Protein AF-A0A7V5RJH3-F1 (afdb_monomer_lite)

Foldseek 3Di:
DKEWEAEQQAQQVQLVVQVVVCCVPPPDGDEYEYAENQHFPFLHSPSSVVVQVPDPNYAYAYAPLLQCLLPVPQDDDDPVVCVVPVLVVLVSVLRSLRSPVRNVVCVVVPNNVVSNPGHQWDWDQALQRFIEIEGAAAVPDNDDQRADDDQPPDVCNHLVNNLVRNPPVPGQEYEYEHNLHFDFDQRPNHTYTYFSHSQDRPDPQGFGKIKMWDADNVPGIDIDIDTGDGDVVVRVVSRVVSPRVSPPLDFAFPLQVLLVCLLVVPDDWLLSLLLNQQLLLLCQVCCVQCSNVNDDPVRNLVSLVVSLVVQVQQADPQLFGARHGPFDHGQLLSLLSSLLSLLSCVVVPHDRDCVNNVSSLNNLLVCLPDPPDDLLSNLSSQQSCLSNVRHNVVSLVCCVPPPLVVDALLSLLSSLNSCLSNVNNVVSVVSVVPHDLDDDADADLDRNRDGRLLSLLSNLQSCLSNVVLVVSSSSLNVLRCVSQDPDDAFSSSSSSSSNSNSSSVVSVCVVDDDQQWWWWWKQDLVRDIDTDTGSHPDDDDDDPDDVVHDMDTDTDPVSVDPDDDDDDDDDDDDDPPPDAWDFFQKDKDKFKAALVRHGDDQQEAEAFGKIKIKIKMWGQDLAKRAWKKKKWFAWLQKFFDDCVVVVHDRDPVCVVFQEPQFSDWDDDGGMIMGTHIGHRDPDRTDIHMYMTMMGRHDFDKTWGAWTKMASSSDRSGITIHGTGIHGHDYD

Secondary structure (DSSP, 8-state):
-EEEEE---TT-HHHHHHHHHHHHHHT--SEEEEES--STTSS-HHHHHHHHHTSTTEEEE--HHHHHHHH--PPPPPHHHHHH-THHHHHHHHHHHHHHHHHHHHHHTT-HHHHTT--SEEEEE-TTS-EEEEESSBTTBSSSS---S-SSS-GGGSHHHHHHHTTT---SEEEE-SS-S-EEEEETTEEEEE---SS---SS--SEEEEEEEEETTTEEEEEEEEE---HHHHHHHHHHTT-GGG-SS----HHHHHHHHHH-S---HHHHHHHHTTHHHHGGGTTTTSS-S--HHHHHHHHHHHHHHHTTTB-TTS-BBSSTT-S-B-HHHHHHHHHHHHHHHHTT----HHHHHHHHHHHHHHTT-TTS-HHHHHHHHHHHHHTT---HHHHHHHHHHTTTT--HHHHHHHHHHHHHTT-HHHHHHHHTT---PPPS-B-SSTT--BHHHHHHHHHHHHHHTT-HHHHHHHHHHHHHHHHSS----HHHHHHHHHHHHHHHHHHHHH------EEEEEE-TTS-EEEEEESSS-------S-TT---EEEE-GGG--S----------PPPTT----EEEBEEEEEEEE-TTS-B--TTEEETT-EEEEEEEEEESSSS-EEEEEEEEEPPTTEEEE-HHHHTPPPPGGGTTS-----SEEEE-SSEEEEEEEE---SSTT-EEEEEEEEEE-S-EEEEEPPEEEEETTEEEEEEEE--EEEEEE--

Radius of gyration: 32.79 Å; chains: 1; bounding box: 72×65×107 Å

Sequence (731 aa):
MKIAILSDIHGNTVALDAVLADIAQNRHVDHFWVLGDLTALGFDPVGVIERVQALPNAVITYGNADYYPTSGNYPAPFIADVEANPALLTQYGEVQRSFAWTAGMVTQAGHFDWLATLPLDVRLTLPDGTRVLGVHASPNAFEGAGFYPDRDAHPVYSEKAMTARLAGANADLLLAGHCHWPMNEIIAGVHVVVTGGISNQSHVDRRAKYVILDTDAELGYSVTHHYVAYDYQAHIAALIASHHPSLSLRPPIDIDRRLGQLIRYPYGCIEQIVSAVFPQLTLSSFISDGSLAGWTREQIDKNINAGIQRLRAFQRLDGSFSYWPGTDRVSDWGSNYAGHFLIEARRLGYNVPETLLAPWLRYQQKKIRSTRLPLLSRAYKAYVLALADKPAYSAMNLLKENNLRDMNDTEKWLLAGAYKIAGVDRVAEAILRDTGTTVRDYRERAQTYGSTLRDQAIILENMVLADRMDEANQIAKTIAAALSSDLWLSTQETGFALLAMGKFLQKVEGTQGQNASLAGNLRLPSGEKIIFDSKKKAWSYEFTEGFGEKAVLELDSKSGVTTAFVTLTWEGIPLRGSATDAASNLGLTLRWLNEDGAPIDVKNLRQGQVFWGHFRVSATSGIPIEEIALEQILPAGWEVENTRLRWEELPGWMNKWLLQQEEYLDIRDDRIRWFFDLPATGRKNSGLDFVVKLRAVTPGRYTLPPAQVQAMYDQSYYARRAGGDITVAKK

Structure (mmCIF, N/CA/C/O backbone):
data_AF-A0A7V5RJH3-F1
#
_entry.id   AF-A0A7V5RJH3-F1
#
loop_
_atom_site.group_PDB
_atom_site.id
_atom_site.type_symbol
_atom_site.label_atom_id
_atom_site.label_alt_id
_atom_site.label_comp_id
_atom_site.label_asym_id
_atom_site.label_entity_id
_atom_site.label_seq_id
_atom_site.pdbx_PDB_ins_code
_atom_site.Cartn_x
_atom_site.Cartn_y
_atom_site.Cartn_z
_atom_site.occupancy
_atom_site.B_iso_or_equiv
_atom_site.auth_seq_id
_atom_site.auth_comp_id
_atom_site.auth_asym_id
_atom_site.auth_atom_id
_atom_site.pdbx_PDB_model_num
ATOM 1 N N . MET A 1 1 ? -24.249 9.514 54.382 1.00 89.25 1 MET A N 1
ATOM 2 C CA . MET A 1 1 ? -24.653 10.100 53.083 1.00 89.25 1 MET A CA 1
ATOM 3 C C . MET A 1 1 ? -23.952 9.305 52.002 1.00 89.25 1 MET A C 1
ATOM 5 O O . MET A 1 1 ? -22.758 9.065 52.131 1.00 89.25 1 MET A O 1
ATOM 9 N N . LYS A 1 2 ? -24.674 8.895 50.958 1.00 94.12 2 LYS A N 1
ATOM 10 C CA . LYS A 1 2 ? -24.128 8.093 49.858 1.00 94.12 2 LYS A CA 1
ATOM 11 C C . LYS A 1 2 ? -24.038 8.896 48.572 1.00 94.12 2 LYS A C 1
ATOM 13 O O . LYS A 1 2 ? -25.044 9.422 48.097 1.00 94.12 2 LYS A O 1
ATOM 18 N N . ILE A 1 3 ? -22.847 8.941 47.987 1.00 96.44 3 ILE A N 1
ATOM 19 C CA . ILE A 1 3 ? -22.582 9.628 46.722 1.00 96.44 3 ILE A CA 1
ATOM 20 C C . ILE A 1 3 ? -22.153 8.598 45.675 1.00 96.44 3 ILE A C 1
ATOM 22 O O . ILE A 1 3 ? -21.199 7.852 45.897 1.00 96.44 3 ILE A O 1
ATOM 26 N N . ALA A 1 4 ? -22.842 8.563 44.533 1.00 98.12 4 ALA A N 1
ATOM 27 C CA . ALA A 1 4 ? -22.385 7.820 43.361 1.00 98.12 4 ALA A CA 1
ATOM 28 C C . ALA A 1 4 ? -21.430 8.677 42.530 1.00 98.12 4 ALA A C 1
ATOM 30 O O . ALA A 1 4 ? -21.775 9.791 42.145 1.00 98.12 4 ALA A O 1
ATOM 31 N N . ILE A 1 5 ? -20.249 8.142 42.236 1.00 98.31 5 ILE A N 1
ATOM 32 C CA . ILE A 1 5 ? -19.201 8.808 41.465 1.00 98.31 5 ILE A CA 1
ATOM 33 C C . ILE A 1 5 ? -19.078 8.118 40.106 1.00 98.31 5 ILE A C 1
ATOM 35 O O . ILE A 1 5 ? -18.730 6.935 40.031 1.00 98.31 5 ILE A O 1
ATOM 39 N N . LEU A 1 6 ? -19.385 8.862 39.047 1.00 98.31 6 LEU A N 1
ATOM 40 C CA . LEU A 1 6 ? -19.395 8.430 37.649 1.00 98.31 6 LEU A CA 1
ATOM 41 C C . LEU A 1 6 ? -18.348 9.232 36.860 1.00 98.31 6 LEU A C 1
ATOM 43 O O . LEU A 1 6 ? -18.076 10.373 37.214 1.00 98.31 6 LEU A O 1
ATOM 47 N N . SER A 1 7 ? -17.793 8.684 35.781 1.00 97.44 7 SER A N 1
ATOM 48 C CA . SER A 1 7 ? -16.938 9.418 34.829 1.00 97.44 7 SER A CA 1
ATOM 49 C C . SER A 1 7 ? -16.772 8.630 33.527 1.00 97.44 7 SER A C 1
ATOM 51 O O . SER A 1 7 ? -17.153 7.455 33.467 1.00 97.44 7 SER A O 1
ATOM 53 N N . ASP A 1 8 ? -16.190 9.261 32.503 1.00 97.25 8 ASP A N 1
ATOM 54 C CA . ASP A 1 8 ? -15.755 8.605 31.261 1.00 97.25 8 ASP A CA 1
ATOM 55 C C . ASP A 1 8 ? -16.904 7.833 30.575 1.00 97.25 8 ASP A C 1
ATOM 57 O O . ASP A 1 8 ? -16.824 6.633 30.288 1.00 97.25 8 ASP A O 1
ATOM 61 N N . ILE A 1 9 ? -18.031 8.522 30.377 1.00 97.56 9 ILE A N 1
ATOM 62 C CA . ILE A 1 9 ? -19.264 7.978 29.790 1.00 97.56 9 ILE A CA 1
ATOM 63 C C . ILE A 1 9 ? -19.163 7.927 28.264 1.00 97.56 9 ILE A C 1
ATOM 65 O O . ILE A 1 9 ? -19.620 6.959 27.653 1.00 97.56 9 ILE A O 1
ATOM 69 N N . HIS A 1 10 ? -18.546 8.943 27.654 1.00 95.19 10 HIS A N 1
ATOM 70 C CA . HIS A 1 10 ? -18.243 9.002 26.223 1.00 95.19 10 HIS A CA 1
ATOM 71 C C . HIS A 1 10 ? -19.439 8.707 25.310 1.00 95.19 10 HIS A C 1
ATOM 73 O O . HIS A 1 10 ? -19.347 7.850 24.436 1.00 95.19 10 HIS A O 1
ATOM 79 N N . GLY A 1 11 ? -20.597 9.329 25.541 1.00 94.88 11 GLY A N 1
ATOM 80 C CA . GLY A 1 11 ? -21.765 9.191 24.661 1.00 94.88 11 GLY A CA 1
ATOM 81 C C . GLY A 1 11 ? -22.339 7.771 24.606 1.00 94.88 11 GLY A C 1
ATOM 82 O O . GLY A 1 11 ? -23.004 7.407 23.635 1.00 94.88 11 GLY A O 1
ATOM 83 N N . ASN A 1 12 ? -22.040 6.932 25.604 1.00 96.81 12 ASN A N 1
ATOM 84 C CA . ASN A 1 12 ? -22.505 5.552 25.694 1.00 96.81 12 ASN A CA 1
ATOM 85 C C . ASN A 1 12 ? -23.727 5.445 26.616 1.00 96.81 12 ASN A C 1
ATOM 87 O O . ASN A 1 12 ? -23.617 5.058 27.783 1.00 96.81 12 ASN A O 1
ATOM 91 N N . THR A 1 13 ? -24.911 5.755 26.085 1.00 97.50 13 THR A N 1
ATOM 92 C CA . THR A 1 13 ? -26.161 5.656 26.853 1.00 97.50 13 THR A CA 1
ATOM 93 C C . THR A 1 13 ? -26.497 4.229 27.278 1.00 97.50 13 THR A C 1
ATOM 95 O O . THR A 1 13 ? -27.056 4.049 28.351 1.00 97.50 13 THR A O 1
ATOM 98 N N . VAL A 1 14 ? -26.060 3.204 26.538 1.00 97.00 14 VAL A N 1
ATOM 99 C CA . VAL A 1 14 ? -26.271 1.792 26.913 1.00 97.00 14 VAL A CA 1
ATOM 100 C C . VAL A 1 14 ? -25.552 1.436 28.219 1.00 97.00 14 VAL A C 1
ATOM 102 O O . VAL A 1 14 ? -26.139 0.811 29.103 1.00 97.00 14 VAL A O 1
ATOM 105 N N . ALA A 1 15 ? -24.286 1.837 28.361 1.00 97.19 15 ALA A N 1
ATOM 106 C CA . ALA A 1 15 ? -23.526 1.603 29.587 1.00 97.19 15 ALA A CA 1
ATOM 107 C C . ALA A 1 15 ? -24.026 2.479 30.744 1.00 97.19 15 ALA A C 1
ATOM 109 O O . ALA A 1 15 ? -24.151 1.993 31.869 1.00 97.19 15 ALA A O 1
ATOM 110 N N . LEU A 1 16 ? -24.355 3.746 30.466 1.00 98.19 16 LEU A N 1
ATOM 111 C CA . LEU A 1 16 ? -24.905 4.653 31.472 1.00 98.19 16 LEU A CA 1
ATOM 112 C C . LEU A 1 16 ? -26.234 4.133 32.030 1.00 98.19 16 LEU A C 1
ATOM 114 O O . LEU A 1 16 ? -26.392 4.070 33.246 1.00 98.19 16 LEU A O 1
ATOM 118 N N . ASP A 1 17 ? -27.156 3.702 31.170 1.00 98.12 17 ASP A N 1
ATOM 119 C CA . ASP A 1 17 ? -28.464 3.185 31.584 1.00 98.12 17 ASP A CA 1
ATOM 120 C C . ASP A 1 17 ? -28.327 1.940 32.468 1.00 98.12 17 ASP A C 1
ATOM 122 O O . ASP A 1 17 ? -29.031 1.812 33.470 1.00 98.12 17 ASP A O 1
ATOM 126 N N . ALA A 1 18 ? -27.369 1.059 32.165 1.00 97.94 18 ALA A N 1
ATOM 127 C CA . ALA A 1 18 ? -27.073 -0.097 33.007 1.00 97.94 18 ALA A CA 1
ATOM 128 C C . ALA A 1 18 ? -26.558 0.314 34.400 1.00 97.94 18 ALA A C 1
ATOM 130 O O . ALA A 1 18 ? -27.005 -0.232 35.411 1.00 97.94 18 ALA A O 1
ATOM 131 N N . VAL A 1 19 ? -25.649 1.294 34.471 1.00 98.19 19 VAL A N 1
ATOM 132 C CA . VAL A 1 19 ? -25.117 1.814 35.742 1.00 98.19 19 VAL A CA 1
ATOM 133 C C . VAL A 1 19 ? -26.208 2.505 36.561 1.00 98.19 19 VAL A C 1
ATOM 135 O O . VAL A 1 19 ? -26.348 2.228 37.752 1.00 98.19 19 VAL A O 1
ATOM 138 N N . LEU A 1 20 ? -27.018 3.362 35.937 1.00 97.75 20 LEU A N 1
ATOM 139 C CA . LEU A 1 20 ? -28.119 4.051 36.613 1.00 97.75 20 LEU A CA 1
ATOM 140 C C . LEU A 1 20 ? -29.179 3.065 37.121 1.00 97.75 20 LEU A C 1
ATOM 142 O O . LEU A 1 20 ? -29.695 3.244 38.226 1.00 97.75 20 LEU A O 1
ATOM 146 N N . ALA A 1 21 ? -29.454 1.993 36.371 1.00 97.06 21 ALA A N 1
ATOM 147 C CA . ALA A 1 21 ? -30.334 0.920 36.817 1.00 97.06 21 ALA A CA 1
ATOM 148 C C . ALA A 1 21 ? -29.773 0.174 38.041 1.00 97.06 21 ALA A C 1
ATOM 150 O O . ALA A 1 21 ? -30.518 -0.034 39.001 1.00 97.06 21 ALA A O 1
ATOM 151 N N . ASP A 1 22 ? -28.477 -0.179 38.060 1.00 97.56 22 ASP A N 1
ATOM 152 C CA . ASP A 1 22 ? -27.856 -0.815 39.237 1.00 97.56 22 ASP A CA 1
ATOM 153 C C . ASP A 1 22 ? -27.922 0.101 40.466 1.00 97.56 22 ASP A C 1
ATOM 155 O O . ASP A 1 22 ? -28.279 -0.345 41.559 1.00 97.56 22 ASP A O 1
ATOM 159 N N . ILE A 1 23 ? -27.646 1.397 40.293 1.00 96.81 23 ILE A N 1
ATOM 160 C CA . ILE A 1 23 ? -27.698 2.380 41.381 1.00 96.81 23 ILE A CA 1
ATOM 161 C C . ILE A 1 23 ? -29.114 2.494 41.958 1.00 96.81 23 ILE A C 1
ATOM 163 O O . ILE A 1 23 ? -29.288 2.425 43.181 1.00 96.81 23 ILE A O 1
ATOM 167 N N . ALA A 1 24 ? -30.118 2.632 41.089 1.00 94.06 24 ALA A N 1
ATOM 168 C CA . ALA A 1 24 ? -31.513 2.781 41.490 1.00 94.06 24 ALA A CA 1
ATOM 169 C C . ALA A 1 24 ? -32.057 1.536 42.208 1.00 94.06 24 ALA A C 1
ATOM 171 O O . ALA A 1 24 ? -32.816 1.665 43.168 1.00 94.06 24 ALA A O 1
ATOM 172 N N . GLN A 1 25 ? -31.667 0.341 41.757 1.00 92.44 25 GLN A N 1
ATOM 173 C CA . GLN A 1 25 ? -32.177 -0.923 42.292 1.00 92.44 25 GLN A CA 1
ATOM 174 C C . GLN A 1 25 ? -31.440 -1.385 43.552 1.00 92.44 25 GLN A C 1
ATOM 176 O O . GLN A 1 25 ? -32.067 -1.958 44.438 1.00 92.44 25 GLN A O 1
ATOM 181 N N . ASN A 1 26 ? -30.122 -1.164 43.629 1.00 90.38 26 ASN A N 1
ATOM 182 C CA . ASN A 1 26 ? -29.271 -1.891 44.575 1.00 90.38 26 ASN A CA 1
ATOM 183 C C . ASN A 1 26 ? -28.462 -1.005 45.529 1.00 90.38 26 ASN A C 1
ATOM 185 O O . ASN A 1 26 ? -27.824 -1.542 46.439 1.00 90.38 26 ASN A O 1
ATOM 189 N N . ARG A 1 27 ? -28.401 0.318 45.316 1.00 88.56 27 ARG A N 1
ATOM 190 C CA . ARG A 1 27 ? -27.441 1.183 46.035 1.00 88.56 27 ARG A CA 1
ATOM 191 C C . ARG A 1 27 ? -28.087 2.294 46.847 1.00 88.56 27 ARG A C 1
ATOM 193 O O . ARG A 1 27 ? -27.568 2.584 47.923 1.00 88.56 27 ARG A O 1
ATOM 200 N N . HIS A 1 28 ? -29.197 2.858 46.357 1.00 84.50 28 HIS A N 1
ATOM 201 C CA . HIS A 1 28 ? -29.946 3.953 46.990 1.00 84.50 28 HIS A CA 1
ATOM 202 C C . HIS A 1 28 ? -29.032 5.113 47.429 1.00 84.50 28 HIS A C 1
ATOM 204 O O . HIS A 1 28 ? -28.692 5.239 48.605 1.00 84.50 28 HIS A O 1
ATOM 210 N N . VAL A 1 29 ? -28.598 5.931 46.466 1.00 94.88 29 VAL A N 1
ATOM 211 C CA . VAL A 1 29 ? -27.716 7.085 46.711 1.00 94.88 29 VAL A CA 1
ATOM 212 C C . VAL A 1 29 ? -28.485 8.391 46.899 1.00 94.88 29 VAL A C 1
ATOM 214 O O . VAL A 1 29 ? -29.577 8.554 46.358 1.00 94.88 29 VAL A O 1
ATOM 217 N N . ASP A 1 30 ? -27.876 9.327 47.626 1.00 93.81 30 ASP A N 1
ATOM 218 C CA . ASP A 1 30 ? -28.431 10.653 47.925 1.00 93.81 30 ASP A CA 1
ATOM 219 C C . ASP A 1 30 ? -27.972 11.721 46.908 1.00 93.81 30 ASP A C 1
ATOM 221 O O . ASP A 1 30 ? -28.687 12.691 46.637 1.00 93.81 30 ASP A O 1
ATOM 225 N N . HIS A 1 31 ? -26.765 11.542 46.356 1.00 95.62 31 HIS A N 1
ATOM 226 C CA . HIS A 1 31 ? -26.082 12.489 45.472 1.00 95.62 31 HIS A CA 1
ATOM 227 C C . HIS A 1 31 ? -25.340 11.783 44.332 1.00 95.62 31 HIS A C 1
ATOM 229 O O . HIS A 1 31 ? -24.903 10.637 44.470 1.00 95.62 31 HIS A O 1
ATOM 235 N N . PHE A 1 32 ? -25.125 12.508 43.233 1.00 98.19 32 PHE A N 1
ATOM 236 C CA . PHE A 1 32 ? -24.334 12.050 42.090 1.00 98.19 32 PHE A CA 1
ATOM 237 C C . PHE A 1 32 ? -23.210 13.034 41.789 1.00 98.19 32 PHE A C 1
ATOM 239 O O . PHE A 1 32 ? -23.454 14.229 41.654 1.00 98.19 32 PHE A O 1
ATOM 246 N N . TRP A 1 33 ? -21.984 12.546 41.650 1.00 98.12 33 TRP A N 1
ATOM 247 C CA . TRP A 1 33 ? -20.872 13.308 41.089 1.00 98.12 33 TRP A CA 1
ATOM 248 C C . TRP A 1 33 ? -20.484 12.685 39.755 1.00 98.12 33 TRP A C 1
ATOM 250 O O . TRP A 1 33 ? -20.171 11.498 39.698 1.00 98.12 33 TRP A O 1
ATOM 260 N N . VAL A 1 34 ? -20.503 13.477 38.687 1.00 98.38 34 VAL A N 1
ATOM 261 C CA . VAL A 1 34 ? -20.109 13.036 37.347 1.00 98.38 34 VAL A CA 1
ATOM 262 C C . VAL A 1 34 ? -18.849 13.785 36.943 1.00 98.38 34 VAL A C 1
ATOM 264 O O . VAL A 1 34 ? -18.893 14.972 36.634 1.00 98.38 34 VAL A O 1
ATOM 267 N N . LEU A 1 35 ? -17.715 13.096 36.994 1.00 97.69 35 LEU A N 1
ATOM 268 C CA . LEU A 1 35 ? -16.387 13.683 36.890 1.00 97.69 35 LEU A CA 1
ATOM 269 C C . LEU A 1 35 ? -15.902 13.779 35.435 1.00 97.69 35 LEU A C 1
ATOM 271 O O . LEU A 1 35 ? -14.820 13.294 35.129 1.00 97.69 35 LEU A O 1
ATOM 275 N N . GLY A 1 36 ? -16.698 14.372 34.540 1.00 95.50 36 GLY A N 1
ATOM 276 C CA . GLY A 1 36 ? -16.323 14.650 33.146 1.00 95.50 36 GLY A CA 1
ATOM 277 C C . GLY A 1 36 ? -16.298 13.456 32.183 1.00 95.50 36 GLY A C 1
ATOM 278 O O . GLY A 1 36 ? -16.567 12.308 32.551 1.00 95.50 36 GLY A O 1
ATOM 279 N N . ASP A 1 37 ? -15.984 13.777 30.929 1.00 96.75 37 ASP A N 1
ATOM 280 C CA . ASP A 1 37 ? -15.976 12.909 29.750 1.00 96.75 37 ASP A CA 1
ATOM 281 C C . ASP A 1 37 ? -17.351 12.296 29.459 1.00 96.75 37 ASP A C 1
ATOM 283 O O . ASP A 1 37 ? -17.546 11.083 29.364 1.00 96.75 37 ASP A O 1
ATOM 287 N N . LEU A 1 38 ? -18.344 13.173 29.316 1.00 97.25 38 LEU A N 1
ATOM 288 C CA . LEU A 1 38 ? -19.735 12.807 29.063 1.00 97.25 38 LEU A CA 1
ATOM 289 C C . LEU A 1 38 ? -19.977 12.397 27.609 1.00 97.25 38 LEU A C 1
ATOM 291 O O . LEU A 1 38 ? -20.743 11.471 27.350 1.00 97.25 38 LEU A O 1
ATOM 295 N N . THR A 1 39 ? -19.382 13.115 26.655 1.00 93.50 39 THR A N 1
ATOM 296 C CA . THR A 1 39 ? -19.959 13.225 25.305 1.00 93.50 39 THR A CA 1
ATOM 297 C C . THR A 1 39 ? -19.253 12.424 24.211 1.00 93.50 39 THR A C 1
ATOM 299 O O . THR A 1 39 ? -19.847 11.515 23.638 1.00 93.50 39 THR A O 1
ATOM 302 N N . ALA A 1 40 ? -18.023 12.778 23.853 1.00 88.12 40 ALA A N 1
ATOM 303 C CA . ALA A 1 40 ? -17.420 12.309 22.609 1.00 88.12 40 ALA A CA 1
ATOM 304 C C . ALA A 1 40 ? -17.037 10.818 22.603 1.00 88.12 40 ALA A C 1
ATOM 306 O O . ALA A 1 40 ? -16.884 10.208 23.655 1.00 88.12 40 ALA A O 1
ATOM 307 N N . LEU A 1 41 ? -16.783 10.282 21.400 1.00 86.06 41 LEU A N 1
ATOM 308 C CA . LEU A 1 41 ? -16.394 8.901 21.045 1.00 86.06 41 LEU A CA 1
ATOM 309 C C . LEU A 1 41 ? -17.568 7.928 20.877 1.00 86.06 41 LEU A C 1
ATOM 311 O O . LEU A 1 41 ? -17.484 7.034 20.034 1.00 86.06 41 LEU A O 1
ATOM 315 N N . GLY A 1 42 ? -18.649 8.107 21.634 1.00 87.88 42 GLY A N 1
ATOM 316 C CA . GLY A 1 42 ? -19.866 7.307 21.510 1.00 87.88 42 GLY A CA 1
ATOM 317 C C . GLY A 1 42 ? -20.927 7.915 20.603 1.00 87.88 42 GLY A C 1
ATOM 318 O O . GLY A 1 42 ? -20.783 8.992 20.030 1.00 87.88 42 GLY A O 1
ATOM 319 N N . PHE A 1 43 ? -22.026 7.177 20.472 1.00 88.12 43 PHE A N 1
ATOM 320 C CA . PHE A 1 43 ? -23.058 7.435 19.473 1.00 88.12 43 PHE A CA 1
ATOM 321 C C . PHE A 1 43 ? -24.132 8.430 19.916 1.00 88.12 43 PHE A C 1
ATOM 323 O O . PHE A 1 43 ? -24.858 8.927 19.060 1.00 88.12 43 PHE A O 1
ATOM 330 N N . ASP A 1 44 ? -24.262 8.686 21.220 1.00 94.88 44 ASP A N 1
ATOM 331 C CA . ASP A 1 44 ? -25.371 9.454 21.793 1.00 94.88 44 ASP A CA 1
ATOM 332 C C . ASP A 1 44 ? -24.894 10.451 22.866 1.00 94.88 44 ASP A C 1
ATOM 334 O O . ASP A 1 44 ? -25.181 10.296 24.058 1.00 94.88 44 ASP A O 1
ATOM 338 N N . PRO A 1 45 ? -24.126 11.485 22.471 1.00 95.88 45 PRO A N 1
ATOM 339 C CA . PRO A 1 45 ? -23.660 12.511 23.401 1.00 95.88 45 PRO A CA 1
ATOM 340 C C . PRO A 1 45 ? -24.818 13.295 24.037 1.00 95.88 45 PRO A C 1
ATOM 342 O O . PRO A 1 45 ? -24.745 13.641 25.213 1.00 95.88 45 PRO A O 1
ATOM 345 N N . VAL A 1 46 ? -25.898 13.552 23.290 1.00 97.44 46 VAL A N 1
ATOM 346 C CA . VAL A 1 46 ? -27.063 14.312 23.777 1.00 97.44 46 VAL A CA 1
ATOM 347 C C . VAL A 1 46 ? -27.843 13.504 24.811 1.00 97.44 46 VAL A C 1
ATOM 349 O O . VAL A 1 46 ? -28.113 14.011 25.897 1.00 97.44 46 VAL A O 1
ATOM 352 N N . GLY A 1 47 ? -28.119 12.226 24.542 1.00 97.38 47 GLY A N 1
ATOM 353 C CA . GLY A 1 47 ? -28.832 11.369 25.481 1.00 97.38 47 GLY A CA 1
ATOM 354 C C . GLY A 1 47 ? -28.076 11.152 26.792 1.00 97.38 47 GLY A C 1
ATOM 355 O O . GLY A 1 47 ? -28.717 10.988 27.833 1.00 97.38 47 GLY A O 1
ATOM 356 N N . VAL A 1 48 ? -26.735 11.181 26.783 1.00 98.19 48 VAL A N 1
ATOM 357 C CA . VAL A 1 48 ? -25.941 11.203 28.023 1.00 98.19 48 VAL A CA 1
ATOM 358 C C . VAL A 1 48 ? -26.161 12.507 28.787 1.00 98.19 48 VAL A C 1
ATOM 360 O O . VAL A 1 48 ? -26.449 12.445 29.982 1.00 98.19 48 VAL A O 1
ATOM 363 N N . ILE A 1 49 ? -26.060 13.664 28.119 1.00 98.06 49 ILE A N 1
ATOM 364 C CA . ILE A 1 49 ? -26.271 14.981 28.744 1.00 98.06 49 ILE A CA 1
ATOM 365 C C . ILE A 1 49 ? -27.644 15.047 29.421 1.00 98.06 49 ILE A C 1
ATOM 367 O O . ILE A 1 49 ? -27.731 15.377 30.603 1.00 98.06 49 ILE A O 1
ATOM 371 N N . GLU A 1 50 ? -28.703 14.675 28.706 1.00 97.88 50 GLU A N 1
ATOM 372 C CA . GLU A 1 50 ? -30.072 14.709 29.228 1.00 97.88 50 GLU A CA 1
ATOM 373 C C . GLU A 1 50 ? -30.233 13.824 30.473 1.00 97.88 50 GLU A C 1
ATOM 375 O O . GLU A 1 50 ? -30.854 14.231 31.457 1.00 97.88 50 GLU A O 1
ATOM 380 N N . ARG A 1 51 ? -29.619 12.632 30.476 1.00 98.00 51 ARG A N 1
ATOM 381 C CA . ARG A 1 51 ? -29.647 11.718 31.627 1.00 98.00 51 ARG A CA 1
ATOM 382 C C . ARG A 1 51 ? -28.923 12.290 32.832 1.00 98.00 51 ARG A C 1
ATOM 384 O O . ARG A 1 51 ? -29.474 12.238 33.927 1.00 98.00 51 ARG A O 1
ATOM 391 N N . VAL A 1 52 ? -27.718 12.836 32.654 1.00 97.19 52 VAL A N 1
ATOM 392 C CA . VAL A 1 52 ? -26.951 13.378 33.788 1.00 97.19 52 VAL A CA 1
ATOM 393 C C . VAL A 1 52 ? -27.580 14.654 34.345 1.00 97.19 52 VAL A C 1
ATOM 395 O O . VAL A 1 52 ? -27.572 14.842 35.557 1.00 97.19 52 VAL A O 1
ATOM 398 N N . GLN A 1 53 ? -28.194 15.488 33.499 1.00 96.25 53 GLN A N 1
ATOM 399 C CA . GLN A 1 53 ? -28.952 16.665 33.939 1.00 96.25 53 GLN A CA 1
ATOM 400 C C . GLN A 1 53 ? -30.220 16.294 34.721 1.00 96.25 53 GLN A C 1
ATOM 402 O O . GLN A 1 53 ? -30.646 17.051 35.591 1.00 96.25 53 GLN A O 1
ATOM 407 N N . ALA A 1 54 ? -30.814 15.134 34.434 1.00 96.94 54 ALA A N 1
ATOM 408 C CA . ALA A 1 54 ? -31.988 14.633 35.141 1.00 96.94 54 ALA A CA 1
ATOM 409 C C . ALA A 1 54 ? -31.664 13.967 36.495 1.00 96.94 54 ALA A C 1
ATOM 411 O O . ALA A 1 54 ? -32.588 13.649 37.249 1.00 96.94 54 ALA A O 1
ATOM 412 N N . LEU A 1 55 ? -30.385 13.740 36.824 1.00 96.81 55 LEU A N 1
ATOM 413 C CA . LEU A 1 55 ? -29.998 13.101 38.083 1.00 96.81 55 LEU A CA 1
ATOM 414 C C . LEU A 1 55 ? -30.272 14.021 39.289 1.00 96.81 55 LEU A C 1
ATOM 416 O O . LEU A 1 55 ? -29.900 15.198 39.278 1.00 96.81 55 LEU A O 1
ATOM 420 N N . PRO A 1 56 ? -30.877 13.499 40.371 1.00 93.31 56 PRO A N 1
ATOM 421 C CA . PRO A 1 56 ? -31.156 14.296 41.557 1.00 93.31 56 PRO A CA 1
ATOM 422 C C . PRO A 1 56 ? -29.856 14.675 42.274 1.00 93.31 56 PRO A C 1
ATOM 424 O O . PRO A 1 56 ? -28.978 13.839 42.480 1.00 93.31 56 PRO A O 1
ATOM 427 N N . ASN A 1 57 ? -29.750 15.938 42.695 1.00 94.88 57 ASN A N 1
ATOM 428 C CA . ASN A 1 57 ? -28.600 16.471 43.436 1.00 94.88 57 ASN A CA 1
ATOM 429 C C . ASN A 1 57 ? -27.240 16.188 42.766 1.00 94.88 57 ASN A C 1
ATOM 431 O O . ASN A 1 57 ? -26.257 15.890 43.455 1.00 94.88 57 ASN A O 1
ATOM 435 N N . ALA A 1 58 ? -27.196 16.243 41.432 1.00 96.44 58 ALA A N 1
ATOM 436 C CA . ALA A 1 58 ? -25.991 15.963 40.670 1.00 96.44 58 ALA A CA 1
ATOM 437 C C . ALA A 1 58 ? -25.045 17.168 40.598 1.00 96.44 58 ALA A C 1
ATOM 439 O O . ALA A 1 58 ? -25.470 18.299 40.360 1.00 96.44 58 ALA A O 1
ATOM 440 N N . VAL A 1 59 ? -23.749 16.904 40.749 1.00 96.75 59 VAL A N 1
ATOM 441 C CA . VAL A 1 59 ? -22.673 17.838 40.410 1.00 96.75 59 VAL A CA 1
ATOM 442 C C . VAL A 1 59 ? -21.872 17.236 39.270 1.00 96.75 59 VAL A C 1
ATOM 444 O O . VAL A 1 59 ? -21.462 16.079 39.332 1.00 96.75 59 VAL A O 1
ATOM 447 N N . ILE A 1 60 ? -21.673 18.014 38.216 1.00 97.75 60 ILE A N 1
ATOM 448 C CA . ILE A 1 60 ? -21.057 17.556 36.975 1.00 97.75 60 ILE A CA 1
ATOM 449 C C . ILE A 1 60 ? -19.834 18.432 36.737 1.00 97.75 60 ILE A C 1
ATOM 451 O O . ILE A 1 60 ? -19.956 19.656 36.755 1.00 97.75 60 ILE A O 1
ATOM 455 N N . THR A 1 61 ? -18.671 17.816 36.554 1.00 96.50 61 THR A N 1
ATOM 456 C CA . THR A 1 61 ? -17.428 18.519 36.225 1.00 96.50 61 THR A CA 1
ATOM 457 C C . THR A 1 61 ? -17.042 18.291 34.772 1.00 96.50 61 THR A C 1
ATOM 459 O O . THR A 1 61 ? -17.577 17.421 34.088 1.00 96.50 61 THR A O 1
ATOM 462 N N . TYR A 1 62 ? -16.092 19.087 34.308 1.00 91.75 62 TYR A N 1
ATOM 463 C CA . TYR A 1 62 ? -15.635 19.122 32.929 1.00 91.75 62 TYR A CA 1
ATOM 464 C C . TYR A 1 62 ? -14.460 18.164 32.688 1.00 91.75 62 TYR A C 1
ATOM 466 O O . TYR A 1 62 ? -13.521 18.136 33.487 1.00 91.75 62 TYR A O 1
ATOM 474 N N . GLY A 1 63 ? -14.505 17.393 31.597 1.00 94.88 63 GLY A N 1
ATOM 475 C CA . GLY A 1 63 ? -13.408 16.529 31.136 1.00 94.88 63 GLY A CA 1
ATOM 476 C C . GLY A 1 63 ? -12.848 16.957 29.777 1.00 94.88 63 GLY A C 1
ATOM 477 O O . GLY A 1 63 ? -13.397 17.841 29.113 1.00 94.88 63 GLY A O 1
ATOM 478 N N . ASN A 1 64 ? -11.747 16.349 29.333 1.00 92.69 64 ASN A N 1
ATOM 479 C CA . ASN A 1 64 ? -11.142 16.675 28.038 1.00 92.69 64 ASN A CA 1
ATOM 480 C C . ASN A 1 64 ? -12.039 16.302 26.850 1.00 92.69 64 ASN A C 1
ATOM 482 O O . ASN A 1 64 ? -12.098 17.050 25.872 1.00 92.69 64 ASN A O 1
ATOM 486 N N . ALA A 1 65 ? -12.770 15.187 26.918 1.00 91.56 65 ALA A N 1
ATOM 487 C CA . ALA A 1 65 ? -13.699 14.776 25.867 1.00 91.56 65 ALA A CA 1
ATOM 488 C C . ALA A 1 65 ? -14.954 15.661 25.793 1.00 91.56 65 ALA A C 1
ATOM 490 O O . ALA A 1 65 ? -15.671 15.591 24.796 1.00 91.56 65 ALA A O 1
ATOM 491 N N . ASP A 1 66 ? -15.180 16.517 26.793 1.00 94.94 66 ASP A N 1
ATOM 492 C CA . ASP A 1 66 ? -16.196 17.574 26.776 1.00 94.94 66 ASP A CA 1
ATOM 493 C C . ASP A 1 66 ? -15.609 18.921 26.326 1.00 94.94 66 ASP A C 1
ATOM 495 O O . ASP A 1 66 ? -16.244 19.650 25.565 1.00 94.94 66 ASP A O 1
ATOM 499 N N . TYR A 1 67 ? -14.370 19.220 26.733 1.00 92.88 67 TYR A N 1
ATOM 500 C CA . TYR A 1 67 ? -13.639 20.436 26.368 1.00 92.88 67 TYR A CA 1
ATOM 501 C C . TYR A 1 67 ? -13.292 20.521 24.880 1.00 92.88 67 TYR A C 1
ATOM 503 O O . TYR A 1 67 ? -13.393 21.589 24.271 1.00 92.88 67 TYR A O 1
ATOM 511 N N . TYR A 1 68 ? -12.831 19.431 24.268 1.00 91.12 68 TYR A N 1
ATOM 512 C CA . TYR A 1 68 ? -12.380 19.487 22.878 1.00 91.12 68 TYR A CA 1
ATOM 513 C C . TYR A 1 68 ? -13.521 19.805 21.891 1.00 91.12 68 TYR A C 1
ATOM 515 O O . TYR A 1 68 ? -13.326 20.693 21.055 1.00 91.12 68 TYR A O 1
ATOM 523 N N . PRO A 1 69 ? -14.718 19.185 21.983 1.00 89.44 69 PRO A N 1
ATOM 524 C CA . PRO A 1 69 ? -15.871 19.582 21.172 1.00 89.44 69 PRO A CA 1
ATOM 525 C C . PRO A 1 69 ? -16.302 21.044 21.356 1.00 89.44 69 PRO A C 1
ATOM 527 O O . PRO A 1 69 ? -16.723 21.678 20.391 1.00 89.44 69 PRO A O 1
ATOM 530 N N . THR A 1 70 ? -16.212 21.597 22.568 1.00 91.69 70 THR A N 1
ATOM 531 C CA . THR A 1 70 ? -16.699 22.961 22.861 1.00 91.69 70 THR A CA 1
ATOM 532 C C . THR A 1 70 ? -15.669 24.058 22.606 1.00 91.69 70 THR A C 1
ATOM 534 O O . THR A 1 70 ? -16.036 25.215 22.412 1.00 91.69 70 THR A O 1
ATOM 537 N N . SER A 1 71 ? -14.380 23.724 22.582 1.00 88.44 71 SER A N 1
ATOM 538 C CA . SER A 1 71 ? -13.302 24.686 22.323 1.00 88.44 71 SER A CA 1
ATOM 539 C C . SER A 1 71 ? -12.824 24.688 20.872 1.00 88.44 71 SER A C 1
ATOM 541 O O . SER A 1 71 ? -12.299 25.697 20.406 1.00 88.44 71 SER A O 1
ATOM 543 N N . GLY A 1 72 ? -12.949 23.557 20.167 1.00 81.06 72 GLY A N 1
ATOM 544 C CA . GLY A 1 72 ? -12.305 23.337 18.869 1.00 81.06 72 GLY A CA 1
ATOM 545 C C . GLY A 1 72 ? -10.778 23.182 18.949 1.00 81.06 72 GLY A C 1
ATOM 546 O O . GLY A 1 72 ? -10.128 23.003 17.919 1.00 81.06 72 GLY A O 1
ATOM 547 N N . ASN A 1 73 ? -10.196 23.215 20.154 1.00 82.88 73 ASN A N 1
ATOM 548 C CA . ASN A 1 73 ? -8.760 23.076 20.393 1.00 82.88 73 ASN A CA 1
ATOM 549 C C . ASN A 1 73 ? -8.374 21.599 20.478 1.00 82.88 73 ASN A C 1
ATOM 551 O O . ASN A 1 73 ? -7.970 21.107 21.529 1.00 82.88 73 ASN A O 1
ATOM 555 N N . TYR A 1 74 ? -8.538 20.872 19.375 1.00 77.44 74 TYR A N 1
ATOM 556 C CA . TYR A 1 74 ? -8.208 19.453 19.344 1.00 77.44 74 TYR A CA 1
ATOM 557 C C . TYR A 1 74 ? -6.716 19.218 19.618 1.00 77.44 74 TYR A C 1
ATOM 559 O O . TYR A 1 74 ? -5.879 19.958 19.090 1.00 77.44 74 TYR A O 1
ATOM 567 N N . PRO A 1 75 ? -6.354 18.171 20.381 1.00 69.69 75 PRO A N 1
ATOM 568 C CA . PRO A 1 75 ? -4.958 17.862 20.631 1.00 69.69 75 PRO A CA 1
ATOM 569 C C . PRO A 1 75 ? -4.269 17.546 19.299 1.00 69.69 75 PRO A C 1
ATOM 571 O O . PRO A 1 75 ? -4.745 16.725 18.503 1.00 69.69 75 PRO A O 1
ATOM 574 N N . ALA A 1 76 ? -3.159 18.234 19.036 1.00 62.97 76 ALA A N 1
ATOM 575 C CA . ALA A 1 76 ? -2.291 17.902 17.919 1.00 62.97 76 ALA A CA 1
ATOM 576 C C . ALA A 1 76 ? -1.524 16.610 18.249 1.00 62.97 76 ALA A C 1
ATOM 578 O O . ALA A 1 76 ? -1.081 16.447 19.388 1.00 62.97 76 ALA A O 1
ATOM 579 N N . PRO A 1 77 ? -1.333 15.701 17.278 1.00 66.38 77 PRO A N 1
ATOM 580 C CA . PRO A 1 77 ? -0.484 14.541 17.492 1.00 66.38 77 PRO A CA 1
ATOM 581 C C . PRO A 1 77 ? 0.942 14.975 17.845 1.00 66.38 77 PRO A C 1
ATOM 583 O O . PRO A 1 77 ? 1.497 15.880 17.214 1.00 66.38 77 PRO A O 1
ATOM 586 N N . PHE A 1 78 ? 1.574 14.295 18.802 1.00 63.34 78 PHE A N 1
ATOM 587 C CA . PHE A 1 78 ? 3.012 14.443 19.001 1.00 63.34 78 PHE A CA 1
ATOM 588 C C . PHE A 1 78 ? 3.739 13.907 17.767 1.00 63.34 78 PHE A C 1
ATOM 590 O O . PHE A 1 78 ? 3.599 12.737 17.411 1.00 63.34 78 PHE A O 1
ATOM 597 N N . ILE A 1 79 ? 4.522 14.771 17.117 1.00 67.06 79 ILE A N 1
ATOM 598 C CA . ILE A 1 79 ? 5.240 14.429 15.880 1.00 67.06 79 ILE A CA 1
ATOM 599 C C . ILE A 1 79 ? 6.112 13.186 16.093 1.00 67.06 79 ILE A C 1
ATOM 601 O O . ILE A 1 79 ? 6.043 12.264 15.291 1.00 67.06 79 ILE A O 1
ATOM 605 N N . ALA A 1 80 ? 6.835 13.112 17.214 1.00 61.97 80 ALA A N 1
ATOM 606 C CA . ALA A 1 80 ? 7.695 11.976 17.544 1.00 61.97 80 ALA A CA 1
ATOM 607 C C . ALA A 1 80 ? 6.928 10.644 17.667 1.00 61.97 80 ALA A C 1
ATOM 609 O O . ALA A 1 80 ? 7.425 9.609 17.226 1.00 61.97 80 ALA A O 1
ATOM 610 N N . ASP A 1 81 ? 5.708 10.663 18.214 1.00 60.06 81 ASP A N 1
ATOM 611 C CA . ASP A 1 81 ? 4.889 9.456 18.362 1.00 60.06 81 ASP A CA 1
ATOM 612 C C . ASP A 1 81 ? 4.332 8.999 17.012 1.00 60.06 81 ASP A C 1
ATOM 614 O O . ASP A 1 81 ? 4.299 7.804 16.731 1.00 60.06 81 ASP A O 1
ATOM 618 N N . VAL A 1 82 ? 3.936 9.939 16.146 1.00 65.19 82 VAL A N 1
ATOM 619 C CA . VAL A 1 82 ? 3.487 9.626 14.780 1.00 65.19 82 VAL A CA 1
ATOM 620 C C . VAL A 1 82 ? 4.647 9.166 13.898 1.00 65.19 82 VAL A C 1
ATOM 622 O O . VAL A 1 82 ? 4.465 8.274 13.078 1.00 65.19 82 VAL A O 1
ATOM 625 N N . GLU A 1 83 ? 5.848 9.715 14.068 1.00 62.31 83 GLU A N 1
ATOM 626 C CA . GLU A 1 83 ? 7.048 9.225 13.382 1.00 62.31 83 GLU A CA 1
ATOM 627 C C . GLU A 1 83 ? 7.407 7.799 13.830 1.00 62.31 83 GLU A C 1
ATOM 629 O O . GLU A 1 83 ? 7.751 6.963 12.995 1.00 62.31 83 GLU A O 1
ATOM 634 N N . ALA A 1 84 ? 7.279 7.497 15.128 1.00 62.47 84 ALA A N 1
ATOM 635 C CA . ALA A 1 84 ? 7.516 6.162 15.678 1.00 62.47 84 ALA A CA 1
ATOM 636 C C . ALA A 1 84 ? 6.399 5.160 15.335 1.00 62.47 84 ALA A C 1
ATOM 638 O O . ALA A 1 84 ? 6.659 3.966 15.173 1.00 62.47 84 ALA A O 1
ATOM 639 N N . ASN A 1 85 ? 5.157 5.631 15.224 1.00 59.06 85 ASN A N 1
ATOM 640 C CA . ASN A 1 85 ? 3.991 4.838 14.864 1.00 59.06 85 ASN A CA 1
ATOM 641 C C . ASN A 1 85 ? 3.040 5.641 13.953 1.00 59.06 85 ASN A C 1
ATOM 643 O O . ASN A 1 85 ? 2.070 6.243 14.431 1.00 59.06 85 ASN A O 1
ATOM 647 N N . PRO A 1 86 ? 3.251 5.595 12.623 1.00 66.88 86 PRO A N 1
ATOM 648 C CA . PRO A 1 86 ? 2.432 6.338 11.663 1.00 66.88 86 PRO A CA 1
ATOM 649 C C . PRO A 1 86 ? 0.937 6.002 11.705 1.00 66.88 86 PRO A C 1
ATOM 651 O O . PRO A 1 86 ? 0.110 6.823 11.303 1.00 66.88 86 PRO A O 1
ATOM 654 N N . ALA A 1 87 ? 0.557 4.828 12.226 1.00 57.88 87 ALA A N 1
ATOM 655 C CA . ALA A 1 87 ? -0.847 4.451 12.382 1.00 57.88 87 ALA A CA 1
ATOM 656 C C . ALA A 1 87 ? -1.598 5.373 13.360 1.00 57.88 87 ALA A C 1
ATOM 658 O O . ALA A 1 87 ? -2.807 5.572 13.204 1.00 57.88 87 ALA A O 1
ATOM 659 N N . LEU A 1 88 ? -0.890 6.001 14.309 1.00 60.34 88 LEU A N 1
ATOM 660 C CA . LEU A 1 88 ? -1.484 6.947 15.253 1.00 60.34 88 LEU A CA 1
ATOM 661 C C . LEU A 1 88 ? -2.112 8.145 14.544 1.00 60.34 88 LEU A C 1
ATOM 663 O O . LEU A 1 88 ? -3.145 8.627 14.996 1.00 60.34 88 LEU A O 1
ATOM 667 N N . LEU A 1 89 ? -1.572 8.595 13.405 1.00 65.25 89 LEU A N 1
ATOM 668 C CA . LEU A 1 89 ? -2.138 9.726 12.659 1.00 65.25 89 LEU A CA 1
ATOM 669 C C . LEU A 1 89 ? -3.598 9.473 12.250 1.00 65.25 89 LEU A C 1
ATOM 671 O O . LEU A 1 89 ? -4.440 10.366 12.340 1.00 65.25 89 LEU A O 1
ATOM 675 N N . THR A 1 90 ? -3.906 8.237 11.850 1.00 60.78 90 THR A N 1
ATOM 676 C CA . THR A 1 90 ? -5.272 7.835 11.485 1.00 60.78 90 THR A CA 1
ATOM 677 C C . THR A 1 90 ? -6.181 7.838 12.711 1.00 60.78 90 THR A C 1
ATOM 679 O O . THR A 1 90 ? -7.295 8.358 12.648 1.00 60.78 90 THR A O 1
ATOM 682 N N . GLN A 1 91 ? -5.687 7.326 13.841 1.00 63.84 91 GLN A N 1
ATOM 683 C CA . GLN A 1 91 ? -6.415 7.310 15.108 1.00 63.84 91 GLN A CA 1
ATOM 684 C C . GLN A 1 91 ? -6.707 8.733 15.614 1.00 63.84 91 GLN A C 1
ATOM 686 O O . GLN A 1 91 ? -7.843 9.033 15.976 1.00 63.84 91 GLN A O 1
ATOM 691 N N . TYR A 1 92 ? -5.732 9.645 15.551 1.00 70.12 92 TYR A N 1
ATOM 692 C CA . TYR A 1 92 ? -5.938 11.061 15.869 1.00 70.12 92 TYR A CA 1
ATOM 693 C C . TYR A 1 92 ? -6.989 11.699 14.954 1.00 70.12 92 TYR A C 1
ATOM 695 O O . TYR A 1 92 ? -7.892 12.380 15.438 1.00 70.12 92 TYR A O 1
ATOM 703 N N . GLY A 1 93 ? -6.938 11.431 13.646 1.00 69.75 93 GLY A N 1
ATOM 704 C CA . GLY A 1 93 ? -7.949 11.913 12.702 1.00 69.75 93 GLY A CA 1
ATOM 705 C C . GLY A 1 93 ? -9.359 11.359 12.962 1.00 69.75 93 GLY A C 1
ATOM 706 O O . GLY A 1 93 ? -10.350 12.032 12.688 1.00 69.75 93 GLY A O 1
ATOM 707 N N . GLU A 1 94 ? -9.494 10.140 13.489 1.00 70.62 94 GLU A N 1
ATOM 708 C CA . GLU A 1 94 ? -10.783 9.575 13.924 1.00 70.62 94 GLU A CA 1
ATOM 709 C C . GLU A 1 94 ? -11.327 10.265 15.172 1.00 70.62 94 GLU A C 1
ATOM 711 O O . GLU A 1 94 ? -12.496 10.653 15.200 1.00 70.62 94 GLU A O 1
ATOM 716 N N . VAL A 1 95 ? -10.469 10.469 16.169 1.00 76.56 95 VAL A N 1
ATOM 717 C CA . VAL A 1 95 ? -10.819 11.145 17.422 1.00 76.56 95 VAL A CA 1
ATOM 718 C C . VAL A 1 95 ? -11.226 12.600 17.162 1.00 76.56 95 VAL A C 1
ATOM 720 O O . VAL A 1 95 ? -12.266 13.045 17.644 1.00 76.56 95 VAL A O 1
ATOM 723 N N . GLN A 1 96 ? -10.498 13.327 16.311 1.00 78.19 96 GLN A N 1
ATOM 724 C CA . GLN A 1 96 ? -10.865 14.696 15.926 1.00 78.19 96 GLN A CA 1
ATOM 725 C C . GLN A 1 96 ? -12.211 14.765 15.192 1.00 78.19 96 GLN A C 1
ATOM 727 O O . GLN A 1 96 ? -13.033 15.634 15.487 1.00 78.19 96 GLN A O 1
ATOM 732 N N . ARG A 1 97 ? -12.481 13.827 14.272 1.00 75.88 97 ARG A N 1
ATOM 733 C CA . ARG A 1 97 ? -13.788 13.730 13.597 1.00 75.88 97 ARG A CA 1
ATOM 734 C C . ARG A 1 97 ? -14.920 13.463 14.583 1.00 75.88 97 ARG A C 1
ATOM 736 O O . ARG A 1 97 ? -15.982 14.067 14.463 1.00 75.88 97 ARG A O 1
ATOM 743 N N . SER A 1 98 ? -14.682 12.584 15.554 1.00 83.31 98 SER A N 1
ATOM 744 C CA . SER A 1 98 ? -15.620 12.312 16.640 1.00 83.31 98 SER A CA 1
ATOM 745 C C . SER A 1 98 ? -15.933 13.575 17.444 1.00 83.31 98 SER A C 1
ATOM 747 O O . SER A 1 98 ? -17.103 13.858 17.700 1.00 83.31 98 SER A O 1
ATOM 749 N N . PHE A 1 99 ? -14.917 14.359 17.819 1.00 87.44 99 PHE A N 1
ATOM 750 C CA . PHE A 1 99 ? -15.133 15.604 18.558 1.00 87.44 99 PHE A CA 1
ATOM 751 C C . PHE A 1 99 ? -15.918 16.638 17.744 1.00 87.44 99 PHE A C 1
ATOM 753 O O . PHE A 1 99 ? -16.876 17.210 18.258 1.00 87.44 99 PHE A O 1
ATOM 760 N N . ALA A 1 100 ? -15.581 16.825 16.465 1.00 82.69 100 ALA A N 1
ATOM 761 C CA . ALA A 1 100 ? -16.286 17.765 15.592 1.00 82.69 100 ALA A CA 1
ATOM 762 C C . ALA A 1 100 ? -17.762 17.385 15.384 1.00 82.69 100 ALA A C 1
ATOM 764 O O . ALA A 1 100 ? -18.643 18.243 15.410 1.00 82.69 100 ALA A O 1
ATOM 765 N N . TRP A 1 101 ? -18.047 16.093 15.211 1.00 83.88 101 TRP A N 1
ATOM 766 C CA . TRP A 1 101 ? -19.417 15.592 15.102 1.00 83.88 101 TRP A CA 1
ATOM 767 C C . TRP A 1 101 ? -20.198 15.763 16.404 1.00 83.88 101 TRP A C 1
ATOM 769 O O . TRP A 1 101 ? -21.336 16.232 16.383 1.00 83.88 101 TRP A O 1
ATOM 779 N N . THR A 1 102 ? -19.554 15.474 17.536 1.00 91.38 102 THR A N 1
ATOM 780 C CA . THR A 1 102 ? -20.130 15.684 18.870 1.00 91.38 102 THR A CA 1
ATOM 781 C C . THR A 1 102 ? -20.496 17.152 19.084 1.00 91.38 102 THR A C 1
ATOM 783 O O . THR A 1 102 ? -21.609 17.438 19.518 1.00 91.38 102 THR A O 1
ATOM 786 N N . ALA A 1 103 ? -19.610 18.082 18.708 1.00 89.62 103 ALA A N 1
ATOM 787 C CA . ALA A 1 103 ? -19.877 19.517 18.773 1.00 89.62 103 ALA A CA 1
ATOM 788 C C . ALA A 1 103 ? -21.149 19.878 17.990 1.00 89.62 103 ALA A C 1
ATOM 790 O O . ALA A 1 103 ? -22.046 20.513 18.535 1.00 89.62 103 ALA A O 1
ATOM 791 N N . GLY A 1 104 ? -21.276 19.388 16.751 1.00 85.56 104 GLY A N 1
ATOM 792 C CA . GLY A 1 104 ? -22.467 19.599 15.926 1.00 85.56 104 GLY A CA 1
ATOM 793 C C . GLY A 1 104 ? -23.756 19.082 16.573 1.00 85.56 104 GLY A C 1
ATOM 794 O O . GLY A 1 104 ? -24.753 19.804 16.603 1.00 85.56 104 GLY A O 1
ATOM 795 N N . MET A 1 105 ? -23.733 17.870 17.137 1.00 89.12 105 MET A N 1
ATOM 796 C CA . MET A 1 105 ? -24.899 17.270 17.802 1.00 89.12 105 MET A CA 1
ATOM 797 C C . MET A 1 105 ? -25.324 18.044 19.050 1.00 89.12 105 MET A C 1
ATOM 799 O O . MET A 1 105 ? -26.499 18.373 19.212 1.00 89.12 105 MET A O 1
ATOM 803 N N . VAL A 1 106 ? -24.364 18.384 19.908 1.00 94.31 106 VAL A N 1
ATOM 804 C CA . VAL A 1 106 ? -24.611 19.113 21.157 1.00 94.31 106 VAL A CA 1
ATOM 805 C C . VAL A 1 106 ? -25.077 20.549 20.875 1.00 94.31 106 VAL A C 1
ATOM 807 O O . VAL A 1 106 ? -25.988 21.038 21.546 1.00 94.31 106 VAL A O 1
ATOM 810 N N . THR A 1 107 ? -24.523 21.219 19.857 1.00 91.06 107 THR A N 1
ATOM 811 C CA . THR A 1 107 ? -25.004 22.533 19.397 1.00 91.06 107 THR A CA 1
ATOM 812 C C . THR A 1 107 ? -26.428 22.450 18.865 1.00 91.06 107 THR A C 1
ATOM 814 O O . THR A 1 107 ? -27.267 23.256 19.261 1.00 91.06 107 THR A O 1
ATOM 817 N N . GLN A 1 108 ? -26.727 21.474 18.004 1.00 88.38 108 GLN A N 1
ATOM 818 C CA . GLN A 1 108 ? -28.059 21.318 17.420 1.00 88.38 108 GLN A CA 1
ATOM 819 C C . GLN A 1 108 ? -29.136 21.063 18.484 1.00 88.38 108 GLN A C 1
ATOM 821 O O . GLN A 1 108 ? -30.250 21.567 18.351 1.00 88.38 108 GLN A O 1
ATOM 826 N N . ALA A 1 109 ? -28.804 20.313 19.536 1.00 93.62 109 ALA A N 1
ATOM 827 C CA . ALA A 1 109 ? -29.708 20.027 20.647 1.00 93.62 109 ALA A CA 1
ATOM 828 C C . ALA A 1 109 ? -29.783 21.152 21.703 1.00 93.62 109 ALA A C 1
ATOM 830 O O . ALA A 1 109 ? -30.594 21.074 22.618 1.00 93.62 109 ALA A O 1
ATOM 831 N N . GLY A 1 110 ? -28.972 22.212 21.587 1.00 94.69 110 GLY A N 1
ATOM 832 C CA . GLY A 1 110 ? -29.005 23.358 22.504 1.00 94.69 110 GLY A CA 1
ATOM 833 C C . GLY A 1 110 ? -28.256 23.155 23.827 1.00 94.69 110 GLY A C 1
ATOM 834 O O . GLY A 1 110 ? -28.473 23.911 24.770 1.00 94.69 110 GLY A O 1
ATOM 835 N N . HIS A 1 111 ? -27.355 22.173 23.907 1.00 96.38 111 HIS A N 1
ATOM 836 C CA . HIS A 1 111 ? -26.604 21.852 25.129 1.00 96.38 111 HIS A CA 1
ATOM 837 C C . HIS A 1 111 ? -25.164 22.397 25.146 1.00 96.38 111 HIS A C 1
ATOM 839 O O . HIS A 1 111 ? -24.452 22.214 26.133 1.00 96.38 111 HIS A O 1
ATOM 845 N N . PHE A 1 112 ? -24.724 23.074 24.079 1.00 95.31 112 PHE A N 1
ATOM 846 C CA . PHE A 1 112 ? -23.327 23.495 23.904 1.00 95.31 112 PHE A CA 1
ATOM 847 C C . PHE A 1 112 ? -22.840 24.449 24.998 1.00 95.31 112 PHE A C 1
ATOM 849 O O . PHE A 1 112 ? -21.824 24.177 25.631 1.00 95.31 112 PHE A O 1
ATOM 856 N N . ASP A 1 113 ? -23.582 25.527 25.264 1.00 95.12 113 ASP A N 1
ATOM 857 C CA . ASP A 1 113 ? -23.182 26.537 26.254 1.00 95.12 113 ASP A CA 1
ATOM 858 C C . ASP A 1 113 ? -23.145 25.963 27.676 1.00 95.12 113 ASP A C 1
ATOM 860 O O . ASP A 1 113 ? -22.283 26.313 28.481 1.00 95.12 113 ASP A O 1
ATOM 864 N N . TRP A 1 114 ? -24.058 25.039 27.983 1.00 96.06 114 TRP A N 1
ATOM 865 C CA . TRP A 1 114 ? -24.057 24.329 29.258 1.00 96.06 114 TRP A CA 1
ATOM 866 C C . TRP A 1 114 ? -22.820 23.436 29.395 1.00 96.06 114 TRP A C 1
ATOM 868 O O . TRP A 1 114 ? -22.124 23.512 30.404 1.00 96.06 114 TRP A O 1
ATOM 878 N N . LEU A 1 115 ? -22.505 22.644 28.364 1.00 96.12 115 LEU A N 1
ATOM 879 C CA . LEU A 1 115 ? -21.325 21.779 28.369 1.00 96.12 115 LEU A CA 1
ATOM 880 C C . LEU A 1 115 ? -20.045 22.613 28.519 1.00 96.12 115 LEU A C 1
ATOM 882 O O . LEU A 1 115 ? -19.180 22.271 29.315 1.00 96.12 115 LEU A O 1
ATOM 886 N N . ALA A 1 116 ? -19.964 23.751 27.823 1.00 94.69 116 ALA A N 1
ATOM 887 C CA . ALA A 1 116 ? -18.808 24.644 27.828 1.00 94.69 116 ALA A CA 1
ATOM 888 C C . ALA A 1 116 ? -18.565 25.387 29.158 1.00 94.69 116 ALA A C 1
ATOM 890 O O . ALA A 1 116 ? -17.506 25.993 29.331 1.00 94.69 116 ALA A O 1
ATOM 891 N N . THR A 1 117 ? -19.531 25.374 30.083 1.00 94.81 117 THR A N 1
ATOM 892 C CA . THR A 1 117 ? -19.487 26.132 31.348 1.00 94.81 117 THR A CA 1
ATOM 893 C C . THR A 1 117 ? -19.373 25.247 32.590 1.00 94.81 117 THR A C 1
ATOM 895 O O . THR A 1 117 ? -19.454 25.751 33.713 1.00 94.81 117 THR A O 1
ATOM 898 N N . LEU A 1 118 ? -19.154 23.940 32.411 1.00 96.56 118 LEU A N 1
ATOM 899 C CA . LEU A 1 118 ? -18.984 23.010 33.523 1.00 96.56 118 LEU A CA 1
ATOM 900 C C . LEU A 1 118 ? -17.756 23.369 34.388 1.00 96.56 118 LEU A C 1
ATOM 902 O O . LEU A 1 118 ? -16.709 23.762 33.864 1.00 96.56 118 LEU A O 1
ATOM 906 N N . PRO A 1 119 ? -17.851 23.228 35.723 1.00 95.69 119 PRO A N 1
ATOM 907 C CA . PRO A 1 119 ? -16.733 23.480 36.624 1.00 95.69 119 PRO A CA 1
ATOM 908 C C . PRO A 1 119 ? -15.625 22.430 36.459 1.00 95.69 119 PRO A C 1
ATOM 910 O O . PRO A 1 119 ? -15.881 21.275 36.126 1.00 95.69 119 PRO A O 1
ATOM 913 N N . LEU A 1 120 ? -14.379 22.815 36.744 1.00 93.81 120 LEU A N 1
ATOM 914 C CA . LEU A 1 120 ? -13.229 21.901 36.685 1.00 93.81 120 LEU A CA 1
ATOM 915 C C . LEU A 1 120 ? -13.153 20.938 37.871 1.00 93.81 120 LEU A C 1
ATOM 917 O O . LEU A 1 120 ? -12.599 19.847 37.742 1.00 93.81 120 LEU A O 1
ATOM 921 N N . ASP A 1 121 ? -13.663 21.356 39.028 1.00 95.75 121 ASP A N 1
ATOM 922 C CA . ASP A 1 121 ? -13.642 20.554 40.240 1.00 95.75 121 ASP A CA 1
ATOM 923 C C . ASP A 1 121 ? -14.934 20.692 41.053 1.00 95.75 121 ASP A C 1
ATOM 925 O O . ASP A 1 121 ? -15.732 21.616 40.874 1.00 95.75 121 ASP A O 1
ATOM 929 N N . VAL A 1 122 ? -15.148 19.717 41.931 1.00 96.06 122 VAL A N 1
ATOM 930 C CA . VAL A 1 122 ? -16.173 19.739 42.972 1.00 96.06 122 VAL A CA 1
ATOM 931 C C . VAL A 1 122 ? -15.501 19.495 44.314 1.00 96.06 122 VAL A C 1
ATOM 933 O O . VAL A 1 122 ? -14.617 18.648 44.444 1.00 96.06 122 VAL A O 1
ATOM 936 N N . ARG A 1 123 ? -15.909 20.251 45.333 1.00 96.00 123 ARG A N 1
ATOM 937 C CA . ARG A 1 123 ? -15.338 20.170 46.679 1.00 96.00 123 ARG A CA 1
ATOM 938 C C . ARG A 1 123 ? -16.429 20.016 47.717 1.00 96.00 123 ARG A C 1
ATOM 940 O O . ARG A 1 123 ? -17.467 20.670 47.637 1.00 96.00 123 ARG A O 1
ATOM 947 N N . LEU A 1 124 ? -16.160 19.179 48.710 1.00 94.44 124 LEU A N 1
ATOM 948 C CA . LEU A 1 124 ? -17.050 18.939 49.838 1.00 94.44 124 LEU A CA 1
ATOM 949 C C . LEU A 1 124 ? -16.230 18.670 51.096 1.00 94.44 124 LEU A C 1
ATOM 951 O O . LEU A 1 124 ? -15.193 18.018 51.030 1.00 94.44 124 LEU A O 1
ATOM 955 N N . THR A 1 125 ? -16.716 19.129 52.243 1.00 94.44 125 THR A N 1
ATOM 956 C CA . THR A 1 125 ? -16.204 18.694 53.545 1.00 94.44 125 THR A CA 1
ATOM 957 C C . THR A 1 125 ? -17.210 17.727 54.149 1.00 94.44 125 THR A C 1
ATOM 959 O O . THR A 1 125 ? -18.386 18.069 54.288 1.00 94.44 125 THR A O 1
ATOM 962 N N . LEU A 1 126 ? -16.764 16.514 54.468 1.00 90.88 126 LEU A N 1
ATOM 963 C CA . LEU A 1 126 ? -17.594 15.499 55.109 1.00 90.88 126 LEU A CA 1
ATOM 964 C C . LEU A 1 126 ? -17.877 15.860 56.579 1.00 90.88 126 LEU A C 1
ATOM 966 O O . LEU A 1 126 ? -17.165 16.687 57.154 1.00 90.88 126 LEU A O 1
ATOM 970 N N . PRO A 1 127 ? -18.895 15.245 57.214 1.00 86.00 127 PRO A N 1
ATOM 971 C CA . PRO A 1 127 ? -19.237 15.521 58.612 1.00 86.00 127 PRO A CA 1
ATOM 972 C C . PRO A 1 127 ? -18.089 15.306 59.612 1.00 86.00 127 PRO A C 1
ATOM 974 O O . PRO A 1 127 ? -18.041 15.989 60.631 1.00 86.00 127 PRO A O 1
ATOM 977 N N . ASP A 1 128 ? -17.159 14.399 59.309 1.00 86.12 128 ASP A N 1
ATOM 978 C CA . ASP A 1 128 ? -15.964 14.112 60.114 1.00 86.12 128 ASP A CA 1
ATOM 979 C C . ASP A 1 128 ? -14.813 15.122 59.898 1.00 86.12 128 ASP A C 1
ATOM 981 O O . ASP A 1 128 ? -13.762 15.019 60.528 1.00 86.12 128 ASP A O 1
ATOM 985 N N . GLY A 1 129 ? -15.004 16.114 59.021 1.00 90.06 129 GLY A N 1
ATOM 986 C CA . GLY A 1 129 ? -14.006 17.120 58.659 1.00 90.06 129 GLY A CA 1
ATOM 987 C C . GLY A 1 129 ? -13.121 16.749 57.465 1.00 90.06 129 GLY A C 1
ATOM 988 O O . GLY A 1 129 ? -12.322 17.587 57.041 1.00 90.06 129 GLY A O 1
ATOM 989 N N . THR A 1 130 ? -13.270 15.552 56.886 1.00 94.44 130 THR A N 1
ATOM 990 C CA . THR A 1 130 ? -12.507 15.113 55.707 1.00 94.44 130 THR A CA 1
ATOM 991 C C . THR A 1 130 ? -12.807 16.008 54.506 1.00 94.44 130 THR A C 1
ATOM 993 O O . THR A 1 130 ? -13.963 16.170 54.108 1.00 94.44 130 THR A O 1
ATOM 996 N N . ARG A 1 131 ? -11.769 16.565 53.875 1.00 97.12 131 ARG A N 1
ATOM 997 C CA . ARG A 1 131 ? -11.904 17.369 52.652 1.00 97.12 131 ARG A CA 1
ATOM 998 C C . ARG A 1 131 ? -11.853 16.467 51.425 1.00 97.12 131 ARG A C 1
ATOM 1000 O O . ARG A 1 131 ? -10.859 15.778 51.199 1.00 97.12 131 ARG A O 1
ATOM 1007 N N . VAL A 1 132 ? -12.897 16.520 50.609 1.00 97.56 132 VAL A N 1
ATOM 1008 C CA . VAL A 1 132 ? -13.057 15.721 49.392 1.00 97.56 132 VAL A CA 1
ATOM 1009 C C . VAL A 1 132 ? -12.950 16.617 48.167 1.00 97.56 132 VAL A C 1
ATOM 1011 O O . VAL A 1 132 ? -13.570 17.682 48.112 1.00 97.56 132 VAL A O 1
ATOM 1014 N N . LEU A 1 133 ? -12.183 16.168 47.178 1.00 98.12 133 LEU A N 1
ATOM 1015 C CA . LEU A 1 133 ? -12.022 16.806 45.876 1.00 98.12 133 LEU A CA 1
ATOM 1016 C C . LEU A 1 133 ? -12.404 15.820 44.768 1.00 98.12 133 LEU A C 1
ATOM 1018 O O . LEU A 1 133 ? -11.802 14.757 44.671 1.00 98.12 133 LEU A O 1
ATOM 1022 N N . GLY A 1 134 ? -13.368 16.179 43.926 1.00 97.88 134 GLY A N 1
ATOM 1023 C CA . GLY A 1 134 ? -13.666 15.485 42.674 1.00 97.88 134 GLY A CA 1
ATOM 1024 C C . GLY A 1 134 ? -13.110 16.261 41.484 1.00 97.88 134 GLY A C 1
ATOM 1025 O O . GLY A 1 134 ? -13.370 17.456 41.360 1.00 97.88 134 GLY A O 1
ATOM 1026 N N . VAL A 1 135 ? -12.349 15.592 40.621 1.00 97.50 135 VAL A N 1
ATOM 1027 C CA . VAL A 1 135 ? -11.754 16.146 39.390 1.00 97.50 135 VAL A CA 1
ATOM 1028 C C . VAL A 1 135 ? -11.856 15.128 38.260 1.00 97.50 135 VAL A C 1
ATOM 1030 O O . VAL A 1 135 ? -11.997 13.942 38.528 1.00 97.50 135 VAL A O 1
ATOM 1033 N N . HIS A 1 136 ? -11.730 15.550 37.001 1.00 96.94 136 HIS A N 1
ATOM 1034 C CA . HIS A 1 136 ? -11.620 14.588 35.901 1.00 96.94 136 HIS A CA 1
ATOM 1035 C C . HIS A 1 136 ? -10.236 13.908 35.878 1.00 96.94 136 HIS A C 1
ATOM 1037 O O . HIS A 1 136 ? -10.139 12.712 36.143 1.00 96.94 136 HIS A O 1
ATOM 1043 N N . ALA A 1 137 ? -9.154 14.670 35.652 1.00 94.94 137 ALA A N 1
ATOM 1044 C CA . ALA A 1 137 ? -7.797 14.120 35.524 1.00 94.94 137 ALA A CA 1
ATOM 1045 C C . ALA A 1 137 ? -6.926 14.340 36.775 1.00 94.94 137 ALA A C 1
ATOM 1047 O O . ALA A 1 137 ? -6.434 13.383 37.376 1.00 94.94 137 ALA A O 1
ATOM 1048 N N . SER A 1 138 ? -6.704 15.597 37.173 1.00 94.88 138 SER A N 1
ATOM 1049 C CA . SER A 1 138 ? -5.915 15.955 38.363 1.00 94.88 138 SER A CA 1
ATOM 1050 C C . SER A 1 138 ? -6.293 17.355 38.880 1.00 94.88 138 SER A C 1
ATOM 1052 O O . SER A 1 138 ? -6.967 18.096 38.170 1.00 94.88 138 SER A O 1
ATOM 1054 N N . PRO A 1 139 ? -5.884 17.772 40.094 1.00 95.25 139 PRO A N 1
ATOM 1055 C CA . PRO A 1 139 ? -6.140 19.123 40.597 1.00 95.25 139 PRO A CA 1
ATOM 1056 C C . PRO A 1 139 ? -5.794 20.212 39.573 1.00 95.25 139 PRO A C 1
ATOM 1058 O O . PRO A 1 139 ? -4.676 20.264 39.064 1.00 95.25 139 PRO A O 1
ATOM 1061 N N . ASN A 1 140 ? -6.760 21.092 39.292 1.00 89.31 140 ASN A N 1
ATOM 1062 C CA . ASN A 1 140 ? -6.661 22.184 38.313 1.00 89.31 140 ASN A CA 1
ATOM 1063 C C . ASN A 1 140 ? -6.428 21.752 36.849 1.00 89.31 140 ASN A C 1
ATOM 1065 O O . ASN A 1 140 ? -6.070 22.598 36.030 1.00 89.31 140 ASN A O 1
ATOM 1069 N N . ALA A 1 141 ? -6.623 20.475 36.500 1.00 89.94 141 ALA A N 1
ATOM 1070 C CA . ALA A 1 141 ? -6.458 19.982 35.135 1.00 89.94 141 ALA A CA 1
ATOM 1071 C C . ALA A 1 141 ? -7.523 18.942 34.758 1.00 89.94 141 ALA A C 1
ATOM 1073 O O . ALA A 1 141 ? -7.791 17.986 35.486 1.00 89.94 141 ALA A O 1
ATOM 1074 N N . PHE A 1 142 ? -8.089 19.113 33.568 1.00 87.12 142 PHE A N 1
ATOM 1075 C CA . PHE A 1 142 ? -9.045 18.190 32.951 1.00 87.12 142 PHE A CA 1
ATOM 1076 C C . PHE A 1 142 ? -8.389 17.286 31.896 1.00 87.12 142 PHE A C 1
ATOM 1078 O O . PHE A 1 142 ? -9.082 16.534 31.236 1.00 87.12 142 PHE A O 1
ATOM 1085 N N . GLU A 1 143 ? -7.072 17.368 31.709 1.00 88.31 143 GLU A N 1
ATOM 1086 C CA . GLU A 1 143 ? -6.312 16.561 30.752 1.00 88.31 143 GLU A CA 1
ATOM 1087 C C . GLU A 1 143 ? -4.943 16.171 31.338 1.00 88.31 143 GLU A C 1
ATOM 1089 O O . GLU A 1 143 ? -4.548 16.632 32.414 1.00 88.31 143 GLU A O 1
ATOM 1094 N N . GLY A 1 144 ? -4.194 15.324 30.628 1.00 86.50 144 GLY A N 1
ATOM 1095 C CA . GLY A 1 144 ? -2.854 14.881 31.021 1.00 86.50 144 GLY A CA 1
ATOM 1096 C C . GLY A 1 144 ? -2.779 13.372 31.236 1.00 86.50 144 GLY A C 1
ATOM 1097 O O . GLY A 1 144 ? -3.432 12.610 30.538 1.00 86.50 144 GLY A O 1
ATOM 1098 N N . ALA A 1 145 ? -1.948 12.912 32.174 1.00 85.69 145 ALA A N 1
ATOM 1099 C CA . ALA A 1 145 ? -1.788 11.471 32.422 1.00 85.69 145 ALA A CA 1
ATOM 1100 C C . ALA A 1 145 ? -2.709 10.921 33.530 1.00 85.69 145 ALA A C 1
ATOM 1102 O O . ALA A 1 145 ? -2.818 9.708 33.670 1.00 85.69 145 ALA A O 1
ATOM 1103 N N . GLY A 1 146 ? -3.332 11.790 34.336 1.00 91.69 146 GLY A N 1
ATOM 1104 C CA . GLY A 1 146 ? -4.140 11.385 35.493 1.00 91.69 146 GLY A CA 1
ATOM 1105 C C . GLY A 1 146 ? -3.366 10.555 36.528 1.00 91.69 146 GLY A C 1
ATOM 1106 O O . GLY A 1 146 ? -2.155 10.734 36.703 1.00 91.69 146 GLY A O 1
ATOM 1107 N N . PHE A 1 147 ? -4.080 9.649 37.203 1.00 93.69 147 PHE A N 1
ATOM 1108 C CA . PHE A 1 147 ? -3.544 8.714 38.196 1.00 93.69 147 PHE A CA 1
ATOM 1109 C C . PHE A 1 147 ? -3.719 7.270 37.723 1.00 93.69 147 PHE A C 1
ATOM 1111 O O . PHE A 1 147 ? -4.808 6.906 37.300 1.00 93.69 147 PHE A O 1
ATOM 1118 N N . TYR A 1 148 ? -2.672 6.445 37.788 1.00 91.12 148 TYR A N 1
ATOM 1119 C CA . TYR A 1 148 ? -2.661 5.131 37.127 1.00 91.12 148 TYR A CA 1
ATOM 1120 C C . TYR A 1 148 ? -2.028 4.039 37.996 1.00 91.12 148 TYR A C 1
ATOM 1122 O O . TYR A 1 148 ? -0.894 4.245 38.420 1.00 91.12 148 TYR A O 1
ATOM 1130 N N . PRO A 1 149 ? -2.679 2.886 38.243 1.00 89.00 149 PRO A N 1
ATOM 1131 C CA . PRO A 1 149 ? -2.260 1.943 39.288 1.00 89.00 149 PRO A CA 1
ATOM 1132 C C . PRO A 1 149 ? -0.866 1.323 39.074 1.00 89.00 149 PRO A C 1
ATOM 1134 O O . PRO A 1 149 ? -0.130 1.133 40.037 1.00 89.00 149 PRO A O 1
ATOM 1137 N N . ASP A 1 150 ? -0.458 1.046 37.833 1.00 87.56 150 ASP A N 1
ATOM 1138 C CA . ASP A 1 150 ? 0.871 0.484 37.551 1.00 87.56 150 ASP A CA 1
ATOM 1139 C C . ASP A 1 150 ? 1.924 1.595 37.380 1.00 87.56 150 ASP A C 1
ATOM 1141 O O . ASP A 1 150 ? 1.993 2.279 36.354 1.00 87.56 150 ASP A O 1
ATOM 1145 N N . ARG A 1 151 ? 2.751 1.772 38.416 1.00 85.75 151 ARG A N 1
ATOM 1146 C CA . ARG A 1 151 ? 3.799 2.805 38.482 1.00 85.75 151 ARG A CA 1
ATOM 1147 C C . ARG A 1 151 ? 4.980 2.533 37.546 1.00 85.75 151 ARG A C 1
ATOM 1149 O O . ARG A 1 151 ? 5.699 3.476 37.211 1.00 85.75 151 ARG A O 1
ATOM 1156 N N . ASP A 1 152 ? 5.166 1.283 37.121 1.00 85.88 152 ASP A N 1
ATOM 1157 C CA . ASP A 1 152 ? 6.296 0.847 36.294 1.00 85.88 152 ASP A CA 1
ATOM 1158 C C . ASP A 1 152 ? 5.958 0.845 34.797 1.00 85.88 152 ASP A C 1
ATOM 1160 O O . ASP A 1 152 ? 6.861 0.815 33.958 1.00 85.88 152 ASP A O 1
ATOM 1164 N N . ALA A 1 153 ? 4.672 0.951 34.444 1.00 78.38 153 ALA A N 1
ATOM 1165 C CA . ALA A 1 153 ? 4.205 0.964 33.060 1.00 78.38 153 ALA A CA 1
ATOM 1166 C C . ALA A 1 153 ? 4.850 2.071 32.204 1.00 78.38 153 ALA A C 1
ATOM 1168 O O . ALA A 1 153 ? 5.127 1.864 31.022 1.00 78.38 153 ALA A O 1
ATOM 1169 N N . HIS A 1 154 ? 5.080 3.261 32.774 1.00 82.31 154 HIS A N 1
ATOM 1170 C CA . HIS A 1 154 ? 5.728 4.376 32.080 1.00 82.31 154 HIS A CA 1
ATOM 1171 C C . HIS A 1 154 ? 6.282 5.413 33.078 1.00 82.31 154 HIS A C 1
ATOM 1173 O O . HIS A 1 154 ? 5.639 5.665 34.100 1.00 82.31 154 HIS A O 1
ATOM 1179 N N . PRO A 1 155 ? 7.395 6.124 32.786 1.00 84.50 155 PRO A N 1
ATOM 1180 C CA . PRO A 1 155 ? 7.970 7.127 33.697 1.00 84.50 155 PRO A CA 1
ATOM 1181 C C . PRO A 1 155 ? 6.997 8.219 34.175 1.00 84.50 155 PRO A C 1
ATOM 1183 O O . PRO A 1 155 ? 7.141 8.751 35.281 1.00 84.50 155 PRO A O 1
ATOM 1186 N N . VAL A 1 156 ? 5.978 8.537 33.368 1.00 86.25 156 VAL A N 1
ATOM 1187 C CA . VAL A 1 156 ? 4.929 9.514 33.718 1.00 86.25 156 VAL A CA 1
ATOM 1188 C C . VAL A 1 156 ? 4.034 9.054 34.873 1.00 86.25 156 VAL A C 1
ATOM 1190 O O . VAL A 1 156 ? 3.391 9.910 35.482 1.00 86.25 156 VAL A O 1
ATOM 1193 N N . TYR A 1 157 ? 4.021 7.757 35.195 1.00 89.44 157 TYR A N 1
ATOM 1194 C CA . TYR A 1 157 ? 3.250 7.140 36.280 1.00 89.44 157 TYR A CA 1
ATOM 1195 C C . TYR A 1 157 ? 4.085 6.807 37.520 1.00 89.44 157 TYR A C 1
ATOM 1197 O O . TYR A 1 157 ? 3.549 6.273 38.486 1.00 89.44 157 TYR A O 1
ATOM 1205 N N . SER A 1 158 ? 5.371 7.171 37.534 1.00 91.88 158 SER A N 1
ATOM 1206 C CA . SER A 1 158 ? 6.233 6.975 38.704 1.00 91.88 158 SER A CA 1
ATOM 1207 C C . SER A 1 158 ? 5.656 7.615 39.972 1.00 91.88 158 SER A C 1
ATOM 1209 O O . SER A 1 158 ? 4.977 8.643 39.913 1.00 91.88 158 SER A O 1
ATOM 1211 N N . GLU A 1 159 ? 6.006 7.066 41.136 1.00 91.19 159 GLU A N 1
ATOM 1212 C CA . GLU A 1 159 ? 5.568 7.559 42.454 1.00 91.19 159 GLU A CA 1
ATOM 1213 C C . GLU A 1 159 ? 5.785 9.073 42.623 1.00 91.19 159 GLU A C 1
ATOM 1215 O O . GLU A 1 159 ? 4.910 9.822 43.067 1.00 91.19 159 GLU A O 1
ATOM 1220 N N . LYS A 1 160 ? 6.951 9.556 42.175 1.00 93.56 160 LYS A N 1
ATOM 1221 C CA . LYS A 1 160 ? 7.297 10.981 42.173 1.00 93.56 160 LYS A CA 1
ATOM 1222 C C . LYS A 1 160 ? 6.339 11.797 41.302 1.00 93.56 160 LYS A C 1
ATOM 1224 O O . LYS A 1 160 ? 5.935 12.889 41.697 1.00 93.56 160 LYS A O 1
ATOM 1229 N N . ALA A 1 161 ? 5.997 11.294 40.119 1.00 92.50 161 ALA A N 1
ATOM 1230 C CA . ALA A 1 161 ? 5.104 11.975 39.194 1.00 92.50 161 ALA A CA 1
ATOM 1231 C C . ALA A 1 161 ? 3.650 11.969 39.701 1.00 92.50 161 ALA A C 1
ATOM 1233 O O . ALA A 1 161 ? 2.950 12.966 39.537 1.00 92.50 161 ALA A O 1
ATOM 1234 N N . MET A 1 162 ? 3.189 10.889 40.337 1.00 93.25 162 MET A N 1
ATOM 1235 C CA . MET A 1 162 ? 1.866 10.827 40.979 1.00 93.25 162 MET A CA 1
ATOM 1236 C C . MET A 1 162 ? 1.771 11.800 42.160 1.00 93.25 162 MET A C 1
ATOM 1238 O O . MET A 1 162 ? 0.837 12.593 42.226 1.00 93.25 162 MET A O 1
ATOM 1242 N N . THR A 1 163 ? 2.790 11.828 43.026 1.00 94.62 163 THR A N 1
ATOM 1243 C CA . THR A 1 163 ? 2.880 12.784 44.143 1.00 94.62 163 THR A CA 1
ATOM 1244 C C . THR A 1 163 ? 2.856 14.230 43.650 1.00 94.62 163 THR A C 1
ATOM 1246 O O . THR A 1 163 ? 2.129 15.061 44.187 1.00 94.62 163 THR A O 1
ATOM 1249 N N . ALA A 1 164 ? 3.613 14.544 42.594 1.00 94.25 164 ALA A N 1
ATOM 1250 C CA . ALA A 1 164 ? 3.639 15.888 42.022 1.00 94.25 164 ALA A CA 1
ATOM 1251 C C . ALA A 1 164 ? 2.268 16.336 41.484 1.00 94.25 164 ALA A C 1
ATOM 1253 O O . ALA A 1 164 ? 1.939 17.516 41.578 1.00 94.25 164 ALA A O 1
ATOM 1254 N N . ARG A 1 165 ? 1.448 15.409 40.968 1.00 94.38 165 ARG A N 1
ATOM 1255 C CA . ARG A 1 165 ? 0.092 15.714 40.480 1.00 94.38 165 ARG A CA 1
ATOM 1256 C C . ARG A 1 165 ? -0.894 16.057 41.591 1.00 94.38 165 ARG A C 1
ATOM 1258 O O . ARG A 1 165 ? -1.900 16.685 41.306 1.00 94.38 165 ARG A O 1
ATOM 1265 N N . LEU A 1 166 ? -0.609 15.714 42.846 1.00 95.44 166 LEU A N 1
ATOM 1266 C CA . LEU A 1 166 ? -1.444 16.111 43.986 1.00 95.44 166 LEU A CA 1
ATOM 1267 C C . LEU A 1 166 ? -1.230 17.571 44.415 1.00 95.44 166 LEU A C 1
ATOM 1269 O O . LEU A 1 166 ? -1.932 18.065 45.301 1.00 95.44 166 LEU A O 1
ATOM 1273 N N . ALA A 1 167 ? -0.277 18.283 43.806 1.00 92.56 167 ALA A N 1
ATOM 1274 C CA . ALA A 1 167 ? -0.026 19.684 44.111 1.00 92.56 167 ALA A CA 1
ATOM 1275 C C . ALA A 1 167 ? -1.300 20.532 43.932 1.00 92.56 167 ALA A C 1
ATOM 1277 O O . ALA A 1 167 ? -1.952 20.505 42.892 1.00 92.56 167 ALA A O 1
ATOM 1278 N N . GLY A 1 168 ? -1.661 21.297 44.966 1.00 88.06 168 GLY A N 1
ATOM 1279 C CA . GLY A 1 168 ? -2.859 22.143 44.955 1.00 88.06 168 GLY A CA 1
ATOM 1280 C C . GLY A 1 168 ? -4.183 21.411 45.216 1.00 88.06 168 GLY A C 1
ATOM 1281 O O . GLY A 1 168 ? -5.224 22.065 45.218 1.00 88.06 168 GLY A O 1
ATOM 1282 N N . ALA A 1 169 ? -4.173 20.098 45.490 1.00 93.38 169 ALA A N 1
ATOM 1283 C CA . ALA A 1 169 ? -5.389 19.358 45.838 1.00 93.38 169 ALA A CA 1
ATOM 1284 C C . ALA A 1 169 ? -6.074 19.935 47.089 1.00 93.38 169 ALA A C 1
ATOM 1286 O O . ALA A 1 169 ? -7.286 20.158 47.084 1.00 93.38 169 ALA A O 1
ATOM 1287 N N . ASN A 1 170 ? -5.296 20.216 48.146 1.00 93.56 170 ASN A N 1
ATOM 1288 C CA . ASN A 1 170 ? -5.793 20.646 49.462 1.00 93.56 170 ASN A CA 1
ATOM 1289 C C . ASN A 1 170 ? -6.947 19.761 49.979 1.00 93.56 170 ASN A C 1
ATOM 1291 O O . ASN A 1 170 ? -7.919 20.269 50.540 1.00 93.56 170 ASN A O 1
ATOM 1295 N N . ALA A 1 171 ? -6.836 18.451 49.758 1.00 96.62 171 ALA A N 1
ATOM 1296 C CA . ALA A 1 171 ? -7.857 17.456 50.052 1.00 96.62 171 ALA A CA 1
ATOM 1297 C C . ALA A 1 171 ? -7.237 16.239 50.744 1.00 96.62 171 ALA A C 1
ATOM 1299 O O . ALA A 1 171 ? -6.053 15.957 50.564 1.00 96.62 171 ALA A O 1
ATOM 1300 N N . ASP A 1 172 ? -8.059 15.540 51.517 1.00 97.25 172 ASP A N 1
ATOM 1301 C CA . ASP A 1 172 ? -7.705 14.307 52.220 1.00 97.25 172 ASP A CA 1
ATOM 1302 C C . ASP A 1 172 ? -8.178 13.076 51.412 1.00 97.25 172 ASP A C 1
ATOM 1304 O O . ASP A 1 172 ? -7.529 12.030 51.432 1.00 97.25 172 ASP A O 1
ATOM 1308 N N . LEU A 1 173 ? -9.256 13.240 50.629 1.00 97.88 173 LEU A N 1
ATOM 1309 C CA . LEU A 1 173 ? -9.773 12.288 49.641 1.00 97.88 173 LEU A CA 1
ATOM 1310 C C . LEU A 1 173 ? -9.881 12.958 48.261 1.00 97.88 173 LEU A C 1
ATOM 1312 O O . LEU A 1 173 ? -10.509 14.008 48.122 1.00 97.88 173 LEU A O 1
ATOM 1316 N N . LEU A 1 174 ? -9.310 12.336 47.231 1.00 98.12 174 LEU A N 1
ATOM 1317 C CA . LEU A 1 174 ? -9.398 12.759 45.835 1.00 98.12 174 LEU A CA 1
ATOM 1318 C C . LEU A 1 174 ? -10.092 11.679 45.001 1.00 98.12 174 LEU A C 1
ATOM 1320 O O . LEU A 1 174 ? -9.648 10.535 44.972 1.00 98.12 174 LEU A O 1
ATOM 1324 N N . LEU A 1 175 ? -11.155 12.060 44.299 1.00 98.12 175 LEU A N 1
ATOM 1325 C CA . LEU A 1 175 ? -11.915 11.226 43.373 1.00 98.12 175 LEU A CA 1
ATOM 1326 C C . LEU A 1 175 ? -11.619 11.683 41.935 1.00 98.12 175 LEU A C 1
ATOM 1328 O O . LEU A 1 175 ? -11.720 12.878 41.649 1.00 98.12 175 LEU A O 1
ATOM 1332 N N . ALA A 1 176 ? -11.247 10.757 41.049 1.00 97.31 176 ALA A N 1
ATOM 1333 C CA . ALA A 1 176 ? -10.857 11.046 39.666 1.00 97.31 176 ALA A CA 1
ATOM 1334 C C . ALA A 1 176 ? -11.388 10.030 38.634 1.00 97.31 176 ALA A C 1
ATOM 1336 O O . ALA A 1 176 ? -11.803 8.925 38.991 1.00 97.31 176 ALA A O 1
ATOM 1337 N N . GLY A 1 177 ? -11.355 10.409 37.354 1.00 95.12 177 GLY A N 1
ATOM 1338 C CA . GLY A 1 177 ? -11.633 9.568 36.180 1.00 95.12 177 GLY A CA 1
ATOM 1339 C C . GLY A 1 177 ? -10.414 9.476 35.249 1.00 95.12 177 GLY A C 1
ATOM 1340 O O . GLY A 1 177 ? -9.303 9.190 35.711 1.00 95.12 177 GLY A O 1
ATOM 1341 N N . HIS A 1 178 ? -10.614 9.745 33.953 1.00 94.00 178 HIS A N 1
ATOM 1342 C CA . HIS A 1 178 ? -9.604 10.036 32.916 1.00 94.00 178 HIS A CA 1
ATOM 1343 C C . HIS A 1 178 ? -8.785 8.850 32.397 1.00 94.00 178 HIS A C 1
ATOM 1345 O O . HIS A 1 178 ? -8.557 8.710 31.199 1.00 94.00 178 HIS A O 1
ATOM 1351 N N . CYS A 1 179 ? -8.276 7.984 33.276 1.00 88.12 179 CYS A N 1
ATOM 1352 C CA . CYS A 1 179 ? -7.359 6.925 32.841 1.00 88.12 179 CYS A CA 1
ATOM 1353 C C . CYS A 1 179 ? -8.054 5.598 32.498 1.00 88.12 179 CYS A C 1
ATOM 1355 O O . CYS A 1 179 ? -7.413 4.728 31.920 1.00 88.12 179 CYS A O 1
ATOM 1357 N N . HIS A 1 180 ? -9.335 5.418 32.841 1.00 92.38 180 HIS A N 1
ATOM 1358 C CA . HIS A 1 180 ? -10.104 4.165 32.695 1.00 92.38 180 HIS A CA 1
ATOM 1359 C C . HIS A 1 180 ? -9.597 2.955 33.512 1.00 92.38 180 HIS A C 1
ATOM 1361 O O . HIS A 1 180 ? -10.142 1.853 33.397 1.00 92.38 180 HIS A O 1
ATOM 1367 N N . TRP A 1 181 ? -8.592 3.133 34.376 1.00 91.00 181 TRP A N 1
ATOM 1368 C CA . TRP A 1 181 ? -8.111 2.097 35.295 1.00 91.00 181 TRP A CA 1
ATOM 1369 C C . TRP A 1 181 ? -8.610 2.378 36.716 1.00 91.00 181 TRP A C 1
ATOM 1371 O O . TRP A 1 181 ? -8.300 3.435 37.266 1.00 91.00 181 TRP A O 1
ATOM 1381 N N . PRO A 1 182 ? -9.376 1.464 37.341 1.00 93.38 182 PRO A N 1
ATOM 1382 C CA . PRO A 1 182 ? -9.818 1.664 38.713 1.00 93.38 182 PRO A CA 1
ATOM 1383 C C . PRO A 1 182 ? -8.610 1.663 39.659 1.00 93.38 182 PRO A C 1
ATOM 1385 O O . PRO A 1 182 ? -7.729 0.810 39.550 1.00 93.38 182 PRO A O 1
ATOM 1388 N N . MET A 1 183 ? -8.585 2.608 40.596 1.00 94.56 183 MET A N 1
ATOM 1389 C CA . MET A 1 183 ? -7.523 2.747 41.597 1.00 94.56 183 MET A CA 1
ATOM 1390 C C . MET A 1 183 ? -8.137 3.138 42.942 1.00 94.56 183 MET A C 1
ATOM 1392 O O . MET A 1 183 ? -9.128 3.866 42.980 1.00 94.56 183 MET A O 1
ATOM 1396 N N . ASN A 1 184 ? -7.560 2.652 44.037 1.00 96.38 184 ASN A N 1
ATOM 1397 C CA . ASN A 1 184 ? -7.941 2.997 45.405 1.00 96.38 184 ASN A CA 1
ATOM 1398 C C . ASN A 1 184 ? -6.689 2.877 46.283 1.00 96.38 184 ASN A C 1
ATOM 1400 O O . ASN A 1 184 ? -6.337 1.782 46.720 1.00 96.38 184 ASN A O 1
ATOM 1404 N N . GLU A 1 185 ? -5.956 3.980 46.436 1.00 95.62 185 GLU A N 1
ATOM 1405 C CA . GLU A 1 185 ? -4.632 3.984 47.063 1.00 95.62 185 GLU A CA 1
ATOM 1406 C C . GLU A 1 185 ? -4.373 5.268 47.850 1.00 95.62 185 GLU A C 1
ATOM 1408 O O . GLU A 1 185 ? -4.978 6.304 47.593 1.00 95.62 185 GLU A O 1
ATOM 1413 N N . ILE A 1 186 ? -3.424 5.227 48.786 1.00 96.06 186 ILE A N 1
ATOM 1414 C CA . ILE A 1 186 ? -2.929 6.426 49.471 1.00 96.06 186 ILE A CA 1
ATOM 1415 C C . ILE A 1 186 ? -1.611 6.846 48.821 1.00 96.06 186 ILE A C 1
ATOM 1417 O O . ILE A 1 186 ? -0.639 6.097 48.857 1.00 96.06 186 ILE A O 1
ATOM 1421 N N . ILE A 1 187 ? -1.565 8.064 48.280 1.00 95.31 187 ILE A N 1
ATOM 1422 C CA . ILE A 1 187 ? -0.386 8.641 47.623 1.00 95.31 187 ILE A CA 1
ATOM 1423 C C . ILE A 1 187 ? -0.011 9.918 48.368 1.00 95.31 187 ILE A C 1
ATOM 1425 O O . ILE A 1 187 ? -0.824 10.830 48.498 1.00 95.31 187 ILE A O 1
ATOM 1429 N N . ALA A 1 188 ? 1.217 9.982 48.889 1.00 93.75 188 ALA A N 1
ATOM 1430 C CA . ALA A 1 188 ? 1.717 11.129 49.658 1.00 93.75 188 ALA A CA 1
ATOM 1431 C C . ALA A 1 188 ? 0.760 11.619 50.775 1.00 93.75 188 ALA A C 1
ATOM 1433 O O . ALA A 1 188 ? 0.678 12.813 51.057 1.00 93.75 188 ALA A O 1
ATOM 1434 N N . GLY A 1 189 ? 0.035 10.691 51.412 1.00 94.31 189 GLY A N 1
ATOM 1435 C CA . GLY A 1 189 ? -0.914 10.979 52.494 1.00 94.31 189 GLY A CA 1
ATOM 1436 C C . GLY A 1 189 ? -2.324 11.387 52.050 1.00 94.31 189 GLY A C 1
ATOM 1437 O O . GLY A 1 189 ? -3.169 11.592 52.913 1.00 94.31 189 GLY A O 1
ATOM 1438 N N . VAL A 1 190 ? -2.600 11.466 50.744 1.00 97.56 190 VAL A N 1
ATOM 1439 C CA . VAL A 1 190 ? -3.944 11.699 50.189 1.00 97.56 190 VAL A CA 1
ATOM 1440 C C . VAL A 1 190 ? -4.531 10.371 49.724 1.00 97.56 190 VAL A C 1
ATOM 1442 O O . VAL A 1 190 ? -3.863 9.619 49.015 1.00 97.56 190 VAL A O 1
ATOM 1445 N N . HIS A 1 191 ? -5.776 10.078 50.091 1.00 97.81 191 HIS A N 1
ATOM 1446 C CA . HIS A 1 191 ? -6.495 8.918 49.572 1.00 97.81 191 HIS A CA 1
ATOM 1447 C C . HIS A 1 191 ? -6.997 9.234 48.158 1.00 97.81 191 HIS A C 1
ATOM 1449 O O . HIS A 1 191 ? -7.836 10.108 47.978 1.00 97.81 191 HIS A O 1
ATOM 1455 N N . VAL A 1 192 ? -6.459 8.563 47.143 1.00 98.00 192 VAL A N 1
ATOM 1456 C CA . VAL A 1 192 ? -6.773 8.776 45.728 1.00 98.00 192 VAL A CA 1
ATOM 1457 C C . VAL A 1 192 ? -7.567 7.594 45.188 1.00 98.00 192 VAL A C 1
ATOM 1459 O O . VAL A 1 192 ? -7.113 6.449 45.214 1.00 98.00 192 VAL A O 1
ATOM 1462 N N . VAL A 1 193 ? -8.741 7.891 44.642 1.00 98.19 193 VAL A N 1
ATOM 1463 C CA . VAL A 1 193 ? -9.665 6.913 44.074 1.00 98.19 193 VAL A CA 1
ATOM 1464 C C . VAL A 1 193 ? -9.947 7.279 42.624 1.00 98.19 193 VAL A C 1
ATOM 1466 O O . VAL A 1 193 ? -10.417 8.377 42.340 1.00 98.19 193 VAL A O 1
ATOM 1469 N N . VAL A 1 194 ? -9.708 6.342 41.710 1.00 97.06 194 VAL A N 1
ATOM 1470 C CA . VAL A 1 194 ? -10.077 6.474 40.297 1.00 97.06 194 VAL A CA 1
ATOM 1471 C C . VAL A 1 194 ? -11.226 5.523 39.997 1.00 97.06 194 VAL A C 1
ATOM 1473 O O . VAL A 1 194 ? -11.140 4.339 40.327 1.00 97.06 194 VAL A O 1
ATOM 1476 N N . THR A 1 195 ? -12.303 6.018 39.388 1.00 95.50 195 THR A N 1
ATOM 1477 C CA . THR A 1 195 ? -13.537 5.245 39.134 1.00 95.50 195 THR A CA 1
ATOM 1478 C C . THR A 1 195 ? -13.307 4.038 38.217 1.00 95.50 195 THR A C 1
ATOM 1480 O O . THR A 1 195 ? -13.906 2.981 38.415 1.00 95.50 195 THR A O 1
ATOM 1483 N N . GLY A 1 196 ? -12.423 4.188 37.225 1.00 89.94 196 GLY A N 1
ATOM 1484 C CA . GLY A 1 196 ? -12.198 3.226 36.149 1.00 89.94 196 GLY A CA 1
ATOM 1485 C C . GLY A 1 196 ? -13.147 3.362 34.948 1.00 89.94 196 GLY A C 1
ATOM 1486 O O . GLY A 1 196 ? -13.070 2.527 34.050 1.00 89.94 196 GLY A O 1
ATOM 1487 N N . GLY A 1 197 ? -13.999 4.394 34.927 1.00 94.56 197 GLY A N 1
ATOM 1488 C CA . GLY A 1 197 ? -14.820 4.801 33.783 1.00 94.56 197 GLY A CA 1
ATOM 1489 C C . GLY A 1 197 ? -16.042 3.927 33.476 1.00 94.56 197 GLY A C 1
ATOM 1490 O O . GLY A 1 197 ? -16.034 2.704 33.648 1.00 94.56 197 GLY A O 1
ATOM 1491 N N . ILE A 1 198 ? -17.107 4.546 32.961 1.00 96.94 198 ILE A N 1
ATOM 1492 C CA . ILE A 1 198 ? -18.318 3.835 32.516 1.00 96.94 198 ILE A CA 1
ATOM 1493 C C . ILE A 1 198 ? -18.098 3.161 31.153 1.00 96.94 198 ILE A C 1
ATOM 1495 O O . ILE A 1 198 ? -18.538 2.029 30.945 1.00 96.94 198 ILE A O 1
ATOM 1499 N N . SER A 1 199 ? -17.375 3.809 30.240 1.00 92.50 199 SER A N 1
ATOM 1500 C CA . SER A 1 199 ? -17.132 3.333 28.873 1.00 92.50 199 SER A CA 1
ATOM 1501 C C . SER A 1 199 ? -15.632 3.250 28.542 1.00 92.50 199 SER A C 1
ATOM 1503 O O . SER A 1 199 ? -14.775 3.501 29.389 1.00 92.50 199 SER A O 1
ATOM 1505 N N . ASN A 1 200 ? -15.312 2.852 27.304 1.00 85.31 200 ASN A N 1
ATOM 1506 C CA . ASN A 1 200 ? -13.949 2.775 26.754 1.00 85.31 200 ASN A CA 1
ATOM 1507 C C . ASN A 1 200 ? -12.963 1.972 27.620 1.00 85.31 200 ASN A C 1
ATOM 1509 O O . ASN A 1 200 ? -11.827 2.372 27.874 1.00 85.31 200 ASN A O 1
ATOM 1513 N N . GLN A 1 201 ? -13.405 0.797 28.070 1.00 84.06 201 GLN A N 1
ATOM 1514 C CA . GLN A 1 201 ? -12.606 -0.073 28.928 1.00 84.06 201 GLN A CA 1
ATOM 1515 C C . GLN A 1 201 ? -11.316 -0.509 28.219 1.00 84.06 201 GLN A C 1
ATOM 1517 O O . GLN A 1 201 ? -11.353 -1.159 27.175 1.00 84.06 201 GLN A O 1
ATOM 1522 N N . SER A 1 202 ? -10.168 -0.181 28.814 1.00 60.50 202 SER A N 1
ATOM 1523 C CA . SER A 1 202 ? -8.840 -0.441 28.238 1.00 60.50 202 SER A CA 1
ATOM 1524 C C . SER A 1 202 ? -8.247 -1.803 28.648 1.00 60.50 202 SER A C 1
ATOM 1526 O O . SER A 1 202 ? -7.042 -2.017 28.529 1.00 60.50 202 SER A O 1
ATOM 1528 N N . HIS A 1 203 ? -9.052 -2.724 29.199 1.00 70.31 203 HIS A N 1
ATOM 1529 C CA . HIS A 1 203 ? -8.604 -4.042 29.686 1.00 70.31 203 HIS A CA 1
ATOM 1530 C C . HIS A 1 203 ? -9.578 -5.144 29.252 1.00 70.31 203 HIS A C 1
ATOM 1532 O O . HIS A 1 203 ? -10.619 -4.889 28.651 1.00 70.31 203 HIS A O 1
ATOM 1538 N N . VAL A 1 204 ? -9.251 -6.393 29.596 1.00 70.62 204 VAL A N 1
ATOM 1539 C CA . VAL A 1 204 ? -10.078 -7.570 29.276 1.00 70.62 204 VAL A CA 1
ATOM 1540 C C . VAL A 1 204 ? -11.479 -7.496 29.910 1.00 70.62 204 VAL A C 1
ATOM 1542 O O . VAL A 1 204 ? -12.439 -7.979 29.311 1.00 70.62 204 VAL A O 1
ATOM 1545 N N . ASP A 1 205 ? -11.620 -6.883 31.093 1.00 81.94 205 ASP A N 1
ATOM 1546 C CA . ASP A 1 205 ? -12.926 -6.672 31.732 1.00 81.94 205 ASP A CA 1
ATOM 1547 C C . ASP A 1 205 ? -13.651 -5.469 31.115 1.00 81.94 205 ASP A C 1
ATOM 1549 O O . ASP A 1 205 ? -13.233 -4.322 31.274 1.00 81.94 205 ASP A O 1
ATOM 1553 N N . ARG A 1 206 ? -14.754 -5.755 30.418 1.00 84.94 206 ARG A N 1
ATOM 1554 C CA . ARG A 1 206 ? -15.549 -4.779 29.660 1.00 84.94 206 ARG A CA 1
ATOM 1555 C C . ARG A 1 206 ? -16.712 -4.174 30.446 1.00 84.94 206 ARG A C 1
ATOM 1557 O O . ARG A 1 206 ? -17.464 -3.392 29.874 1.00 84.94 206 ARG A O 1
ATOM 1564 N N . ARG A 1 207 ? -16.906 -4.546 31.714 1.00 94.00 207 ARG A N 1
ATOM 1565 C CA . ARG A 1 207 ? -17.993 -4.002 32.544 1.00 94.00 207 ARG A CA 1
ATOM 1566 C C . ARG A 1 207 ? -17.793 -2.506 32.798 1.00 94.00 207 ARG A C 1
ATOM 1568 O O . ARG A 1 207 ? -16.662 -2.057 32.964 1.00 94.00 207 ARG A O 1
ATOM 1575 N N . ALA A 1 208 ? -18.893 -1.760 32.856 1.00 96.44 208 ALA A N 1
ATOM 1576 C CA . ALA A 1 208 ? -18.900 -0.358 33.259 1.00 96.44 208 ALA A CA 1
ATOM 1577 C C . ALA A 1 208 ? -18.539 -0.239 34.743 1.00 96.44 208 ALA A C 1
ATOM 1579 O O . ALA A 1 208 ? -18.993 -1.060 35.546 1.00 96.44 208 ALA A O 1
ATOM 1580 N N . LYS A 1 209 ? -17.735 0.762 35.111 1.00 96.31 209 LYS A N 1
ATOM 1581 C CA . LYS A 1 209 ? -17.237 0.931 36.478 1.00 96.31 209 LYS A CA 1
ATOM 1582 C C . LYS A 1 209 ? -17.698 2.257 37.066 1.00 96.31 209 LYS A C 1
ATOM 1584 O O . LYS A 1 209 ? -17.702 3.283 36.391 1.00 96.31 209 LYS A O 1
ATOM 1589 N N . TYR A 1 210 ? -18.084 2.229 38.334 1.00 97.69 210 TYR A N 1
ATOM 1590 C CA . TYR A 1 210 ? -18.410 3.425 39.104 1.00 97.69 210 TYR A CA 1
ATOM 1591 C C . TYR A 1 210 ? -18.095 3.205 40.586 1.00 97.69 210 TYR A C 1
ATOM 1593 O O . TYR A 1 210 ? -17.831 2.078 41.014 1.00 97.69 210 TYR A O 1
ATOM 1601 N N . VAL A 1 211 ? -18.106 4.276 41.378 1.00 98.31 211 VAL A N 1
ATOM 1602 C CA . VAL A 1 211 ? -17.762 4.228 42.807 1.00 98.31 211 VAL A CA 1
ATOM 1603 C C . VAL A 1 211 ? -18.930 4.700 43.666 1.00 98.31 211 VAL A C 1
ATOM 1605 O O . VAL A 1 211 ? -19.632 5.639 43.303 1.00 98.31 211 VAL A O 1
ATOM 160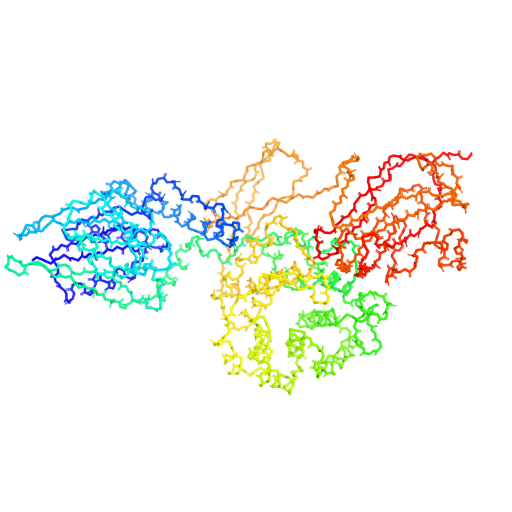8 N N . ILE A 1 212 ? -19.124 4.067 44.823 1.00 97.81 212 ILE A N 1
ATOM 1609 C CA . ILE A 1 212 ? -19.953 4.590 45.911 1.00 97.81 212 ILE A CA 1
ATOM 1610 C C . ILE A 1 212 ? -19.041 5.082 47.031 1.00 97.81 212 ILE A C 1
ATOM 1612 O O . ILE A 1 212 ? -18.232 4.314 47.555 1.00 97.81 212 ILE A O 1
ATOM 1616 N N . LEU A 1 213 ? -19.205 6.351 47.400 1.00 96.12 213 LEU A N 1
ATOM 1617 C CA . LEU A 1 213 ? -18.678 6.932 48.629 1.00 96.12 213 LEU A CA 1
ATOM 1618 C C . LEU A 1 213 ? -19.798 6.933 49.672 1.00 96.12 213 LEU A C 1
ATOM 1620 O O . LEU A 1 213 ? -20.793 7.639 49.501 1.00 96.12 213 LEU A O 1
ATOM 1624 N N . ASP A 1 214 ? -19.643 6.145 50.732 1.00 93.88 214 ASP A N 1
ATOM 1625 C CA . ASP A 1 214 ? -20.567 6.114 51.869 1.00 93.88 214 ASP A CA 1
ATOM 1626 C C . ASP A 1 214 ? -19.920 6.794 53.072 1.00 93.88 214 ASP A C 1
ATOM 1628 O O . ASP A 1 214 ? -18.788 6.472 53.434 1.00 93.88 214 ASP A O 1
ATOM 1632 N N . THR A 1 215 ? -20.622 7.756 53.662 1.00 88.38 215 THR A N 1
ATOM 1633 C CA . THR A 1 215 ? -20.108 8.594 54.745 1.00 88.38 215 THR A CA 1
ATOM 1634 C C . THR A 1 215 ? -20.974 8.474 55.988 1.00 88.38 215 THR A C 1
ATOM 1636 O O . THR A 1 215 ? -22.204 8.584 55.929 1.00 88.38 215 THR A O 1
ATOM 1639 N N . ASP A 1 216 ? -20.314 8.297 57.124 1.00 83.94 216 ASP A N 1
ATOM 1640 C CA . ASP A 1 216 ? -20.908 8.167 58.443 1.00 83.94 216 ASP A CA 1
ATOM 1641 C C . ASP A 1 216 ? -20.189 9.108 59.421 1.00 83.94 216 ASP A C 1
ATOM 1643 O O . ASP A 1 216 ? -18.968 9.256 59.392 1.00 83.94 216 ASP A O 1
ATOM 1647 N N . ALA A 1 217 ? -20.951 9.791 60.274 1.00 70.88 217 ALA A N 1
ATOM 1648 C CA . ALA A 1 217 ? -20.400 10.818 61.156 1.00 70.88 217 ALA A CA 1
ATOM 1649 C C . ALA A 1 217 ? -19.502 10.253 62.275 1.00 70.88 217 ALA A C 1
ATOM 1651 O O . ALA A 1 217 ? -18.681 10.992 62.813 1.00 70.88 217 ALA A O 1
ATOM 1652 N N . GLU A 1 218 ? -19.647 8.973 62.631 1.00 73.31 218 GLU A N 1
ATOM 1653 C CA . GLU A 1 218 ? -18.884 8.314 63.697 1.00 73.31 218 GLU A CA 1
ATOM 1654 C C . GLU A 1 218 ? -17.800 7.375 63.147 1.00 73.31 218 GLU A C 1
ATOM 1656 O O . GLU A 1 218 ? -16.763 7.189 63.786 1.00 73.31 218 GLU A O 1
ATOM 1661 N N . LEU A 1 219 ? -18.022 6.792 61.963 1.00 75.69 219 LEU A N 1
ATOM 1662 C CA . LEU A 1 219 ? -17.147 5.778 61.358 1.00 75.69 219 LEU A CA 1
ATOM 1663 C C . LEU A 1 219 ? -16.275 6.302 60.201 1.00 75.69 219 LEU A C 1
ATOM 1665 O O . LEU A 1 219 ? -15.460 5.547 59.668 1.00 75.69 219 LEU A O 1
ATOM 1669 N N . GLY A 1 220 ? -16.413 7.576 59.819 1.00 86.81 220 GLY A N 1
ATOM 1670 C CA . GLY A 1 220 ? -15.668 8.193 58.720 1.00 86.81 220 GLY A CA 1
ATOM 1671 C C . GLY A 1 220 ? -16.294 7.892 57.357 1.00 86.81 220 GLY A C 1
ATOM 1672 O O . GLY A 1 220 ? -17.506 8.004 57.178 1.00 86.81 220 GLY A O 1
ATOM 1673 N N . TYR A 1 221 ? -15.491 7.513 56.362 1.00 93.50 221 TYR A N 1
ATOM 1674 C CA . TYR A 1 221 ? -15.996 7.190 55.025 1.00 93.50 221 TYR A CA 1
ATOM 1675 C C . TYR A 1 221 ? -15.475 5.854 54.495 1.00 93.50 221 TYR A C 1
ATOM 1677 O O . TYR A 1 221 ? -14.387 5.395 54.843 1.00 93.50 221 TYR A O 1
ATOM 1685 N N . SER A 1 222 ? -16.250 5.247 53.599 1.00 94.06 222 SER A N 1
ATOM 1686 C CA . SER A 1 222 ? -15.869 4.054 52.848 1.00 94.06 222 SER A CA 1
ATOM 1687 C C . SER A 1 222 ? -16.078 4.261 51.351 1.00 94.06 222 SER A C 1
ATOM 1689 O O . SER A 1 222 ? -16.979 4.981 50.921 1.00 94.06 222 SER A O 1
ATOM 1691 N N . VAL A 1 223 ? -15.218 3.632 50.551 1.00 96.25 223 VAL A N 1
ATOM 1692 C CA . VAL A 1 223 ? -15.209 3.741 49.089 1.00 96.25 223 VAL A CA 1
ATOM 1693 C C . VAL A 1 223 ? -15.311 2.341 48.503 1.00 96.25 223 VAL A C 1
ATOM 1695 O O . VAL A 1 223 ? -14.482 1.487 48.813 1.00 96.25 223 VAL A O 1
ATOM 1698 N N . THR A 1 224 ? -16.306 2.107 47.647 1.00 97.06 224 THR A N 1
ATOM 1699 C CA . THR A 1 224 ? -16.520 0.805 46.997 1.00 97.06 224 THR A CA 1
ATOM 1700 C C . THR A 1 224 ? -16.638 0.954 45.485 1.00 97.06 224 THR A C 1
ATOM 1702 O O . THR A 1 224 ? -17.470 1.721 45.001 1.00 97.06 224 THR A O 1
ATOM 1705 N N . HIS A 1 225 ? -15.843 0.189 44.731 1.00 97.19 225 HIS A N 1
ATOM 1706 C CA . HIS A 1 225 ? -15.973 0.064 43.277 1.00 97.19 225 HIS A CA 1
ATOM 1707 C C . HIS A 1 225 ? -17.043 -0.957 42.900 1.00 97.19 225 HIS A C 1
ATOM 1709 O O . HIS A 1 225 ? -17.092 -2.066 43.432 1.00 97.19 225 HIS A O 1
ATOM 1715 N N . HIS A 1 226 ? -17.855 -0.604 41.913 1.00 97.12 226 HIS A N 1
ATOM 1716 C CA . HIS A 1 226 ? -18.906 -1.441 41.359 1.00 97.12 226 HIS A CA 1
ATOM 1717 C C . HIS A 1 226 ? -18.683 -1.653 39.864 1.00 97.12 226 HIS A C 1
ATOM 1719 O O . HIS A 1 226 ? -18.229 -0.755 39.160 1.00 97.12 226 HIS A O 1
ATOM 1725 N N . TYR A 1 227 ? -19.011 -2.857 39.393 1.00 96.38 227 TYR A N 1
ATOM 1726 C CA . TYR A 1 227 ? -18.745 -3.313 38.030 1.00 96.38 227 TYR A CA 1
ATOM 1727 C C . TYR A 1 227 ? -20.032 -3.879 37.436 1.00 96.38 227 TYR A C 1
ATOM 1729 O O . TYR A 1 227 ? -20.510 -4.930 37.872 1.00 96.38 227 TYR A O 1
ATOM 1737 N N . VAL A 1 228 ? -20.576 -3.201 36.432 1.00 96.94 228 VAL A N 1
ATOM 1738 C CA . VAL A 1 228 ? -21.893 -3.483 35.857 1.00 96.94 228 VAL A CA 1
ATOM 1739 C C . VAL A 1 228 ? -21.739 -3.992 34.429 1.00 96.94 228 VAL A C 1
ATOM 1741 O O . VAL A 1 228 ? -21.103 -3.361 33.585 1.00 96.94 228 VAL A O 1
ATOM 1744 N N . ALA A 1 229 ? -22.307 -5.163 34.148 1.00 94.56 229 ALA A N 1
ATOM 1745 C CA . ALA A 1 229 ? -22.390 -5.659 32.781 1.00 94.56 229 ALA A CA 1
ATOM 1746 C C . ALA A 1 229 ? -23.421 -4.845 31.989 1.00 94.56 229 ALA A C 1
ATOM 1748 O O . ALA A 1 229 ? -24.502 -4.554 32.493 1.00 94.56 229 ALA A O 1
ATOM 1749 N N . TYR A 1 230 ? -23.097 -4.523 30.741 1.00 94.62 230 TYR A N 1
ATOM 1750 C CA . TYR A 1 230 ? -24.007 -3.879 29.798 1.00 94.62 230 TYR A CA 1
ATOM 1751 C C . TYR A 1 230 ? -23.893 -4.552 28.428 1.00 94.62 230 TYR A C 1
ATOM 1753 O O . TYR A 1 230 ? -22.920 -5.260 28.143 1.00 94.62 230 TYR A O 1
ATOM 1761 N N . ASP A 1 231 ? -24.895 -4.338 27.578 1.00 89.88 231 ASP A N 1
ATOM 1762 C CA . ASP A 1 231 ? -24.915 -4.892 26.227 1.00 89.88 231 ASP A CA 1
ATOM 1763 C C . ASP A 1 231 ? -23.997 -4.089 25.293 1.00 89.88 231 ASP A C 1
ATOM 1765 O O . ASP A 1 231 ? -24.397 -3.137 24.622 1.00 89.88 231 ASP A O 1
ATOM 1769 N N . TYR A 1 232 ? -22.722 -4.471 25.252 1.00 84.00 232 TYR A N 1
ATOM 1770 C CA . TYR A 1 232 ? -21.748 -3.821 24.379 1.00 84.00 232 TYR A CA 1
ATOM 1771 C C . TYR A 1 232 ? -22.046 -4.043 22.885 1.00 84.00 232 TYR A C 1
ATOM 1773 O O . TYR A 1 232 ? -21.622 -3.235 22.061 1.00 84.00 232 TYR A O 1
ATOM 1781 N N . GLN A 1 233 ? -22.782 -5.101 22.518 1.00 79.62 233 GLN A N 1
ATOM 1782 C CA . GLN A 1 233 ? -23.180 -5.334 21.127 1.00 79.62 233 GLN A CA 1
ATOM 1783 C C . GLN A 1 233 ? -24.266 -4.346 20.707 1.00 79.62 233 GLN A C 1
ATOM 1785 O O . GLN A 1 233 ? -24.193 -3.791 19.612 1.00 79.62 233 GLN A O 1
ATOM 1790 N N . ALA A 1 234 ? -25.222 -4.053 21.593 1.00 81.38 234 ALA A N 1
ATOM 1791 C CA . ALA A 1 234 ? -26.201 -2.994 21.369 1.00 81.38 234 ALA A CA 1
ATOM 1792 C C . ALA A 1 234 ? -25.531 -1.619 21.212 1.00 81.38 234 ALA A C 1
ATOM 1794 O O . ALA A 1 234 ? -25.912 -0.861 20.323 1.00 81.38 234 ALA A O 1
ATOM 1795 N N . HIS A 1 235 ? -24.494 -1.320 22.006 1.00 84.75 235 HIS A N 1
ATOM 1796 C CA . HIS A 1 235 ? -23.706 -0.093 21.834 1.00 84.75 235 HIS A CA 1
ATOM 1797 C C . HIS A 1 235 ? -23.040 -0.021 20.449 1.00 84.75 235 HIS A C 1
ATOM 1799 O O . HIS A 1 235 ? -23.171 0.988 19.760 1.00 84.75 235 HIS A O 1
ATOM 1805 N N . ILE A 1 236 ? -22.366 -1.092 20.013 1.00 73.94 236 ILE A N 1
ATOM 1806 C CA . ILE A 1 236 ? -21.723 -1.150 18.688 1.00 73.94 236 ILE A CA 1
ATOM 1807 C C . ILE A 1 236 ? -22.763 -0.987 17.573 1.00 73.94 236 ILE A C 1
ATOM 1809 O O . ILE A 1 236 ? -22.561 -0.199 16.649 1.00 73.94 236 ILE A O 1
ATOM 1813 N N . ALA A 1 237 ? -23.896 -1.687 17.667 1.00 70.44 237 ALA A N 1
ATOM 1814 C CA . ALA A 1 237 ? -24.976 -1.585 16.692 1.00 70.44 237 ALA A CA 1
ATOM 1815 C C . ALA A 1 237 ? -25.545 -0.158 16.611 1.00 70.44 237 ALA A C 1
ATOM 1817 O O . ALA A 1 237 ? -25.777 0.345 15.512 1.00 70.44 237 ALA A O 1
ATOM 1818 N N . ALA A 1 238 ? -25.723 0.512 17.752 1.00 76.38 238 ALA A N 1
ATOM 1819 C CA . ALA A 1 238 ? -26.202 1.889 17.810 1.00 76.38 238 ALA A CA 1
ATOM 1820 C C . ALA A 1 238 ? -25.177 2.894 17.258 1.00 76.38 238 ALA A C 1
ATOM 1822 O O . ALA A 1 238 ? -25.555 3.807 16.527 1.00 76.38 238 ALA A O 1
ATOM 1823 N N . LEU A 1 239 ? -23.883 2.687 17.521 1.00 75.38 239 LEU A N 1
ATOM 1824 C CA . LEU A 1 239 ? -22.793 3.478 16.939 1.00 75.38 239 LEU A CA 1
ATOM 1825 C C . LEU A 1 239 ? -22.739 3.356 15.414 1.00 75.38 239 LEU A C 1
ATOM 1827 O O . LEU A 1 239 ? -22.545 4.351 14.719 1.00 75.38 239 LEU A O 1
ATOM 1831 N N . ILE A 1 240 ? -22.970 2.155 14.879 1.00 64.38 240 ILE A N 1
ATOM 1832 C CA . ILE A 1 240 ? -23.097 1.940 13.432 1.00 64.38 240 ILE A CA 1
ATOM 1833 C C . ILE A 1 240 ? -24.344 2.654 12.891 1.00 64.38 240 ILE A C 1
ATOM 1835 O O . ILE A 1 240 ? -24.266 3.340 11.872 1.00 64.38 240 ILE A O 1
ATOM 1839 N N . ALA A 1 241 ? -25.485 2.515 13.571 1.00 68.12 241 ALA A N 1
ATOM 1840 C CA . ALA A 1 241 ? -26.756 3.098 13.147 1.00 68.12 241 ALA A CA 1
ATOM 1841 C C . ALA A 1 241 ? -26.773 4.637 13.190 1.00 68.12 241 ALA A C 1
ATOM 1843 O O . ALA A 1 241 ? -27.485 5.253 12.401 1.00 68.12 241 ALA A O 1
ATOM 1844 N N . SER A 1 242 ? -25.985 5.265 14.068 1.00 67.81 242 SER A N 1
ATOM 1845 C CA . SER A 1 242 ? -25.882 6.727 14.157 1.00 67.81 242 SER A CA 1
ATOM 1846 C C . SER A 1 242 ? -25.029 7.354 13.050 1.00 67.81 242 SER A C 1
ATOM 1848 O O . SER A 1 242 ? -24.931 8.579 12.974 1.00 67.81 242 SER A O 1
ATOM 1850 N N . HIS A 1 243 ? -24.410 6.536 12.187 1.00 63.84 243 HIS A N 1
ATOM 1851 C CA . HIS A 1 243 ? -23.467 6.983 11.160 1.00 63.84 243 HIS A CA 1
ATOM 1852 C C . HIS A 1 243 ? -22.300 7.802 11.735 1.00 63.84 243 HIS A C 1
ATOM 1854 O O . HIS A 1 243 ? -21.817 8.746 11.102 1.00 63.84 243 HIS A O 1
ATOM 1860 N N . HIS A 1 244 ? -21.842 7.442 12.937 1.00 72.19 244 HIS A N 1
ATOM 1861 C CA . HIS A 1 244 ? -20.745 8.129 13.608 1.00 72.19 244 HIS A CA 1
ATOM 1862 C C . HIS A 1 244 ? -19.475 8.154 12.722 1.00 72.19 244 HIS A C 1
ATOM 1864 O O . HIS A 1 244 ? -19.075 7.118 12.179 1.00 72.19 244 HIS A O 1
ATOM 1870 N N . PRO A 1 245 ? -18.781 9.299 12.559 1.00 60.31 245 PRO A N 1
ATOM 1871 C CA . PRO A 1 245 ? -17.740 9.466 11.533 1.00 60.31 245 PRO A CA 1
ATOM 1872 C C . PRO A 1 245 ? -16.443 8.681 11.790 1.00 60.31 245 PRO A C 1
ATOM 1874 O O . PRO A 1 245 ? -15.622 8.539 10.878 1.00 60.31 245 PRO A O 1
ATOM 1877 N N . SER A 1 246 ? -16.246 8.145 12.999 1.00 59.44 246 SER A N 1
ATOM 1878 C CA . SER A 1 246 ? -15.161 7.188 13.287 1.00 59.44 246 SER A CA 1
ATOM 1879 C C . SER A 1 246 ? -15.378 5.818 12.615 1.00 59.44 246 SER A C 1
ATOM 1881 O O . SER A 1 246 ? -14.426 5.049 12.446 1.00 59.44 246 SER A O 1
ATOM 1883 N N . LEU A 1 247 ? -16.604 5.533 12.155 1.00 51.94 247 LEU A N 1
ATOM 1884 C CA . LEU A 1 247 ? -17.005 4.292 11.489 1.00 51.94 247 LEU A CA 1
ATOM 1885 C C . LEU A 1 247 ? -17.122 4.418 9.964 1.00 51.94 247 LEU A C 1
ATOM 1887 O O . LEU A 1 247 ? -17.879 3.671 9.350 1.00 51.94 247 LEU A O 1
ATOM 1891 N N . SER A 1 248 ? -16.373 5.317 9.312 1.00 49.50 248 SER A N 1
ATOM 1892 C CA . SER A 1 248 ? -16.327 5.326 7.840 1.00 49.50 248 SER A CA 1
ATOM 1893 C C . SER A 1 248 ? -15.804 3.982 7.313 1.00 49.50 248 SER A C 1
ATOM 1895 O O . SER A 1 248 ? -14.596 3.762 7.249 1.00 49.50 248 SER A O 1
ATOM 1897 N N . LEU A 1 249 ? -16.723 3.086 6.934 1.00 48.75 249 LEU A N 1
ATOM 1898 C CA . LEU A 1 249 ? -16.443 1.749 6.391 1.00 48.75 249 LEU A CA 1
ATOM 1899 C C . LEU A 1 249 ? -15.786 1.812 5.006 1.00 48.75 249 LEU A C 1
ATOM 1901 O O . LEU A 1 249 ? -15.196 0.839 4.542 1.00 48.75 249 LEU A O 1
ATOM 1905 N N . ARG A 1 250 ? -15.875 2.974 4.349 1.00 59.38 250 ARG A N 1
ATOM 1906 C CA . ARG A 1 250 ? -15.123 3.292 3.142 1.00 59.38 250 ARG A CA 1
ATOM 1907 C C . ARG A 1 250 ? -14.062 4.337 3.491 1.00 59.38 250 ARG A C 1
ATOM 1909 O O . ARG A 1 250 ? -14.379 5.527 3.539 1.00 59.38 250 ARG A O 1
ATOM 1916 N N . PRO A 1 251 ? -12.824 3.933 3.801 1.00 61.00 251 PRO A N 1
ATOM 1917 C CA . PRO A 1 251 ? -11.738 4.895 3.899 1.00 61.00 251 PRO A CA 1
ATOM 1918 C C . PRO A 1 251 ? -11.493 5.535 2.515 1.00 61.00 251 PRO A C 1
ATOM 1920 O O . PRO A 1 251 ? -11.795 4.905 1.497 1.00 61.00 251 PRO A O 1
ATOM 1923 N N . PRO A 1 252 ? -10.979 6.775 2.439 1.00 65.50 252 PRO A N 1
ATOM 1924 C CA . PRO A 1 252 ? -10.596 7.365 1.161 1.00 65.50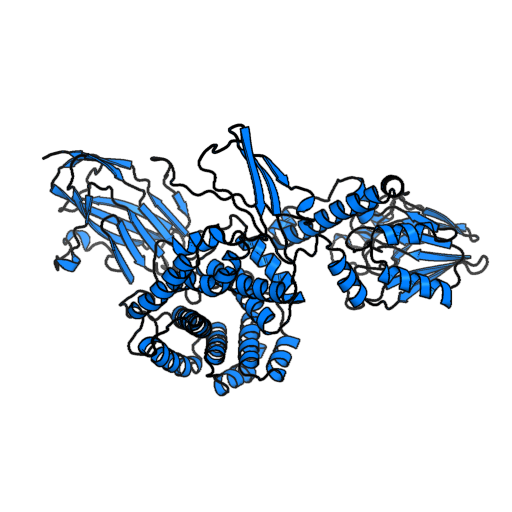 252 PRO A CA 1
ATOM 1925 C C . PRO A 1 252 ? -9.476 6.530 0.535 1.00 65.50 252 PRO A C 1
ATOM 1927 O O . PRO A 1 252 ? -8.484 6.225 1.202 1.00 65.50 252 PRO A O 1
ATOM 1930 N N . ILE A 1 253 ? -9.640 6.152 -0.734 1.00 74.50 253 ILE A N 1
ATOM 1931 C CA . ILE A 1 253 ? -8.642 5.407 -1.509 1.00 74.50 253 ILE A CA 1
ATOM 1932 C C . ILE A 1 253 ? -8.521 6.057 -2.878 1.00 74.50 253 ILE A C 1
ATOM 1934 O O . ILE A 1 253 ? -9.495 6.122 -3.626 1.00 74.50 253 ILE A O 1
ATOM 1938 N N . ASP A 1 254 ? -7.311 6.465 -3.232 1.00 77.38 254 ASP A N 1
ATOM 1939 C CA . ASP A 1 254 ? -6.992 6.943 -4.574 1.00 77.38 254 ASP A CA 1
ATOM 1940 C C . ASP A 1 254 ? -6.719 5.766 -5.532 1.00 77.38 254 ASP A C 1
ATOM 1942 O O . ASP A 1 254 ? -5.579 5.456 -5.899 1.00 77.38 254 ASP A O 1
ATOM 1946 N N . ILE A 1 255 ? -7.789 5.038 -5.871 1.00 85.69 255 ILE A N 1
ATOM 1947 C CA . ILE A 1 255 ? -7.721 3.823 -6.696 1.00 85.69 255 ILE A CA 1
ATOM 1948 C C . ILE A 1 255 ? -7.232 4.161 -8.111 1.00 85.69 255 ILE A C 1
ATOM 1950 O O . ILE A 1 255 ? -6.381 3.449 -8.646 1.00 85.69 255 ILE A O 1
ATOM 1954 N N . ASP A 1 256 ? -7.731 5.253 -8.699 1.00 83.25 256 ASP A N 1
ATOM 1955 C CA . ASP A 1 256 ? -7.411 5.669 -10.067 1.00 83.25 256 ASP A CA 1
ATOM 1956 C C . ASP A 1 256 ? -5.908 5.939 -10.243 1.00 83.25 256 ASP A C 1
ATOM 1958 O O . ASP A 1 256 ? -5.286 5.377 -11.155 1.00 83.25 256 ASP A O 1
ATOM 1962 N N . ARG A 1 257 ? -5.286 6.720 -9.343 1.00 86.12 257 ARG A N 1
ATOM 1963 C CA . ARG A 1 257 ? -3.841 6.997 -9.403 1.00 86.12 257 ARG A CA 1
ATOM 1964 C C . ARG A 1 257 ? -3.020 5.726 -9.238 1.00 86.12 257 ARG A C 1
ATOM 1966 O O . ARG A 1 257 ? -2.093 5.492 -10.015 1.00 86.12 257 ARG A O 1
ATOM 1973 N N . ARG A 1 258 ? -3.340 4.899 -8.239 1.00 90.75 258 ARG A N 1
ATOM 1974 C CA . ARG A 1 258 ? -2.571 3.683 -7.925 1.00 90.75 258 ARG A CA 1
ATOM 1975 C C . ARG A 1 258 ? -2.678 2.632 -9.029 1.00 90.75 258 ARG A C 1
ATOM 1977 O O . ARG A 1 258 ? -1.664 2.048 -9.412 1.00 90.75 258 ARG A O 1
ATOM 1984 N N . LEU A 1 259 ? -3.865 2.441 -9.604 1.00 92.44 259 LEU A N 1
ATOM 1985 C CA . LEU A 1 259 ? -4.037 1.559 -10.757 1.00 92.44 259 LEU A CA 1
ATOM 1986 C C . LEU A 1 259 ? -3.311 2.106 -11.997 1.00 92.44 259 LEU A C 1
ATOM 1988 O O . LEU A 1 259 ? -2.630 1.354 -12.697 1.00 92.44 259 LEU A O 1
ATOM 1992 N N . GLY A 1 260 ? -3.383 3.419 -12.240 1.00 90.75 260 GLY A N 1
ATOM 1993 C CA . GLY A 1 260 ? -2.642 4.072 -13.320 1.00 90.75 260 GLY A CA 1
ATOM 1994 C C . GLY A 1 260 ? -1.126 3.906 -13.202 1.00 90.75 260 GLY A C 1
ATOM 1995 O O . GLY A 1 260 ? -0.468 3.612 -14.202 1.00 90.75 260 GLY A O 1
ATOM 1996 N N . GLN A 1 261 ? -0.571 4.013 -11.990 1.00 90.88 261 GLN A N 1
ATOM 1997 C CA . GLN A 1 261 ? 0.850 3.763 -11.715 1.00 90.88 261 GLN A CA 1
ATOM 1998 C C . GLN A 1 261 ? 1.265 2.333 -12.077 1.00 90.88 261 GLN A C 1
ATOM 2000 O O . GLN A 1 261 ? 2.296 2.145 -12.720 1.00 90.88 261 GLN A O 1
ATOM 2005 N N . LEU A 1 262 ? 0.456 1.336 -11.709 1.00 94.81 262 LEU A N 1
ATOM 2006 C CA . LEU A 1 262 ? 0.719 -0.068 -12.025 1.00 94.81 262 LEU A CA 1
ATOM 2007 C C . LEU A 1 262 ? 0.713 -0.336 -13.535 1.00 94.81 262 LEU A C 1
ATOM 2009 O O . LEU A 1 262 ? 1.620 -0.984 -14.051 1.00 94.81 262 LEU A O 1
ATOM 2013 N N . ILE A 1 263 ? -0.283 0.189 -14.252 1.00 93.31 263 ILE A N 1
ATOM 2014 C CA . ILE A 1 263 ? -0.430 -0.016 -15.702 1.00 93.31 263 ILE A CA 1
ATOM 2015 C C . ILE A 1 263 ? 0.680 0.695 -16.488 1.00 93.31 263 ILE A C 1
ATOM 2017 O O . ILE A 1 263 ? 1.149 0.174 -17.499 1.00 93.31 263 ILE A O 1
ATOM 2021 N N . ARG A 1 264 ? 1.107 1.882 -16.039 1.00 90.31 264 ARG A N 1
ATOM 2022 C CA . ARG A 1 264 ? 2.170 2.670 -16.687 1.00 90.31 264 ARG A CA 1
ATOM 2023 C C . ARG A 1 264 ? 3.578 2.292 -16.237 1.00 90.31 264 ARG A C 1
ATOM 2025 O O . ARG A 1 264 ? 4.537 2.867 -16.758 1.00 90.31 264 ARG A O 1
ATOM 2032 N N . TYR A 1 265 ? 3.723 1.368 -15.286 1.00 93.00 265 TYR A N 1
ATOM 2033 C CA . TYR A 1 265 ? 5.034 0.972 -14.791 1.00 93.00 265 TYR A CA 1
ATOM 2034 C C . TYR A 1 265 ? 5.903 0.484 -15.967 1.00 93.00 265 TYR A C 1
ATOM 2036 O O . TYR A 1 265 ? 5.474 -0.370 -16.743 1.00 93.00 265 TYR A O 1
ATOM 2044 N N . PRO A 1 266 ? 7.106 1.050 -16.164 1.00 88.50 266 PRO A N 1
ATOM 2045 C CA . PRO A 1 266 ? 7.755 1.052 -17.476 1.00 88.50 266 PRO A CA 1
ATOM 2046 C C . PRO A 1 266 ? 8.393 -0.283 -17.869 1.00 88.50 266 PRO A C 1
ATOM 2048 O O . PRO A 1 266 ? 8.810 -0.440 -19.019 1.00 88.50 266 PRO A O 1
ATOM 2051 N N . TYR A 1 267 ? 8.534 -1.206 -16.922 1.00 91.44 267 TYR A N 1
ATOM 2052 C CA . TYR A 1 267 ? 9.233 -2.474 -17.101 1.00 91.44 267 TYR A CA 1
ATOM 2053 C C . TYR A 1 267 ? 8.237 -3.608 -17.396 1.00 91.44 267 TYR A C 1
ATOM 2055 O O . TYR A 1 267 ? 7.143 -3.368 -17.900 1.00 91.44 267 TYR A O 1
ATOM 2063 N N . GLY A 1 268 ? 8.619 -4.865 -17.187 1.00 91.94 268 GLY A N 1
ATOM 2064 C CA . GLY A 1 268 ? 7.758 -5.976 -17.582 1.00 91.94 268 GLY A CA 1
ATOM 2065 C C . GLY A 1 268 ? 8.273 -7.347 -17.192 1.00 91.94 268 GLY A C 1
ATOM 2066 O O . GLY A 1 268 ? 8.191 -8.266 -18.009 1.00 91.94 268 GLY A O 1
ATOM 2067 N N . CYS A 1 269 ? 8.822 -7.490 -15.986 1.00 94.75 269 CYS A N 1
ATOM 2068 C CA . CYS A 1 269 ? 9.040 -8.814 -15.417 1.00 94.75 269 CYS A CA 1
ATOM 2069 C C . CYS A 1 269 ? 7.686 -9.439 -15.034 1.00 94.75 269 CYS A C 1
ATOM 2071 O O . CYS A 1 269 ? 6.648 -8.770 -15.015 1.00 94.75 269 CYS A O 1
ATOM 2073 N N . ILE A 1 270 ? 7.683 -10.737 -14.738 1.00 96.44 270 ILE A N 1
ATOM 2074 C CA . ILE A 1 270 ? 6.460 -11.489 -14.425 1.00 96.44 270 ILE A CA 1
ATOM 2075 C C . ILE A 1 270 ? 5.642 -10.858 -13.288 1.00 96.44 270 ILE A C 1
ATOM 2077 O O . ILE A 1 270 ? 4.421 -10.782 -13.382 1.00 96.44 270 ILE A O 1
ATOM 2081 N N . GLU A 1 271 ? 6.311 -10.369 -12.242 1.00 95.50 271 GLU A N 1
ATOM 2082 C CA . GLU A 1 271 ? 5.680 -9.717 -11.093 1.00 95.50 271 GLU A CA 1
ATOM 2083 C C . GLU A 1 271 ? 4.910 -8.469 -11.533 1.00 95.50 271 GLU A C 1
ATOM 2085 O O . GLU A 1 271 ? 3.721 -8.347 -11.248 1.00 95.50 271 GLU A O 1
ATOM 2090 N N . GLN A 1 272 ? 5.567 -7.599 -12.297 1.00 96.00 272 GLN A N 1
ATOM 2091 C CA . GLN A 1 272 ? 5.043 -6.296 -12.702 1.00 96.00 272 GLN A CA 1
ATOM 2092 C C . GLN A 1 272 ? 3.847 -6.453 -13.643 1.00 96.00 272 GLN A C 1
ATOM 2094 O O . GLN A 1 272 ? 2.836 -5.771 -13.487 1.00 96.00 272 GLN A O 1
ATOM 2099 N N . ILE A 1 273 ? 3.932 -7.402 -14.585 1.00 97.00 273 ILE A N 1
ATOM 2100 C CA . ILE A 1 273 ? 2.828 -7.718 -15.500 1.00 97.00 273 ILE A CA 1
ATOM 2101 C C . ILE A 1 273 ? 1.606 -8.213 -14.728 1.00 97.00 273 ILE A C 1
ATOM 2103 O O . ILE A 1 273 ? 0.493 -7.787 -15.026 1.00 97.00 273 ILE A O 1
ATOM 2107 N N . VAL A 1 274 ? 1.792 -9.093 -13.739 1.00 98.06 274 VAL A N 1
ATOM 2108 C CA . VAL A 1 274 ? 0.674 -9.604 -12.935 1.00 98.06 274 VAL A CA 1
ATOM 2109 C C . VAL A 1 274 ? 0.109 -8.501 -12.041 1.00 98.06 274 VAL A C 1
ATOM 2111 O O . VAL A 1 274 ? -1.103 -8.313 -12.026 1.00 98.06 274 VAL A O 1
ATOM 2114 N N . SER A 1 275 ? 0.952 -7.715 -11.368 1.00 97.88 275 SER A N 1
ATOM 2115 C CA . SER A 1 275 ? 0.514 -6.596 -10.523 1.00 97.88 275 SER A CA 1
ATOM 2116 C C . SER A 1 275 ? -0.262 -5.537 -11.301 1.00 97.88 275 SER A C 1
ATOM 2118 O O . SER A 1 275 ? -1.205 -4.973 -10.757 1.00 97.88 275 SER A O 1
ATOM 2120 N N . ALA A 1 276 ? 0.044 -5.325 -12.584 1.00 97.31 276 ALA A N 1
ATOM 2121 C CA . ALA A 1 276 ? -0.723 -4.423 -13.437 1.00 97.31 276 ALA A CA 1
ATOM 2122 C C . ALA A 1 276 ? -2.175 -4.867 -13.652 1.00 97.31 276 ALA A C 1
ATOM 2124 O O . ALA A 1 276 ? -3.051 -4.011 -13.744 1.00 97.31 276 ALA A O 1
ATOM 2125 N N . VAL A 1 277 ? -2.453 -6.173 -13.731 1.00 97.50 277 VAL A N 1
ATOM 2126 C CA . VAL A 1 277 ? -3.775 -6.698 -14.135 1.00 97.50 277 VAL A CA 1
ATOM 2127 C C . VAL A 1 277 ? -4.561 -7.356 -13.008 1.00 97.50 277 VAL A C 1
ATOM 2129 O O . VAL A 1 277 ? -5.785 -7.402 -13.068 1.00 97.50 277 VAL A O 1
ATOM 2132 N N . PHE A 1 278 ? -3.894 -7.857 -11.972 1.00 98.00 278 PHE A N 1
ATOM 2133 C CA . PHE A 1 278 ? -4.538 -8.643 -10.928 1.00 98.00 278 PHE A CA 1
ATOM 2134 C C . PHE A 1 278 ? -5.570 -7.858 -10.098 1.00 98.00 278 PHE A C 1
ATOM 2136 O O . PHE A 1 278 ? -6.718 -8.305 -10.037 1.00 98.00 278 PHE A O 1
ATOM 2143 N N . PRO A 1 279 ? -5.270 -6.669 -9.539 1.00 96.88 279 PRO A N 1
ATOM 2144 C CA . PRO A 1 279 ? -6.284 -5.899 -8.819 1.00 96.88 279 PRO A CA 1
ATOM 2145 C C . PRO A 1 279 ? -7.470 -5.490 -9.708 1.00 96.88 279 PRO A C 1
ATOM 2147 O O . PRO A 1 279 ? -8.574 -5.312 -9.205 1.00 96.88 279 PRO A O 1
ATOM 2150 N N . GLN A 1 280 ? -7.307 -5.408 -11.035 1.00 96.50 280 GLN A N 1
ATOM 2151 C CA . GLN A 1 280 ? -8.414 -5.056 -11.937 1.00 96.50 280 GLN A CA 1
ATOM 2152 C C . GLN A 1 280 ? -9.572 -6.071 -11.887 1.00 96.50 280 GLN A C 1
ATOM 2154 O O . GLN A 1 280 ? -10.719 -5.694 -12.137 1.00 96.50 280 GLN A O 1
ATOM 2159 N N . LEU A 1 281 ? -9.299 -7.328 -11.503 1.00 94.75 281 LEU A N 1
ATOM 2160 C CA . LEU A 1 281 ? -10.324 -8.359 -11.309 1.00 94.75 281 LEU A CA 1
ATOM 2161 C C . LEU A 1 281 ? -11.379 -7.931 -10.280 1.00 94.75 281 LEU A C 1
ATOM 2163 O O . LEU A 1 281 ? -12.575 -8.104 -10.516 1.00 94.75 281 LEU A O 1
ATOM 2167 N N . THR A 1 282 ? -10.948 -7.339 -9.166 1.00 91.31 282 THR A N 1
ATOM 2168 C CA . THR A 1 282 ? -11.842 -6.890 -8.090 1.00 91.31 282 THR A CA 1
ATOM 2169 C C . THR A 1 282 ? -12.275 -5.444 -8.286 1.00 91.31 282 THR A C 1
ATOM 2171 O O . THR A 1 282 ? -13.392 -5.084 -7.932 1.00 91.31 282 THR A O 1
ATOM 2174 N N . LEU A 1 283 ? -11.442 -4.611 -8.916 1.00 88.75 283 LEU A N 1
ATOM 2175 C CA . LEU A 1 283 ? -11.757 -3.195 -9.068 1.00 88.75 283 LEU A CA 1
ATOM 2176 C C . LEU A 1 283 ? -12.864 -2.899 -10.096 1.00 88.75 283 LEU A C 1
ATOM 2178 O O . LEU A 1 283 ? -13.504 -1.850 -10.030 1.00 88.75 283 LEU A O 1
ATOM 2182 N N . SER A 1 284 ? -13.139 -3.826 -11.020 1.00 81.69 284 SER A N 1
ATOM 2183 C CA . SER A 1 284 ? -14.149 -3.644 -12.075 1.00 81.69 284 SER A CA 1
ATOM 2184 C C . SER A 1 284 ? -15.575 -3.371 -11.563 1.00 81.69 284 SER A C 1
ATOM 2186 O O . SER A 1 284 ? -16.381 -2.779 -12.287 1.00 81.69 284 SER A O 1
ATOM 2188 N N . SER A 1 285 ? -15.905 -3.759 -10.324 1.00 78.56 285 SER A N 1
ATOM 2189 C CA . SER A 1 285 ? -17.201 -3.467 -9.690 1.00 78.56 285 SER A CA 1
ATOM 2190 C C . SER A 1 285 ? -17.364 -2.000 -9.270 1.00 78.56 285 SER A C 1
ATOM 2192 O O . SER A 1 285 ? -18.492 -1.521 -9.173 1.00 78.56 285 SER A O 1
ATOM 2194 N N . PHE A 1 286 ? -16.268 -1.258 -9.082 1.00 80.56 286 PHE A N 1
ATOM 2195 C CA . PHE A 1 286 ? -16.299 0.155 -8.667 1.00 80.56 286 PHE A CA 1
ATOM 2196 C C . PHE A 1 286 ? -16.476 1.136 -9.838 1.00 80.56 286 PHE A C 1
ATOM 2198 O O . PHE A 1 286 ? -16.606 2.342 -9.649 1.00 80.56 286 PHE A O 1
ATOM 2205 N N . ILE A 1 287 ? -16.538 0.645 -11.079 1.00 79.75 287 ILE A N 1
ATOM 2206 C CA . ILE A 1 287 ? -16.884 1.495 -12.231 1.00 79.75 287 ILE A CA 1
ATOM 2207 C C . ILE A 1 287 ? -18.358 1.920 -12.145 1.00 79.75 287 ILE A C 1
ATOM 2209 O O . ILE A 1 287 ? -18.719 3.077 -12.394 1.00 79.75 287 ILE A O 1
ATOM 2213 N N . SER A 1 288 ? -19.240 0.983 -11.779 1.00 73.69 288 SER A N 1
ATOM 2214 C CA . SER A 1 288 ? -20.682 1.241 -11.689 1.00 73.69 288 SER A CA 1
ATOM 2215 C C . SER A 1 288 ? -21.034 2.249 -10.597 1.00 73.69 288 SER A C 1
ATOM 2217 O O . SER A 1 288 ? -21.918 3.077 -10.814 1.00 73.69 288 SER A O 1
ATOM 2219 N N . ASP A 1 289 ? -20.323 2.224 -9.466 1.00 72.12 289 ASP A N 1
ATOM 2220 C CA . ASP A 1 289 ? -20.557 3.130 -8.335 1.00 72.12 289 ASP A CA 1
ATOM 2221 C C . ASP A 1 289 ? -19.777 4.456 -8.432 1.00 72.12 289 ASP A C 1
ATOM 2223 O O . ASP A 1 289 ? -19.908 5.305 -7.550 1.00 72.12 289 ASP A O 1
ATOM 2227 N N . GLY A 1 290 ? -19.014 4.646 -9.516 1.00 72.06 290 GLY A N 1
ATOM 2228 C CA . GLY A 1 290 ? -18.284 5.873 -9.836 1.00 72.06 290 GLY A CA 1
ATOM 2229 C C . GLY A 1 290 ? -16.938 6.030 -9.136 1.00 72.06 290 GLY A C 1
ATOM 2230 O O . GLY A 1 290 ? -16.280 7.038 -9.363 1.00 72.06 290 GLY A O 1
ATOM 2231 N N . SER A 1 291 ? -16.529 5.079 -8.296 1.00 73.94 291 SER A N 1
ATOM 2232 C CA . SER A 1 291 ? -15.316 5.212 -7.474 1.00 73.94 291 SER A CA 1
ATOM 2233 C C . SER A 1 291 ? -14.037 4.817 -8.212 1.00 73.94 291 SER A C 1
ATOM 2235 O O . SER A 1 291 ? -12.943 5.027 -7.697 1.00 73.94 291 SER A O 1
ATOM 2237 N N . LEU A 1 292 ? -14.181 4.236 -9.405 1.00 80.00 292 LEU A N 1
ATOM 2238 C CA . LEU A 1 292 ? -13.124 4.077 -10.395 1.00 80.00 292 LEU A CA 1
ATOM 2239 C C . LEU A 1 292 ? -13.553 4.801 -11.674 1.00 80.00 292 LEU A C 1
ATOM 2241 O O . LEU A 1 292 ? -14.146 4.197 -12.570 1.00 80.00 292 LEU A O 1
ATOM 2245 N N . ALA A 1 293 ? -13.335 6.112 -11.719 1.00 76.31 293 ALA A N 1
ATOM 2246 C CA . ALA A 1 293 ? -13.871 6.955 -12.784 1.00 76.31 293 ALA A CA 1
ATOM 2247 C C . ALA A 1 293 ? -12.932 7.063 -13.992 1.00 76.31 293 ALA A C 1
ATOM 2249 O O . ALA A 1 293 ? -13.401 7.283 -15.109 1.00 76.31 293 ALA A O 1
ATOM 2250 N N . GLY A 1 294 ? -11.625 6.862 -13.793 1.00 79.31 294 GLY A N 1
ATOM 2251 C CA . GLY A 1 294 ? -10.614 6.947 -14.849 1.00 79.31 294 GLY A CA 1
ATOM 2252 C C . GLY A 1 294 ? -10.589 5.753 -15.808 1.00 79.31 294 GLY A C 1
ATOM 2253 O O . GLY A 1 294 ? -9.800 5.749 -16.754 1.00 79.31 294 GLY A O 1
ATOM 2254 N N . TRP A 1 295 ? -11.426 4.733 -15.582 1.00 85.88 295 TRP A N 1
ATOM 2255 C CA . TRP A 1 295 ? -11.372 3.464 -16.307 1.00 85.88 295 TRP A CA 1
ATOM 2256 C C . TRP A 1 295 ? -12.751 2.961 -16.725 1.00 85.88 295 TRP A C 1
ATOM 2258 O O . TRP A 1 295 ? -13.741 3.055 -16.002 1.00 85.88 295 TRP A O 1
ATOM 2268 N N . THR A 1 296 ? -12.799 2.341 -17.899 1.00 88.12 296 THR A N 1
ATOM 2269 C CA . THR A 1 296 ? -13.982 1.650 -18.420 1.00 88.12 296 THR A CA 1
ATOM 2270 C C . THR A 1 296 ? -13.850 0.139 -18.266 1.00 88.12 296 THR A C 1
ATOM 2272 O O . THR A 1 296 ? -12.748 -0.413 -18.213 1.00 88.12 296 THR A O 1
ATOM 2275 N N . ARG A 1 297 ? -14.993 -0.559 -18.258 1.00 89.62 297 ARG A N 1
ATOM 2276 C CA . ARG A 1 297 ? -15.015 -2.027 -18.213 1.00 89.62 297 ARG A CA 1
ATOM 2277 C C . ARG A 1 297 ? -14.299 -2.631 -19.422 1.00 89.62 297 ARG A C 1
ATOM 2279 O O . ARG A 1 297 ? -13.528 -3.562 -19.253 1.00 89.62 297 ARG A O 1
ATOM 2286 N N . GLU A 1 298 ? -14.467 -2.046 -20.607 1.00 92.19 298 GLU A N 1
ATOM 2287 C CA . GLU A 1 298 ? -13.776 -2.489 -21.824 1.00 92.19 298 GLU A CA 1
ATOM 2288 C C . GLU A 1 298 ? -12.247 -2.387 -21.698 1.00 92.19 298 GLU A C 1
ATOM 2290 O O . GLU A 1 298 ? -11.533 -3.318 -22.071 1.00 92.19 298 GLU A O 1
ATOM 2295 N N . GLN A 1 299 ? -11.726 -1.285 -21.144 1.00 93.50 299 GLN A N 1
ATOM 2296 C CA . GLN A 1 299 ? -10.286 -1.134 -20.907 1.00 93.50 299 GLN A CA 1
ATOM 2297 C C . GLN A 1 299 ? -9.766 -2.176 -19.914 1.00 93.50 299 GLN A C 1
ATOM 2299 O O . GLN A 1 299 ? -8.725 -2.782 -20.171 1.00 93.50 299 GLN A O 1
ATOM 2304 N N . ILE A 1 300 ? -10.492 -2.415 -18.817 1.00 94.44 300 ILE A N 1
ATOM 2305 C CA . ILE A 1 300 ? -10.134 -3.445 -17.835 1.00 94.44 300 ILE A CA 1
ATOM 2306 C C . ILE A 1 300 ? -10.122 -4.835 -18.481 1.00 94.44 300 ILE A C 1
ATOM 2308 O O . ILE A 1 300 ? -9.122 -5.551 -18.390 1.00 94.44 300 ILE A O 1
ATOM 2312 N N . ASP A 1 301 ? -11.184 -5.196 -19.200 1.00 94.88 301 ASP A N 1
ATOM 2313 C CA . ASP A 1 301 ? -11.295 -6.495 -19.862 1.00 94.88 301 ASP A CA 1
ATOM 2314 C C . ASP A 1 301 ? -10.167 -6.676 -20.893 1.00 94.88 301 ASP A C 1
ATOM 2316 O O . ASP A 1 301 ? -9.551 -7.744 -20.985 1.00 94.88 301 ASP A O 1
ATOM 2320 N N . LYS A 1 302 ? -9.834 -5.620 -21.646 1.00 96.81 302 LYS A N 1
ATOM 2321 C CA . LYS A 1 302 ? -8.707 -5.611 -22.588 1.00 96.81 302 LYS A CA 1
ATOM 2322 C C . LYS A 1 302 ? -7.372 -5.832 -21.877 1.00 96.81 302 LYS A C 1
ATOM 2324 O O . LYS A 1 302 ? -6.573 -6.644 -22.347 1.00 96.81 302 LYS A O 1
ATOM 2329 N N . ASN A 1 303 ? -7.133 -5.152 -20.757 1.00 97.00 303 ASN A N 1
ATOM 2330 C CA . ASN A 1 303 ? -5.908 -5.292 -19.970 1.00 97.00 303 ASN A CA 1
ATOM 2331 C C . ASN A 1 303 ? -5.750 -6.714 -19.422 1.00 97.00 303 ASN A C 1
ATOM 2333 O O . ASN A 1 303 ? -4.689 -7.315 -19.582 1.00 97.00 303 ASN A O 1
ATOM 2337 N N . ILE A 1 304 ? -6.806 -7.277 -18.828 1.00 97.75 304 ILE A N 1
ATOM 2338 C CA . ILE A 1 304 ? -6.796 -8.632 -18.257 1.00 97.75 304 ILE A CA 1
ATOM 2339 C C . ILE A 1 304 ? -6.507 -9.670 -19.343 1.00 97.75 304 ILE A C 1
ATOM 2341 O O . ILE A 1 304 ? -5.609 -10.501 -19.183 1.00 97.75 304 ILE A O 1
ATOM 2345 N N . ASN A 1 305 ? -7.202 -9.594 -20.483 1.00 97.75 305 ASN A N 1
ATOM 2346 C CA . ASN A 1 305 ? -6.971 -10.504 -21.605 1.00 97.75 305 ASN A CA 1
ATOM 2347 C C . ASN A 1 305 ? -5.550 -10.365 -22.178 1.00 97.75 305 ASN A C 1
ATOM 2349 O O . ASN A 1 305 ? -4.901 -11.373 -22.474 1.00 97.75 305 ASN A O 1
ATOM 2353 N N . ALA A 1 306 ? -5.034 -9.137 -22.294 1.00 97.56 306 ALA A N 1
ATOM 2354 C CA . ALA A 1 306 ? -3.656 -8.894 -22.709 1.00 97.56 306 ALA A CA 1
ATOM 2355 C C . ALA A 1 306 ? -2.648 -9.481 -21.706 1.00 97.56 306 ALA A C 1
ATOM 2357 O O . ALA A 1 306 ? -1.679 -10.115 -22.126 1.00 97.56 306 ALA A O 1
ATOM 2358 N N . GLY A 1 307 ? -2.903 -9.350 -20.401 1.00 97.44 307 GLY A N 1
ATOM 2359 C CA . GLY A 1 307 ? -2.111 -9.959 -19.332 1.00 97.44 307 GLY A CA 1
ATOM 2360 C C . GLY A 1 307 ? -2.061 -11.483 -19.447 1.00 97.44 307 GLY A C 1
ATOM 2361 O O . GLY A 1 307 ? -0.974 -12.056 -19.512 1.00 97.44 307 GLY A O 1
ATOM 2362 N N . ILE A 1 308 ? -3.218 -12.143 -19.582 1.00 98.25 308 ILE A N 1
ATOM 2363 C CA . ILE A 1 308 ? -3.314 -13.604 -19.766 1.00 98.25 308 ILE A CA 1
ATOM 2364 C C . ILE A 1 308 ? -2.508 -14.062 -20.991 1.00 98.25 308 ILE A C 1
ATOM 2366 O O . ILE A 1 308 ? -1.746 -15.028 -20.909 1.00 98.25 308 ILE A O 1
ATOM 2370 N N . GLN A 1 309 ? -2.628 -13.366 -22.126 1.00 97.12 309 GLN A N 1
ATOM 2371 C CA . GLN A 1 309 ? -1.851 -13.703 -23.324 1.00 97.12 309 GLN A CA 1
ATOM 2372 C C . GLN A 1 309 ? -0.353 -13.467 -23.122 1.00 97.12 309 GLN A C 1
ATOM 2374 O O . GLN A 1 309 ? 0.464 -14.289 -23.545 1.00 97.12 309 GLN A O 1
ATOM 2379 N N . ARG A 1 310 ? 0.020 -12.379 -22.442 1.00 96.44 310 ARG A N 1
ATOM 2380 C CA . ARG A 1 310 ? 1.414 -12.016 -22.183 1.00 96.44 310 ARG A CA 1
ATOM 2381 C C . ARG A 1 310 ? 2.131 -13.060 -21.328 1.00 96.44 310 ARG A C 1
ATOM 2383 O O . ARG A 1 310 ? 3.288 -13.358 -21.621 1.00 96.44 310 ARG A O 1
ATOM 2390 N N . LEU A 1 311 ? 1.447 -13.673 -20.356 1.00 97.44 311 LEU A N 1
ATOM 2391 C CA . LEU A 1 311 ? 1.999 -14.730 -19.493 1.00 97.44 311 LEU A CA 1
ATOM 2392 C C . LEU A 1 311 ? 2.533 -15.940 -20.273 1.00 97.44 311 LEU A C 1
ATOM 2394 O O . LEU A 1 311 ? 3.484 -16.584 -19.833 1.00 97.44 311 LEU A O 1
ATOM 2398 N N . ARG A 1 312 ? 2.005 -16.223 -21.470 1.00 95.50 312 ARG A N 1
ATOM 2399 C CA . ARG A 1 312 ? 2.495 -17.324 -22.320 1.00 95.50 312 ARG A CA 1
ATOM 2400 C C . ARG A 1 312 ? 3.968 -17.169 -22.701 1.00 95.50 312 ARG A C 1
ATOM 2402 O O . ARG A 1 312 ? 4.653 -18.173 -22.842 1.00 95.50 312 ARG A O 1
ATOM 2409 N N . ALA A 1 313 ? 4.464 -15.936 -22.826 1.00 95.44 313 ALA A N 1
ATOM 2410 C CA . ALA A 1 313 ? 5.868 -15.661 -23.144 1.00 95.44 313 ALA A CA 1
ATOM 2411 C C . ALA A 1 313 ? 6.833 -15.933 -21.971 1.00 95.44 313 ALA A C 1
ATOM 2413 O O . ALA A 1 313 ? 8.048 -15.944 -22.164 1.00 95.44 313 ALA A O 1
ATOM 2414 N N . PHE A 1 314 ? 6.299 -16.132 -20.764 1.00 97.31 314 PHE A N 1
ATOM 2415 C CA . PHE A 1 314 ? 7.063 -16.441 -19.556 1.00 97.31 314 PHE A CA 1
ATOM 2416 C C . PHE A 1 314 ? 6.983 -17.924 -19.184 1.00 97.31 314 PHE A C 1
ATOM 2418 O O . PHE A 1 314 ? 7.783 -18.398 -18.382 1.00 97.31 314 PHE A O 1
ATOM 2425 N N . GLN A 1 315 ? 6.002 -18.667 -19.707 1.00 97.12 315 GLN A N 1
ATOM 2426 C CA . GLN A 1 315 ? 5.806 -20.055 -19.306 1.00 97.12 315 GLN A CA 1
ATOM 2427 C C . GLN A 1 315 ? 6.922 -20.950 -19.854 1.00 97.12 315 GLN A C 1
ATOM 2429 O O . GLN A 1 315 ? 7.183 -21.007 -21.054 1.00 97.12 315 GLN A O 1
ATOM 2434 N N . ARG A 1 316 ? 7.543 -21.702 -18.949 1.00 96.06 316 ARG A N 1
ATOM 2435 C CA . ARG A 1 316 ? 8.564 -22.709 -19.231 1.00 96.06 316 ARG A CA 1
ATOM 2436 C C . ARG A 1 316 ? 7.921 -24.070 -19.481 1.00 96.06 316 ARG A C 1
ATOM 2438 O O . ARG A 1 316 ? 6.782 -24.326 -19.091 1.00 96.06 316 ARG A O 1
ATOM 2445 N N . LEU A 1 317 ? 8.689 -24.985 -20.075 1.00 93.88 317 LEU A N 1
ATOM 2446 C CA . LEU A 1 317 ? 8.228 -26.345 -20.395 1.00 93.88 317 LEU A CA 1
ATOM 2447 C C . LEU A 1 317 ? 7.760 -27.139 -19.164 1.00 93.88 317 LEU A C 1
ATOM 2449 O O . LEU A 1 317 ? 6.881 -27.991 -19.277 1.00 93.88 317 LEU A O 1
ATOM 2453 N N . ASP A 1 318 ? 8.325 -26.863 -17.988 1.00 94.25 318 ASP A N 1
ATOM 2454 C CA . ASP A 1 318 ? 7.944 -27.519 -16.734 1.00 94.25 318 ASP A CA 1
ATOM 2455 C C . ASP A 1 318 ? 6.676 -26.931 -16.087 1.00 94.25 318 ASP A C 1
ATOM 2457 O O . ASP A 1 318 ? 6.230 -27.450 -15.065 1.00 94.25 318 ASP A O 1
ATOM 2461 N N . GLY A 1 319 ? 6.087 -25.888 -16.685 1.00 96.19 319 GLY A N 1
ATOM 2462 C CA . GLY A 1 319 ? 4.895 -25.187 -16.210 1.00 96.19 319 GLY A CA 1
ATOM 2463 C C . GLY A 1 319 ? 5.171 -23.999 -15.287 1.00 96.19 319 GLY A C 1
ATOM 2464 O O . GLY A 1 319 ? 4.229 -23.280 -14.952 1.00 96.19 319 GLY A O 1
ATOM 2465 N N . SER A 1 320 ? 6.424 -23.768 -14.887 1.00 97.00 320 SER A N 1
ATOM 2466 C CA . SER A 1 320 ? 6.806 -22.565 -14.139 1.00 97.00 320 SER A CA 1
ATOM 2467 C C . SER A 1 320 ? 6.833 -21.320 -15.030 1.00 97.00 320 SER A C 1
ATOM 2469 O O . SER A 1 320 ? 6.818 -21.420 -16.257 1.00 97.00 320 SER A O 1
ATOM 2471 N N . PHE A 1 321 ? 6.881 -20.140 -14.417 1.00 97.88 321 PHE A N 1
ATOM 2472 C CA . PHE A 1 321 ? 7.083 -18.873 -15.111 1.00 97.88 321 PHE A CA 1
ATOM 2473 C C . PHE A 1 321 ? 8.502 -18.346 -14.866 1.00 97.88 321 PHE A C 1
ATOM 2475 O O . PHE A 1 321 ? 8.999 -18.329 -13.732 1.00 97.88 321 PHE A O 1
ATOM 2482 N N . SER A 1 322 ? 9.167 -17.928 -15.941 1.00 96.88 322 SER A N 1
ATOM 2483 C CA . SER A 1 322 ? 10.441 -17.219 -15.878 1.00 96.88 322 SER A CA 1
ATOM 2484 C C . SER A 1 322 ? 10.255 -15.809 -15.314 1.00 96.88 322 SER A C 1
ATOM 2486 O O . SER A 1 322 ? 9.154 -15.261 -15.316 1.00 96.88 322 SER A O 1
ATOM 2488 N N . TYR A 1 323 ? 11.331 -15.215 -14.805 1.00 94.69 323 TYR A N 1
ATOM 2489 C CA . TYR A 1 323 ? 11.309 -13.853 -14.287 1.00 94.69 323 TYR A CA 1
ATOM 2490 C C . TYR A 1 323 ? 11.144 -12.823 -15.412 1.00 94.69 323 TYR A C 1
ATOM 2492 O O . TYR A 1 323 ? 10.251 -11.976 -15.366 1.00 94.69 323 TYR A O 1
ATOM 2500 N N . TRP A 1 324 ? 11.950 -12.971 -16.464 1.00 95.25 324 TRP A N 1
ATOM 2501 C CA . TRP A 1 324 ? 11.864 -12.217 -17.713 1.00 95.25 324 TRP A CA 1
ATOM 2502 C C . TRP A 1 324 ? 11.357 -13.123 -18.841 1.00 95.25 324 TRP A C 1
ATOM 2504 O O . TRP A 1 324 ? 11.587 -14.336 -18.803 1.00 95.25 324 TRP A O 1
ATOM 2514 N N . PRO A 1 325 ? 10.662 -12.583 -19.854 1.00 93.38 325 PRO A N 1
ATOM 2515 C CA . PRO A 1 325 ? 10.126 -13.399 -20.936 1.00 93.38 325 PRO A CA 1
ATOM 2516 C C . PRO A 1 325 ? 11.267 -14.045 -21.733 1.00 93.38 325 PRO A C 1
ATOM 2518 O O . PRO A 1 325 ? 12.244 -13.385 -22.081 1.00 93.38 325 PRO A O 1
ATOM 2521 N N . GLY A 1 326 ? 11.136 -15.338 -22.030 1.00 86.62 326 GLY A N 1
ATOM 2522 C CA . GLY A 1 326 ? 12.130 -16.086 -22.808 1.00 86.62 326 GLY A CA 1
ATOM 2523 C C . GLY A 1 326 ? 13.456 -16.395 -22.097 1.00 86.62 326 GLY A C 1
ATOM 2524 O O . GLY A 1 326 ? 14.378 -16.857 -22.763 1.00 86.62 326 GLY A O 1
ATOM 2525 N N . THR A 1 327 ? 13.578 -16.165 -20.783 1.00 90.06 327 THR A N 1
ATOM 2526 C CA . THR A 1 327 ? 14.793 -16.497 -20.014 1.00 90.06 327 THR A CA 1
ATOM 2527 C C . THR A 1 327 ? 14.652 -17.782 -19.193 1.00 90.06 327 THR A C 1
ATOM 2529 O O . THR A 1 327 ? 13.554 -18.311 -18.989 1.00 90.06 327 THR A O 1
ATOM 2532 N N . ASP A 1 328 ? 15.786 -18.293 -18.694 1.00 89.12 328 ASP A N 1
ATOM 2533 C CA . ASP A 1 328 ? 15.829 -19.517 -17.886 1.00 89.12 328 ASP A CA 1
ATOM 2534 C C . ASP A 1 328 ? 15.652 -19.328 -16.374 1.00 89.12 328 ASP A C 1
ATOM 2536 O O . ASP A 1 328 ? 15.377 -20.294 -15.655 1.00 89.12 328 ASP A O 1
ATOM 2540 N N . ARG A 1 329 ? 15.750 -18.088 -15.883 1.00 91.94 329 ARG A N 1
ATOM 2541 C CA . ARG A 1 329 ? 15.612 -17.756 -14.459 1.00 91.94 329 ARG A CA 1
ATOM 2542 C C . ARG A 1 329 ? 14.152 -17.915 -14.031 1.00 91.94 329 ARG A C 1
ATOM 2544 O O . ARG A 1 329 ? 13.306 -17.112 -14.409 1.00 91.94 329 ARG A O 1
ATOM 2551 N N . VAL A 1 330 ? 13.846 -18.946 -13.245 1.00 93.19 330 VAL A N 1
ATOM 2552 C CA . VAL A 1 330 ? 12.502 -19.179 -12.682 1.00 93.19 330 VAL A CA 1
ATOM 2553 C C . VAL A 1 330 ? 12.210 -18.159 -11.582 1.00 93.19 330 VAL A C 1
ATOM 2555 O O . VAL A 1 330 ? 13.018 -18.000 -10.671 1.00 93.19 330 VAL A O 1
ATOM 2558 N N . SER A 1 331 ? 11.024 -17.548 -11.601 1.00 93.19 331 SER A N 1
ATOM 2559 C CA . SER A 1 331 ? 10.506 -16.790 -10.455 1.00 93.19 331 SER A CA 1
ATOM 2560 C C . SER A 1 331 ? 9.513 -17.660 -9.686 1.00 93.19 331 SER A C 1
ATOM 2562 O O . SER A 1 331 ? 8.404 -17.897 -10.163 1.00 93.19 331 SER A O 1
ATOM 2564 N N . ASP A 1 332 ? 9.883 -18.190 -8.514 1.00 94.12 332 ASP A N 1
ATOM 2565 C CA . ASP A 1 332 ? 8.983 -19.078 -7.754 1.00 94.12 332 ASP A CA 1
ATOM 2566 C C . ASP A 1 332 ? 7.769 -18.332 -7.179 1.00 94.12 332 ASP A C 1
ATOM 2568 O O . ASP A 1 332 ? 6.639 -18.829 -7.281 1.00 94.12 332 ASP A O 1
ATOM 2572 N N . TRP A 1 333 ? 7.999 -17.127 -6.643 1.00 95.38 333 TRP A N 1
ATOM 2573 C CA . TRP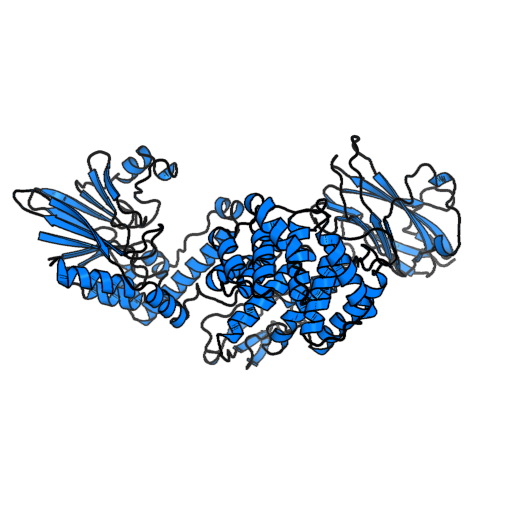 A 1 333 ? 6.942 -16.228 -6.181 1.00 95.38 333 TRP A CA 1
ATOM 2574 C C . TRP A 1 333 ? 6.079 -15.751 -7.346 1.00 95.38 333 TRP A C 1
ATOM 2576 O O . TRP A 1 333 ? 4.866 -15.959 -7.332 1.00 95.38 333 TRP A O 1
ATOM 2586 N N . GLY A 1 334 ? 6.706 -15.215 -8.402 1.00 96.25 334 GLY A N 1
ATOM 2587 C CA . GLY A 1 334 ? 6.015 -14.760 -9.609 1.00 96.25 334 GLY A CA 1
ATOM 2588 C C . GLY A 1 334 ? 5.199 -15.871 -10.267 1.00 96.25 334 GLY A C 1
ATOM 2589 O O . GLY A 1 334 ? 4.075 -15.637 -10.699 1.00 96.25 334 GLY A O 1
ATOM 2590 N N . SER A 1 335 ? 5.697 -17.112 -10.243 1.00 97.25 335 SER A N 1
ATOM 2591 C CA . SER A 1 335 ? 4.941 -18.269 -10.721 1.00 97.25 335 SER A CA 1
ATOM 2592 C C . SER A 1 335 ? 3.676 -18.516 -9.907 1.00 97.25 335 SER A C 1
ATOM 2594 O O . SER A 1 335 ? 2.640 -18.840 -10.483 1.00 97.25 335 SER A O 1
ATOM 2596 N N . ASN A 1 336 ? 3.739 -18.417 -8.575 1.00 97.75 336 ASN A N 1
ATOM 2597 C CA . ASN A 1 336 ? 2.553 -18.605 -7.739 1.00 97.75 336 ASN A CA 1
ATOM 2598 C C . ASN A 1 336 ? 1.565 -17.441 -7.897 1.00 97.75 336 ASN A C 1
ATOM 2600 O O . ASN A 1 336 ? 0.369 -17.676 -8.031 1.00 97.75 336 ASN A O 1
ATOM 2604 N N . TYR A 1 337 ? 2.074 -16.209 -7.957 1.00 98.19 337 TYR A N 1
ATOM 2605 C CA . TYR A 1 337 ? 1.289 -14.986 -8.118 1.00 98.19 337 TYR A CA 1
ATOM 2606 C C . TYR A 1 337 ? 0.554 -14.925 -9.466 1.00 98.19 337 TYR A C 1
ATOM 2608 O O . TYR A 1 337 ? -0.652 -14.694 -9.493 1.00 98.19 337 TYR A O 1
ATOM 2616 N N . ALA A 1 338 ? 1.231 -15.248 -10.575 1.00 98.44 338 ALA A N 1
ATOM 2617 C CA . ALA A 1 338 ? 0.598 -15.374 -11.890 1.00 98.44 338 ALA A CA 1
ATOM 2618 C C . ALA A 1 338 ? -0.509 -16.435 -11.885 1.00 98.44 338 ALA A C 1
ATOM 2620 O O . ALA A 1 338 ? -1.582 -16.234 -12.443 1.00 98.44 338 ALA A O 1
ATOM 2621 N N . GLY A 1 339 ? -0.265 -17.559 -11.213 1.00 98.25 339 GLY A N 1
ATOM 2622 C CA . GLY A 1 339 ? -1.261 -18.605 -11.033 1.00 98.25 339 GLY A CA 1
ATOM 2623 C C . GLY A 1 339 ? -2.482 -18.170 -10.232 1.00 98.25 339 GLY A C 1
ATOM 2624 O O . GLY A 1 339 ? -3.602 -18.481 -10.624 1.00 98.25 339 GLY A O 1
ATOM 2625 N N . HIS A 1 340 ? -2.271 -17.420 -9.149 1.00 98.44 340 HIS A N 1
ATOM 2626 C CA . HIS A 1 340 ? -3.350 -16.843 -8.351 1.00 98.44 340 HIS A CA 1
ATOM 2627 C C . HIS A 1 340 ? -4.248 -15.952 -9.216 1.00 98.44 340 HIS A C 1
ATOM 2629 O O . HIS A 1 340 ? -5.456 -16.181 -9.279 1.00 98.44 340 HIS A O 1
ATOM 2635 N N . PHE A 1 341 ? -3.646 -15.044 -9.987 1.00 98.62 341 PHE A N 1
ATOM 2636 C CA . PHE A 1 341 ? -4.360 -14.230 -10.968 1.00 98.62 341 PHE A CA 1
ATOM 2637 C C . PHE A 1 341 ? -5.142 -15.075 -11.986 1.00 98.62 341 PHE A C 1
ATOM 2639 O O . PHE A 1 341 ? -6.324 -14.827 -12.203 1.00 98.62 341 PHE A O 1
ATOM 2646 N N . LEU A 1 342 ? -4.518 -16.090 -12.596 1.00 98.56 342 LEU A N 1
ATOM 2647 C CA . LEU A 1 342 ? -5.174 -16.942 -13.595 1.00 98.56 342 LEU A CA 1
ATOM 2648 C C . LEU A 1 342 ? -6.380 -17.701 -13.019 1.00 98.56 342 LEU A C 1
ATOM 2650 O O . LEU A 1 342 ? -7.401 -17.838 -13.692 1.00 98.56 342 LEU A O 1
ATOM 2654 N N . ILE A 1 343 ? -6.277 -18.198 -11.785 1.00 98.19 343 ILE A N 1
ATOM 2655 C CA . ILE A 1 343 ? -7.377 -18.901 -11.118 1.00 98.19 343 ILE A CA 1
ATOM 2656 C C . ILE A 1 343 ? -8.538 -17.949 -10.838 1.00 98.19 343 ILE A C 1
ATOM 2658 O O . ILE A 1 343 ? -9.674 -18.275 -11.181 1.00 98.19 343 ILE A O 1
ATOM 2662 N N . GLU A 1 344 ? -8.262 -16.771 -10.283 1.00 97.38 344 GLU A N 1
ATOM 2663 C CA . GLU A 1 344 ? -9.290 -15.765 -9.992 1.00 97.38 344 GLU A CA 1
ATOM 2664 C C . GLU A 1 344 ? -9.946 -15.236 -11.276 1.00 97.38 344 GLU A C 1
ATOM 2666 O O . GLU A 1 344 ? -11.171 -15.158 -11.368 1.00 97.38 344 GLU A O 1
ATOM 2671 N N . ALA A 1 345 ? -9.159 -14.979 -12.325 1.00 97.75 345 ALA A N 1
ATOM 2672 C CA . ALA A 1 345 ? -9.679 -14.576 -13.628 1.00 97.75 345 ALA A CA 1
ATOM 2673 C C . ALA A 1 345 ? -10.623 -15.644 -14.207 1.00 97.75 345 ALA A C 1
ATOM 2675 O O . ALA A 1 345 ? -11.724 -15.326 -14.658 1.00 97.75 345 ALA A O 1
ATOM 2676 N N . ARG A 1 346 ? -10.246 -16.929 -14.136 1.00 97.44 346 ARG A N 1
ATOM 2677 C CA . ARG A 1 346 ? -11.111 -18.031 -14.584 1.00 97.44 346 ARG A CA 1
ATOM 2678 C C . ARG A 1 346 ? -12.411 -18.102 -13.779 1.00 97.44 346 ARG A C 1
ATOM 2680 O O . ARG A 1 346 ? -13.466 -18.326 -14.365 1.00 97.44 346 ARG A O 1
ATOM 2687 N N . ARG A 1 347 ? -12.356 -17.894 -12.458 1.00 95.06 347 ARG A N 1
ATOM 2688 C CA . ARG A 1 347 ? -13.546 -17.882 -11.582 1.00 95.06 347 ARG A CA 1
ATOM 2689 C C . ARG A 1 347 ? -14.510 -16.743 -11.917 1.00 95.06 347 ARG A C 1
ATOM 2691 O O . ARG A 1 347 ? -15.714 -16.917 -11.766 1.00 95.06 347 ARG A O 1
ATOM 2698 N N . LEU A 1 348 ? -13.996 -15.622 -12.421 1.00 93.94 348 LEU A N 1
ATOM 2699 C CA . LEU A 1 348 ? -14.791 -14.494 -12.916 1.00 93.94 348 LEU A CA 1
ATOM 2700 C C . LEU A 1 348 ? -15.265 -14.657 -14.373 1.00 93.94 348 LEU A C 1
ATOM 2702 O O . LEU A 1 348 ? -15.922 -13.765 -14.902 1.00 93.94 348 LEU A O 1
ATOM 2706 N N . GLY A 1 349 ? -14.959 -15.784 -15.025 1.00 95.38 349 GLY A N 1
ATOM 2707 C CA . GLY A 1 349 ? -15.427 -16.106 -16.376 1.00 95.38 349 GLY A CA 1
ATOM 2708 C C . GLY A 1 349 ? -14.503 -15.670 -17.517 1.00 95.38 349 GLY A C 1
ATOM 2709 O O . GLY A 1 349 ? -14.870 -15.835 -18.680 1.00 95.38 349 GLY A O 1
ATOM 2710 N N . TYR A 1 350 ? -13.300 -15.158 -17.233 1.00 97.25 350 TYR A N 1
ATOM 2711 C CA . TYR A 1 350 ? -12.313 -14.886 -18.283 1.00 97.25 350 TYR A CA 1
ATOM 2712 C C . TYR A 1 350 ? -11.786 -16.191 -18.891 1.00 97.25 350 TYR A C 1
ATOM 2714 O O . TYR A 1 350 ? -11.551 -17.183 -18.194 1.00 97.25 350 TYR A O 1
ATOM 2722 N N . ASN A 1 351 ? -11.544 -16.183 -20.203 1.00 96.88 351 ASN A N 1
ATOM 2723 C CA . ASN A 1 351 ? -10.984 -17.336 -20.899 1.00 96.88 351 ASN A CA 1
ATOM 2724 C C . ASN A 1 351 ? -9.494 -17.509 -20.564 1.00 96.88 351 ASN A C 1
ATOM 2726 O O . ASN A 1 351 ? -8.635 -16.806 -21.100 1.00 96.88 351 ASN A O 1
ATOM 2730 N N . VAL A 1 352 ? -9.187 -18.484 -19.711 1.00 97.88 352 VAL A N 1
ATOM 2731 C CA . VAL A 1 352 ? -7.817 -18.887 -19.381 1.00 97.88 352 VAL A CA 1
ATOM 2732 C C . VAL A 1 352 ? -7.483 -20.189 -20.116 1.00 97.88 352 VAL A C 1
ATOM 2734 O O . VAL A 1 352 ? -8.095 -21.217 -19.822 1.00 97.88 352 VAL A O 1
ATOM 2737 N N . PRO A 1 353 ? -6.511 -20.195 -21.052 1.00 96.56 353 PRO A N 1
ATOM 2738 C CA . PRO A 1 353 ? -6.184 -21.395 -21.818 1.00 96.56 353 PRO A CA 1
ATOM 2739 C C . PRO A 1 353 ? -5.710 -22.553 -20.930 1.00 96.56 353 PRO A C 1
ATOM 2741 O O . PRO A 1 353 ? -4.771 -22.401 -20.148 1.00 96.56 353 PRO A O 1
ATOM 2744 N N . GLU A 1 354 ? -6.264 -23.753 -21.117 1.00 96.31 354 GLU A N 1
ATOM 2745 C CA . GLU A 1 354 ? -5.814 -24.949 -20.379 1.00 96.31 354 GLU A CA 1
ATOM 2746 C C . GLU A 1 354 ? -4.357 -25.328 -20.680 1.00 96.31 354 GLU A C 1
ATOM 2748 O O . GLU A 1 354 ? -3.651 -25.871 -19.830 1.00 96.31 354 GLU A O 1
ATOM 2753 N N . THR A 1 355 ? -3.854 -24.958 -21.862 1.00 95.75 355 THR A N 1
ATOM 2754 C CA . THR A 1 355 ? -2.432 -25.096 -22.207 1.00 95.75 355 THR A CA 1
ATOM 2755 C C . THR A 1 355 ? -1.521 -24.265 -21.306 1.00 95.75 355 THR A C 1
ATOM 2757 O O . THR A 1 355 ? -0.352 -24.601 -21.176 1.00 95.75 355 THR A O 1
ATOM 2760 N N . LEU A 1 356 ? -2.043 -23.196 -20.698 1.00 95.81 356 LEU A N 1
ATOM 2761 C CA . LEU A 1 356 ? -1.332 -22.361 -19.734 1.00 95.81 356 LEU A CA 1
ATOM 2762 C C . LEU A 1 356 ? -1.535 -22.897 -18.309 1.00 95.81 356 LEU A C 1
ATOM 2764 O O . LEU A 1 356 ? -0.568 -23.066 -17.566 1.00 95.81 356 LEU A O 1
ATOM 2768 N N . LEU A 1 357 ? -2.777 -23.208 -17.931 1.00 97.19 357 LEU A N 1
ATOM 2769 C CA . LEU A 1 357 ? -3.121 -23.512 -16.542 1.00 97.19 357 LEU A CA 1
ATOM 2770 C C . LEU A 1 357 ? -2.735 -24.930 -16.092 1.00 97.19 357 LEU A C 1
ATOM 2772 O O . LEU A 1 357 ? -2.202 -25.103 -14.993 1.00 97.19 357 LEU A O 1
ATOM 2776 N N . ALA A 1 358 ? -2.950 -25.954 -16.923 1.00 97.31 358 ALA A N 1
ATOM 2777 C CA . ALA A 1 358 ? -2.691 -27.338 -16.530 1.00 97.31 358 ALA A CA 1
ATOM 2778 C C . ALA A 1 358 ? -1.199 -27.639 -16.255 1.00 97.31 358 ALA A C 1
ATOM 2780 O O . ALA A 1 358 ? -0.910 -28.315 -15.260 1.00 97.31 358 ALA A O 1
ATOM 2781 N N . PRO A 1 359 ? -0.222 -27.166 -17.064 1.00 98.00 359 PRO A N 1
ATOM 2782 C CA . PRO A 1 359 ? 1.197 -27.307 -16.731 1.00 98.00 359 PRO A CA 1
ATOM 2783 C C . PRO A 1 359 ? 1.575 -26.588 -15.436 1.00 98.00 359 PRO A C 1
ATOM 2785 O O . PRO A 1 359 ? 2.270 -27.170 -14.602 1.00 98.00 359 PRO A O 1
ATOM 2788 N N . TRP A 1 360 ? 1.069 -25.368 -15.233 1.00 98.12 360 TRP A N 1
ATOM 2789 C CA . TRP A 1 360 ? 1.302 -24.605 -14.008 1.00 98.12 360 TRP A CA 1
ATOM 2790 C C . TRP A 1 360 ? 0.799 -25.352 -12.767 1.00 98.12 360 TRP A C 1
ATOM 2792 O O . TRP A 1 360 ? 1.522 -25.473 -11.777 1.00 98.12 360 TRP A O 1
ATOM 2802 N N . LEU A 1 361 ? -0.398 -25.940 -12.835 1.00 97.94 361 LEU A N 1
ATOM 2803 C CA . LEU A 1 361 ? -0.969 -26.702 -11.727 1.00 97.94 361 LEU A CA 1
ATOM 2804 C C . LEU A 1 361 ? -0.082 -27.901 -11.353 1.00 97.94 361 LEU A C 1
ATOM 2806 O O . LEU A 1 361 ? 0.220 -28.109 -10.175 1.00 97.94 361 LEU A O 1
ATOM 2810 N N . ARG A 1 362 ? 0.399 -28.655 -12.354 1.00 97.56 362 ARG A N 1
ATOM 2811 C CA . ARG A 1 362 ? 1.341 -29.769 -12.136 1.00 97.56 362 ARG A CA 1
ATOM 2812 C C . ARG A 1 362 ? 2.645 -29.291 -11.496 1.00 97.56 362 ARG A C 1
ATOM 2814 O O . ARG A 1 362 ? 3.144 -29.946 -10.576 1.00 97.56 362 ARG A O 1
ATOM 2821 N N . TYR A 1 363 ? 3.177 -28.154 -11.948 1.00 97.31 363 TYR A N 1
ATOM 2822 C CA . TYR A 1 363 ? 4.366 -27.541 -11.358 1.00 97.31 363 TYR A CA 1
ATOM 2823 C C . TYR A 1 363 ? 4.148 -27.222 -9.873 1.00 97.31 363 TYR A C 1
ATOM 2825 O O . TYR A 1 363 ? 4.933 -27.674 -9.036 1.00 97.31 363 TYR A O 1
ATOM 2833 N N . GLN A 1 364 ? 3.063 -26.527 -9.513 1.00 97.50 364 GLN A N 1
ATOM 2834 C CA . GLN A 1 364 ? 2.803 -26.143 -8.119 1.00 97.50 364 GLN A CA 1
ATOM 2835 C C . GLN A 1 364 ? 2.570 -27.351 -7.203 1.00 97.50 364 GLN A C 1
ATOM 2837 O O . GLN A 1 364 ? 3.134 -27.406 -6.108 1.00 97.50 364 GLN A O 1
ATOM 2842 N N . GLN A 1 365 ? 1.816 -28.359 -7.659 1.00 96.00 365 GLN A N 1
ATOM 2843 C CA . GLN A 1 365 ? 1.577 -29.597 -6.901 1.00 96.00 365 GLN A CA 1
ATOM 2844 C C . GLN A 1 365 ? 2.872 -30.362 -6.591 1.00 96.00 365 GLN A C 1
ATOM 2846 O O . GLN A 1 365 ? 3.002 -30.971 -5.525 1.00 96.00 365 GLN A O 1
ATOM 2851 N N . LYS A 1 366 ? 3.851 -30.321 -7.503 1.00 95.19 366 LYS A N 1
ATOM 2852 C CA . LYS A 1 366 ? 5.195 -30.858 -7.262 1.00 95.19 366 LYS A CA 1
ATOM 2853 C C . LYS A 1 366 ? 5.983 -29.954 -6.314 1.00 95.19 366 LYS A C 1
ATOM 2855 O O . LYS A 1 366 ? 6.608 -30.441 -5.373 1.00 95.19 366 LYS A O 1
ATOM 2860 N N . LYS A 1 367 ? 5.962 -28.642 -6.558 1.00 95.38 367 LYS A N 1
ATOM 2861 C CA . LYS A 1 367 ? 6.834 -27.661 -5.904 1.00 95.38 367 LYS A CA 1
ATOM 2862 C C . LYS A 1 367 ? 6.496 -27.429 -4.430 1.00 95.38 367 LYS A C 1
ATOM 2864 O O . LYS A 1 367 ? 7.420 -27.291 -3.634 1.00 95.38 367 LYS A O 1
ATOM 2869 N N . ILE A 1 368 ? 5.221 -27.478 -4.035 1.00 94.81 368 ILE A N 1
ATOM 2870 C CA . ILE A 1 368 ? 4.789 -27.308 -2.631 1.00 94.81 368 ILE A CA 1
ATOM 2871 C C . ILE A 1 368 ? 5.408 -28.338 -1.665 1.00 94.81 368 ILE A C 1
ATOM 2873 O O . ILE A 1 368 ? 5.570 -28.070 -0.474 1.00 94.81 368 ILE A O 1
ATOM 2877 N N . ARG A 1 369 ? 5.809 -29.509 -2.178 1.00 90.06 369 ARG A N 1
ATOM 2878 C CA . ARG A 1 369 ? 6.467 -30.574 -1.401 1.00 90.06 369 ARG A CA 1
ATOM 2879 C C . ARG A 1 369 ? 7.939 -30.273 -1.086 1.00 90.06 369 ARG A C 1
ATOM 2881 O O . ARG A 1 369 ? 8.549 -30.990 -0.301 1.00 90.06 369 ARG A O 1
ATOM 2888 N N . SER A 1 370 ? 8.526 -29.241 -1.695 1.00 89.00 370 SER A N 1
ATOM 2889 C CA . SER A 1 370 ? 9.920 -28.853 -1.472 1.00 89.00 370 SER A CA 1
ATOM 2890 C C . SER A 1 370 ? 10.092 -28.148 -0.127 1.00 89.00 370 SER A C 1
ATOM 2892 O O . SER A 1 370 ? 9.626 -27.024 0.053 1.00 89.00 370 SER A O 1
ATOM 2894 N N . THR A 1 371 ? 10.852 -28.753 0.783 1.00 83.19 371 THR A N 1
ATOM 2895 C CA . THR A 1 371 ? 11.221 -28.155 2.080 1.00 83.19 371 THR A CA 1
ATOM 2896 C C . THR A 1 371 ? 12.240 -27.018 1.968 1.00 83.19 371 THR A C 1
ATOM 2898 O O . THR A 1 371 ? 12.450 -26.302 2.935 1.00 83.19 371 THR A O 1
ATOM 2901 N N . ARG A 1 372 ? 12.852 -26.820 0.790 1.00 87.19 372 ARG A N 1
ATOM 2902 C CA . ARG A 1 372 ? 13.811 -25.728 0.529 1.00 87.19 372 ARG A CA 1
ATOM 2903 C C . ARG A 1 372 ? 13.158 -24.358 0.319 1.00 87.19 372 ARG A C 1
ATOM 2905 O O . ARG A 1 372 ? 13.871 -23.372 0.201 1.00 87.19 372 ARG A O 1
ATOM 2912 N N . LEU A 1 373 ? 11.833 -24.306 0.175 1.00 87.25 373 LEU A N 1
ATOM 2913 C CA . LEU A 1 373 ? 11.119 -23.045 -0.008 1.00 87.25 373 LEU A CA 1
ATOM 2914 C C . LEU A 1 373 ? 10.830 -22.382 1.345 1.00 87.25 373 LEU A C 1
ATOM 2916 O O . LEU A 1 373 ? 10.483 -23.105 2.285 1.00 87.25 373 LEU A O 1
ATOM 2920 N N . PRO A 1 374 ? 10.875 -21.038 1.424 1.00 91.50 374 PRO A N 1
ATOM 2921 C CA . PRO A 1 374 ? 10.403 -20.303 2.593 1.00 91.50 374 PRO A CA 1
ATOM 2922 C C . PRO A 1 374 ? 8.965 -20.683 2.967 1.00 91.50 374 PRO A C 1
ATOM 2924 O O . PRO A 1 374 ? 8.155 -21.016 2.090 1.00 91.50 374 PRO A O 1
ATOM 2927 N N . LEU A 1 375 ? 8.635 -20.615 4.261 1.00 94.12 375 LEU A N 1
ATOM 2928 C CA . LEU A 1 375 ? 7.311 -20.983 4.777 1.00 94.12 375 LEU A CA 1
ATOM 2929 C C . LEU A 1 375 ? 6.198 -20.175 4.103 1.00 94.12 375 LEU A C 1
ATOM 2931 O O . LEU A 1 375 ? 5.257 -20.785 3.598 1.00 94.12 375 LEU A O 1
ATOM 2935 N N . LEU A 1 376 ? 6.371 -18.860 3.959 1.00 94.75 376 LEU A N 1
ATOM 2936 C CA . LEU A 1 376 ? 5.468 -17.984 3.208 1.00 94.75 376 LEU A CA 1
ATOM 2937 C C . LEU A 1 376 ? 5.167 -18.481 1.792 1.00 94.75 376 LEU A C 1
ATOM 2939 O O . LEU A 1 376 ? 4.005 -18.591 1.407 1.00 94.75 376 LEU A O 1
ATOM 2943 N N . SER A 1 377 ? 6.190 -18.869 1.027 1.00 94.44 377 SER A N 1
ATOM 2944 C CA . SER A 1 377 ? 5.994 -19.400 -0.330 1.00 94.44 377 SER A CA 1
ATOM 2945 C C . SER A 1 377 ? 5.240 -20.734 -0.327 1.00 94.44 377 SER A C 1
ATOM 2947 O O . SER A 1 377 ? 4.441 -20.997 -1.226 1.00 94.44 377 SER A O 1
ATOM 2949 N N . ARG A 1 378 ? 5.456 -21.592 0.679 1.00 95.69 378 ARG A N 1
ATOM 2950 C CA . ARG A 1 378 ? 4.742 -22.876 0.814 1.00 95.69 378 ARG A CA 1
ATOM 2951 C C . ARG A 1 378 ? 3.285 -22.677 1.240 1.00 95.69 378 ARG A C 1
ATOM 2953 O O . ARG A 1 378 ? 2.410 -23.316 0.658 1.00 95.69 378 ARG A O 1
ATOM 2960 N N . ALA A 1 379 ? 3.027 -21.793 2.203 1.00 97.44 379 ALA A N 1
ATOM 2961 C CA . ALA A 1 379 ? 1.684 -21.434 2.657 1.00 97.44 379 ALA A CA 1
ATOM 2962 C C . ALA A 1 379 ? 0.882 -20.776 1.526 1.00 97.44 379 ALA A C 1
ATOM 2964 O O . ALA A 1 379 ? -0.243 -21.186 1.247 1.00 97.44 379 ALA A O 1
ATOM 2965 N N . TYR A 1 380 ? 1.498 -19.852 0.783 1.00 98.00 380 TYR A N 1
ATOM 2966 C CA . TYR A 1 380 ? 0.849 -19.211 -0.355 1.00 98.00 380 TYR A CA 1
ATOM 2967 C C . TYR A 1 380 ? 0.540 -20.206 -1.486 1.00 98.00 380 TYR A C 1
ATOM 2969 O O . TYR A 1 380 ? -0.541 -20.172 -2.069 1.00 98.00 380 TYR A O 1
ATOM 2977 N N . LYS A 1 381 ? 1.429 -21.166 -1.776 1.00 97.75 381 LYS A N 1
ATOM 2978 C CA . LYS A 1 381 ? 1.125 -22.249 -2.735 1.00 97.75 381 LYS A CA 1
ATOM 2979 C C . LYS A 1 381 ? -0.031 -23.129 -2.262 1.00 97.75 381 LYS A C 1
ATOM 2981 O O . LYS A 1 381 ? -0.849 -23.533 -3.083 1.00 97.75 381 LYS A O 1
ATOM 2986 N N . ALA A 1 382 ? -0.112 -23.430 -0.963 1.00 98.19 382 ALA A N 1
ATOM 2987 C CA . ALA A 1 382 ? -1.225 -24.194 -0.400 1.00 98.19 382 ALA A CA 1
ATOM 2988 C C . ALA A 1 382 ? -2.560 -23.469 -0.612 1.00 98.19 382 ALA A C 1
ATOM 2990 O O . ALA A 1 382 ? -3.518 -24.083 -1.080 1.00 98.19 382 ALA A O 1
ATOM 2991 N N . TYR A 1 383 ? -2.578 -22.164 -0.337 1.00 98.56 383 TYR A N 1
ATOM 2992 C CA . TYR A 1 383 ? -3.722 -21.284 -0.547 1.00 98.56 383 TYR A CA 1
ATOM 2993 C C . TYR A 1 383 ? -4.186 -21.274 -2.008 1.00 98.56 383 TYR A C 1
ATOM 2995 O O . TYR A 1 383 ? -5.336 -21.602 -2.294 1.00 98.56 383 TYR A O 1
ATOM 3003 N N . VAL A 1 384 ? -3.284 -21.004 -2.958 1.00 98.19 384 VAL A N 1
ATOM 3004 C CA . VAL A 1 384 ? -3.658 -20.924 -4.382 1.00 98.19 384 VAL A CA 1
ATOM 3005 C C . VAL A 1 384 ? -4.074 -22.293 -4.941 1.00 98.19 384 VAL A C 1
ATOM 3007 O O . VAL A 1 384 ? -4.998 -22.380 -5.746 1.00 98.19 384 VAL A O 1
ATOM 3010 N N . LEU A 1 385 ? -3.447 -23.391 -4.500 1.00 98.50 385 LEU A N 1
ATOM 3011 C CA . LEU A 1 385 ? -3.884 -24.743 -4.874 1.00 98.50 385 LEU A CA 1
ATOM 3012 C C . LEU A 1 385 ? -5.283 -25.073 -4.336 1.00 98.50 385 LEU A C 1
ATOM 3014 O O . LEU A 1 385 ? -6.050 -25.741 -5.030 1.00 98.50 385 LEU A O 1
ATOM 3018 N N . ALA A 1 386 ? -5.632 -24.600 -3.136 1.00 98.25 386 ALA A N 1
ATOM 3019 C CA . ALA A 1 386 ? -6.991 -24.712 -2.616 1.00 98.25 386 ALA A CA 1
ATOM 3020 C C . ALA A 1 386 ? -7.975 -23.875 -3.453 1.00 98.25 386 ALA A C 1
ATOM 3022 O O . ALA A 1 386 ? -9.001 -24.410 -3.863 1.00 98.25 386 ALA A O 1
ATOM 3023 N N . LEU A 1 387 ? -7.631 -22.625 -3.806 1.00 97.12 387 LEU A N 1
ATOM 3024 C CA . LEU A 1 387 ? -8.439 -21.781 -4.709 1.00 97.12 387 LEU A CA 1
ATOM 3025 C C . LEU A 1 387 ? -8.687 -22.415 -6.083 1.00 97.12 387 LEU A C 1
ATOM 3027 O O . LEU A 1 387 ? -9.705 -22.129 -6.714 1.00 97.12 387 LEU A O 1
ATOM 3031 N N . ALA A 1 388 ? -7.753 -23.249 -6.545 1.00 97.06 388 ALA A N 1
ATOM 3032 C CA . ALA A 1 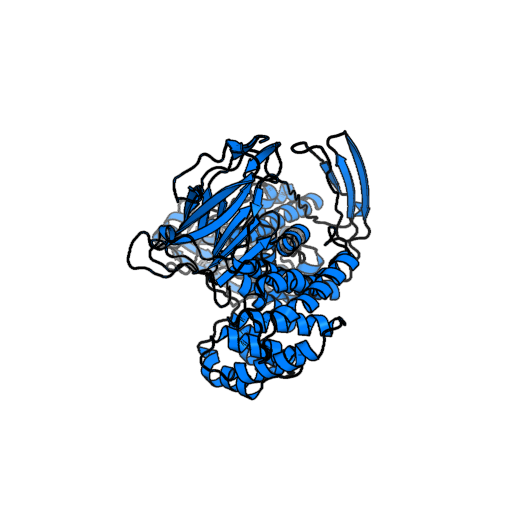388 ? -7.818 -23.979 -7.806 1.00 97.06 388 ALA A CA 1
ATOM 3033 C C . ALA A 1 388 ? -8.600 -25.308 -7.727 1.00 97.06 388 ALA A C 1
ATOM 3035 O O . ALA A 1 388 ? -8.488 -26.120 -8.649 1.00 97.06 388 ALA A O 1
ATOM 3036 N N . ASP A 1 389 ? -9.326 -25.564 -6.633 1.00 96.50 389 ASP A N 1
ATOM 3037 C CA . ASP A 1 389 ? -10.045 -26.816 -6.349 1.00 96.50 389 ASP A CA 1
ATOM 3038 C C . ASP A 1 389 ? -9.129 -28.056 -6.320 1.00 96.50 389 ASP A C 1
ATOM 3040 O O . ASP A 1 389 ? -9.517 -29.176 -6.675 1.00 96.50 389 ASP A O 1
ATOM 3044 N N . LYS A 1 390 ? -7.863 -27.864 -5.924 1.00 97.50 390 LYS A N 1
ATOM 3045 C CA . LYS A 1 390 ? -6.837 -28.916 -5.808 1.00 97.50 390 LYS A CA 1
ATOM 3046 C C . LYS A 1 390 ? -6.052 -28.805 -4.492 1.00 97.50 390 LYS A C 1
ATOM 3048 O O . LYS A 1 390 ? -4.816 -28.794 -4.532 1.00 97.50 390 LYS A O 1
ATOM 3053 N N . PRO A 1 391 ? -6.726 -28.750 -3.326 1.00 97.25 391 PRO A N 1
ATOM 3054 C CA . PRO A 1 391 ? -6.064 -28.577 -2.037 1.00 97.25 391 PRO A CA 1
ATOM 3055 C C . PRO A 1 391 ? -5.013 -29.665 -1.786 1.00 97.25 391 PRO A C 1
ATOM 3057 O O . PRO A 1 391 ? -5.260 -30.866 -1.915 1.00 97.25 391 PRO A O 1
ATOM 3060 N N . ALA A 1 392 ? -3.810 -29.242 -1.405 1.00 96.81 392 ALA A N 1
ATOM 3061 C CA . ALA A 1 392 ? -2.688 -30.135 -1.146 1.00 96.81 392 ALA A CA 1
ATOM 3062 C C . ALA A 1 392 ? -2.695 -30.630 0.312 1.00 96.81 392 ALA A C 1
ATOM 3064 O O . ALA A 1 392 ? -1.755 -30.351 1.058 1.00 96.81 392 ALA A O 1
ATOM 3065 N N . TYR A 1 393 ? -3.734 -31.375 0.715 1.00 96.69 393 TYR A N 1
ATOM 3066 C CA . TYR A 1 393 ? -3.975 -31.774 2.115 1.00 96.69 393 TYR A CA 1
ATOM 3067 C C . TYR A 1 393 ? -2.740 -32.334 2.829 1.00 96.69 393 TYR A C 1
ATOM 3069 O O . TYR A 1 393 ? -2.447 -31.931 3.949 1.00 96.69 393 TYR A O 1
ATOM 3077 N N . SER A 1 394 ? -1.967 -33.214 2.184 1.00 95.25 394 SER A N 1
ATOM 3078 C CA . SER A 1 394 ? -0.748 -33.769 2.788 1.00 95.25 394 SER A CA 1
ATOM 3079 C C . SER A 1 394 ? 0.299 -32.694 3.100 1.00 95.25 394 SER A C 1
ATOM 3081 O O . SER A 1 394 ? 0.911 -32.723 4.161 1.00 95.25 394 SER A O 1
ATOM 3083 N N . ALA A 1 395 ? 0.500 -31.724 2.202 1.00 95.81 395 ALA A N 1
ATOM 3084 C CA . ALA A 1 395 ? 1.445 -30.629 2.421 1.00 95.81 395 ALA A CA 1
ATOM 3085 C C . ALA A 1 395 ? 0.914 -29.613 3.445 1.00 95.81 395 ALA A C 1
ATOM 3087 O O . ALA A 1 395 ? 1.684 -29.120 4.263 1.00 95.81 395 ALA A O 1
ATOM 3088 N N . MET A 1 396 ? -0.394 -29.340 3.429 1.00 97.56 396 MET A N 1
ATOM 3089 C CA . MET A 1 396 ? -1.066 -28.481 4.410 1.00 97.56 396 MET A CA 1
ATOM 3090 C C . MET A 1 396 ? -0.981 -29.063 5.824 1.00 97.56 396 MET A C 1
ATOM 3092 O O . MET A 1 396 ? -0.684 -28.335 6.770 1.00 97.56 396 MET A O 1
ATOM 3096 N N . ASN A 1 397 ? -1.204 -30.372 5.978 1.00 96.88 397 ASN A N 1
ATOM 3097 C CA . ASN A 1 397 ? -1.072 -31.053 7.266 1.00 96.88 397 ASN A CA 1
ATOM 3098 C C . ASN A 1 397 ? 0.380 -31.046 7.742 1.00 96.88 397 ASN A C 1
ATOM 3100 O O . ASN A 1 397 ? 0.620 -30.716 8.895 1.00 96.88 397 ASN A O 1
ATOM 3104 N N . LEU A 1 398 ? 1.346 -31.281 6.847 1.00 95.19 398 LEU A N 1
ATOM 3105 C CA . LEU A 1 398 ? 2.768 -31.197 7.186 1.00 95.19 398 LEU A CA 1
ATOM 3106 C C . LEU A 1 398 ? 3.172 -29.792 7.668 1.00 95.19 398 LEU A C 1
ATOM 3108 O O . LEU A 1 398 ? 3.904 -29.669 8.644 1.00 95.19 398 LEU A O 1
ATOM 3112 N N . LEU A 1 399 ? 2.698 -28.733 7.000 1.00 95.75 399 LEU A N 1
ATOM 3113 C CA . LEU A 1 399 ? 2.927 -27.347 7.429 1.00 95.75 399 LEU A CA 1
ATOM 3114 C C . LEU A 1 399 ? 2.317 -27.085 8.812 1.00 95.75 399 LEU A C 1
ATOM 3116 O O . LEU A 1 399 ? 2.981 -26.532 9.685 1.00 95.75 399 LEU A O 1
ATOM 3120 N N . LYS A 1 400 ? 1.073 -27.524 9.020 1.00 96.56 400 LYS A N 1
ATOM 3121 C CA . LYS A 1 400 ? 0.357 -27.374 10.291 1.00 96.56 400 LYS A CA 1
ATOM 3122 C C . LYS A 1 400 ? 1.057 -28.115 11.438 1.00 96.56 400 LYS A C 1
ATOM 3124 O O . LYS A 1 400 ? 1.192 -27.567 12.522 1.00 96.56 400 LYS A O 1
ATOM 3129 N N . GLU A 1 401 ? 1.487 -29.351 11.214 1.00 95.56 401 GLU A N 1
ATOM 3130 C CA . GLU A 1 401 ? 2.068 -30.202 12.260 1.00 95.56 401 GLU A CA 1
ATOM 3131 C C . GLU A 1 401 ? 3.508 -29.808 12.599 1.00 95.56 401 GLU A C 1
ATOM 3133 O O . GLU A 1 401 ? 3.866 -29.768 13.773 1.00 95.56 401 GLU A O 1
ATOM 3138 N N . ASN A 1 402 ? 4.320 -29.462 11.593 1.00 94.69 402 ASN A N 1
ATOM 3139 C CA . ASN A 1 402 ? 5.759 -29.274 11.793 1.00 94.69 402 ASN A CA 1
ATOM 3140 C C . ASN A 1 402 ? 6.209 -27.813 11.833 1.00 94.69 402 ASN A C 1
ATOM 3142 O O . ASN A 1 402 ? 7.324 -27.552 12.270 1.00 94.69 402 ASN A O 1
ATOM 3146 N N . ASN A 1 403 ? 5.415 -26.873 11.313 1.00 95.12 403 ASN A N 1
ATOM 3147 C CA . ASN A 1 403 ? 5.870 -25.495 11.106 1.00 95.12 403 ASN A CA 1
ATOM 3148 C C . ASN A 1 403 ? 4.955 -24.432 11.720 1.00 95.12 403 ASN A C 1
ATOM 3150 O O . ASN A 1 403 ? 5.391 -23.295 11.849 1.00 95.12 403 ASN A O 1
ATOM 3154 N N . LEU A 1 404 ? 3.727 -24.765 12.137 1.00 95.62 404 LEU A N 1
ATOM 3155 C CA . LEU A 1 404 ? 2.748 -23.772 12.602 1.00 95.62 404 LEU A CA 1
ATOM 3156 C C . LEU A 1 404 ? 3.255 -22.897 13.758 1.00 95.62 404 LEU A C 1
ATOM 3158 O O . LEU A 1 404 ? 2.920 -21.717 13.827 1.00 95.62 404 LEU A O 1
ATOM 3162 N N . ARG A 1 405 ? 4.079 -23.463 14.648 1.00 93.56 405 ARG A N 1
ATOM 3163 C CA . ARG A 1 405 ? 4.687 -22.732 15.768 1.00 93.56 405 ARG A CA 1
ATOM 3164 C C . ARG A 1 405 ? 5.690 -21.668 15.311 1.00 93.56 405 ARG A C 1
ATOM 3166 O O . ARG A 1 405 ? 5.771 -20.620 15.942 1.00 93.56 405 ARG A O 1
ATOM 3173 N N . ASP A 1 406 ? 6.423 -21.943 14.237 1.00 93.25 406 ASP A N 1
ATOM 3174 C CA . ASP A 1 406 ? 7.483 -21.073 13.714 1.00 93.25 406 ASP A CA 1
ATOM 3175 C C . ASP A 1 406 ? 6.963 -20.087 12.657 1.00 93.25 406 ASP A C 1
ATOM 3177 O O . ASP A 1 406 ? 7.680 -19.168 12.263 1.00 93.25 406 ASP A O 1
ATOM 3181 N N . MET A 1 407 ? 5.723 -20.277 12.195 1.00 95.44 407 MET A N 1
ATOM 3182 C CA . MET A 1 407 ? 5.088 -19.402 11.217 1.00 95.44 407 MET A CA 1
ATOM 3183 C C . MET A 1 407 ? 4.804 -18.011 11.789 1.00 95.44 407 MET A C 1
ATOM 3185 O O . MET A 1 407 ? 4.359 -17.864 12.932 1.00 95.44 407 MET A O 1
ATOM 3189 N N . ASN A 1 408 ? 4.993 -16.989 10.957 1.00 95.06 408 ASN A N 1
ATOM 3190 C CA . ASN A 1 408 ? 4.483 -15.646 11.227 1.00 95.06 408 ASN A CA 1
ATOM 3191 C C . ASN A 1 408 ? 2.962 -15.561 10.984 1.00 95.06 408 ASN A C 1
ATOM 3193 O O . ASN A 1 408 ? 2.341 -16.504 10.487 1.00 95.06 408 ASN A O 1
ATOM 3197 N N . ASP A 1 409 ? 2.348 -14.434 11.345 1.00 96.00 409 ASP A N 1
ATOM 3198 C CA . ASP A 1 409 ? 0.896 -14.267 11.224 1.00 96.00 409 ASP A CA 1
ATOM 3199 C C . ASP A 1 409 ? 0.427 -14.362 9.761 1.00 96.00 409 ASP A C 1
ATOM 3201 O O . ASP A 1 409 ? -0.523 -15.089 9.480 1.00 96.00 409 ASP A O 1
ATOM 3205 N N . THR A 1 410 ? 1.131 -13.745 8.803 1.00 97.00 410 THR A N 1
ATOM 3206 C CA . THR A 1 410 ? 0.812 -13.829 7.362 1.00 97.00 410 THR A CA 1
ATOM 3207 C C . THR A 1 410 ? 0.757 -15.279 6.865 1.00 97.00 410 THR A C 1
ATOM 3209 O O . THR A 1 410 ? -0.161 -15.681 6.148 1.00 97.00 410 THR A O 1
ATOM 3212 N N . GLU A 1 411 ? 1.733 -16.095 7.263 1.00 97.50 411 GLU A N 1
ATOM 3213 C CA . GLU A 1 411 ? 1.834 -17.515 6.918 1.00 97.50 411 GLU A CA 1
ATOM 3214 C C . GLU A 1 411 ? 0.688 -18.339 7.511 1.00 97.50 411 GLU A C 1
ATOM 3216 O O . GLU A 1 411 ? 0.120 -19.194 6.823 1.00 97.50 411 GLU A O 1
ATOM 3221 N N . LYS A 1 412 ? 0.322 -18.064 8.769 1.00 98.12 412 LYS A N 1
ATOM 3222 C CA . LYS A 1 412 ? -0.812 -18.706 9.446 1.00 98.12 412 LYS A CA 1
ATOM 3223 C C . LYS A 1 412 ? -2.137 -18.333 8.791 1.00 98.12 412 LYS A C 1
ATOM 3225 O O . LYS A 1 412 ? -2.939 -19.230 8.539 1.00 98.12 412 LYS A O 1
ATOM 3230 N N . TRP A 1 413 ? -2.338 -17.059 8.449 1.00 98.19 413 TRP A N 1
ATOM 3231 C CA . TRP A 1 413 ? -3.524 -16.583 7.732 1.00 98.19 413 TRP A CA 1
ATOM 3232 C C . TRP A 1 413 ? -3.673 -17.257 6.365 1.00 98.19 413 TRP A C 1
ATOM 3234 O O . TRP A 1 413 ? -4.753 -17.752 6.051 1.00 98.19 413 TRP A O 1
ATOM 3244 N N . LEU A 1 414 ? -2.591 -17.382 5.590 1.00 98.44 414 LEU A N 1
ATOM 3245 C CA . LEU A 1 414 ? -2.603 -18.113 4.316 1.00 98.44 414 LEU A CA 1
ATOM 3246 C C . LEU A 1 414 ? -2.933 -19.602 4.491 1.00 98.44 414 LEU A C 1
ATOM 3248 O O . LEU A 1 414 ? -3.716 -20.162 3.720 1.00 98.44 414 LEU A O 1
ATOM 3252 N N . LEU A 1 415 ? -2.345 -20.264 5.494 1.00 98.38 415 LEU A N 1
ATOM 3253 C CA . LEU A 1 415 ? -2.614 -21.678 5.762 1.00 98.38 415 LEU A CA 1
ATOM 3254 C C . LEU A 1 415 ? -4.060 -21.898 6.231 1.00 98.38 415 LEU A C 1
ATOM 3256 O O . LEU A 1 415 ? -4.715 -22.831 5.763 1.00 98.38 415 LEU A O 1
ATOM 3260 N N . ALA A 1 416 ? -4.568 -21.042 7.118 1.00 98.25 416 ALA A N 1
ATOM 3261 C CA . ALA A 1 416 ? -5.956 -21.066 7.563 1.00 98.25 416 ALA A CA 1
ATOM 3262 C C . ALA A 1 416 ? -6.919 -20.819 6.394 1.00 98.25 416 ALA A C 1
ATOM 3264 O O . ALA A 1 416 ? -7.856 -21.594 6.211 1.00 98.25 416 ALA A O 1
ATOM 3265 N N . GLY A 1 417 ? -6.636 -19.826 5.545 1.00 98.12 417 GLY A N 1
ATOM 3266 C CA . GLY A 1 417 ? -7.392 -19.560 4.322 1.00 98.12 417 GLY A CA 1
ATOM 3267 C C . GLY A 1 417 ? -7.421 -20.764 3.381 1.00 98.12 417 GLY A C 1
ATOM 3268 O O . GLY A 1 417 ? -8.481 -21.131 2.879 1.00 98.12 417 GLY A O 1
ATOM 3269 N N . ALA A 1 418 ? -6.292 -21.464 3.217 1.00 98.50 418 ALA A N 1
ATOM 3270 C CA . ALA A 1 418 ? -6.235 -22.696 2.432 1.00 98.50 418 ALA A CA 1
ATOM 3271 C C . ALA A 1 418 ? -7.168 -23.789 2.990 1.00 98.50 418 ALA A C 1
ATOM 3273 O O . ALA A 1 418 ? -7.861 -24.454 2.220 1.00 98.50 418 ALA A O 1
ATOM 3274 N N . TYR A 1 419 ? -7.218 -23.975 4.317 1.00 98.44 419 TYR A N 1
ATOM 3275 C CA . TYR A 1 419 ? -8.158 -24.909 4.952 1.00 98.44 419 TYR A CA 1
ATOM 3276 C C . TYR A 1 419 ? -9.615 -24.459 4.814 1.00 98.44 419 TYR A C 1
ATOM 3278 O O . TYR A 1 419 ? -10.467 -25.304 4.546 1.00 98.44 419 TYR A O 1
ATOM 3286 N N . LYS A 1 420 ? -9.892 -23.156 4.954 1.00 97.75 420 LYS A N 1
ATOM 3287 C CA . LYS A 1 420 ? -11.228 -22.566 4.789 1.00 97.75 420 LYS A CA 1
ATOM 3288 C C . LYS A 1 420 ? -11.761 -22.811 3.376 1.00 97.75 420 LYS A C 1
ATOM 3290 O O . LYS A 1 420 ? -12.840 -23.366 3.214 1.00 97.75 420 LYS A O 1
ATOM 3295 N N . ILE A 1 421 ? -10.964 -22.511 2.346 1.00 97.94 421 ILE A N 1
ATOM 3296 C CA . ILE A 1 421 ? -11.320 -22.780 0.941 1.00 97.94 421 ILE A CA 1
ATOM 3297 C C . ILE A 1 421 ? -11.518 -24.280 0.695 1.00 97.94 421 ILE A C 1
ATOM 3299 O O . ILE A 1 421 ? -12.421 -24.677 -0.034 1.00 97.94 421 ILE A O 1
ATOM 3303 N N . ALA A 1 422 ? -10.699 -25.125 1.326 1.00 97.56 422 ALA A N 1
ATOM 3304 C CA . ALA A 1 422 ? -10.813 -26.577 1.226 1.00 97.56 422 ALA A CA 1
ATOM 3305 C C . ALA A 1 422 ? -11.998 -27.177 2.017 1.00 97.56 422 ALA A C 1
ATOM 3307 O O . ALA A 1 422 ? -12.121 -28.405 2.054 1.00 97.56 422 ALA A O 1
ATOM 3308 N N . GLY A 1 423 ? -12.830 -26.351 2.668 1.00 96.44 423 GLY A N 1
ATOM 3309 C CA . GLY A 1 423 ? -14.010 -26.768 3.432 1.00 96.44 423 GLY A CA 1
ATOM 3310 C C . GLY A 1 423 ? -13.706 -27.383 4.801 1.00 96.44 423 GLY A C 1
ATOM 3311 O O . GLY A 1 423 ? -14.508 -28.154 5.325 1.00 96.44 423 GLY A O 1
ATOM 3312 N N . VAL A 1 424 ? -12.535 -27.098 5.381 1.00 96.69 424 VAL A N 1
ATOM 3313 C CA . VAL A 1 424 ? -12.082 -27.642 6.674 1.00 96.69 424 VAL A CA 1
ATOM 3314 C C . VAL A 1 424 ? -12.081 -26.551 7.753 1.00 96.69 424 VAL A C 1
ATOM 3316 O O . VAL A 1 424 ? -11.083 -26.308 8.436 1.00 96.69 424 VAL A O 1
ATOM 3319 N N . ASP A 1 425 ? -13.231 -25.901 7.922 1.00 95.00 425 ASP A N 1
ATOM 3320 C CA . ASP A 1 425 ? -13.430 -24.712 8.763 1.00 95.00 425 ASP A CA 1
ATOM 3321 C C . ASP A 1 425 ? -12.931 -24.884 10.196 1.00 95.00 425 ASP A C 1
ATOM 3323 O O . ASP A 1 425 ? -12.251 -24.014 10.729 1.00 95.00 425 ASP A O 1
ATOM 3327 N N . ARG A 1 426 ? -13.173 -26.048 10.811 1.00 96.62 426 ARG A N 1
ATOM 3328 C CA . ARG A 1 426 ? -12.723 -26.323 12.184 1.00 96.62 426 ARG A CA 1
ATOM 3329 C C . ARG A 1 426 ? -11.205 -26.192 12.346 1.00 96.62 426 ARG A C 1
ATOM 3331 O O . ARG A 1 426 ? -10.742 -25.773 13.403 1.00 96.62 426 ARG A O 1
ATOM 3338 N N . VAL A 1 427 ? -10.429 -26.583 11.333 1.00 96.62 427 VAL A N 1
ATOM 3339 C CA . VAL A 1 427 ? -8.961 -26.480 11.370 1.00 96.62 427 VAL A CA 1
ATOM 3340 C C . VAL A 1 427 ? -8.519 -25.046 11.099 1.00 96.62 427 VAL A C 1
ATOM 3342 O O . VAL A 1 427 ? -7.603 -24.577 11.768 1.00 96.62 427 VAL A O 1
ATOM 3345 N N . ALA A 1 428 ? -9.184 -24.348 10.174 1.00 96.88 428 ALA A N 1
ATOM 3346 C CA . ALA A 1 428 ? -8.939 -22.929 9.931 1.00 96.88 428 ALA A CA 1
ATOM 3347 C C . ALA A 1 428 ? -9.157 -22.105 11.211 1.00 96.88 428 ALA A C 1
ATOM 3349 O O . ALA A 1 428 ? -8.233 -21.431 11.656 1.00 96.88 428 ALA A O 1
ATOM 3350 N N . GLU A 1 429 ? -10.307 -22.251 11.877 1.00 95.69 429 GLU A N 1
ATOM 3351 C CA . GLU A 1 429 ? -10.595 -21.534 13.128 1.00 95.69 429 GLU A CA 1
ATOM 3352 C C . GLU A 1 429 ? -9.638 -21.911 14.263 1.00 95.69 429 GLU A C 1
ATOM 3354 O O . GLU A 1 429 ? -9.254 -21.062 15.065 1.00 95.69 429 GLU A O 1
ATOM 3359 N N . ALA A 1 430 ? -9.203 -23.173 14.328 1.00 95.81 430 ALA A N 1
ATOM 3360 C CA . ALA A 1 430 ? -8.223 -23.596 15.323 1.00 95.81 430 ALA A CA 1
ATOM 3361 C C . ALA A 1 430 ? -6.859 -22.916 15.133 1.00 95.81 430 ALA A C 1
ATOM 3363 O O . ALA A 1 430 ? -6.198 -22.629 16.126 1.00 95.81 430 ALA A O 1
ATOM 3364 N N . ILE A 1 431 ? -6.446 -22.661 13.885 1.00 96.25 431 ILE A N 1
ATOM 3365 C CA . ILE A 1 431 ? -5.241 -21.878 13.584 1.00 96.25 431 ILE A CA 1
ATOM 3366 C C . ILE A 1 431 ? -5.477 -20.409 13.956 1.00 96.25 431 ILE A C 1
ATOM 3368 O O . ILE A 1 431 ? -4.651 -19.815 14.647 1.00 96.25 431 ILE A O 1
ATOM 3372 N N . LEU A 1 432 ? -6.610 -19.835 13.542 1.00 94.88 432 LEU A N 1
ATOM 3373 C CA . LEU A 1 432 ? -6.894 -18.408 13.717 1.00 94.88 432 LEU A CA 1
ATOM 3374 C C . LEU A 1 432 ? -7.110 -17.989 15.172 1.00 94.88 432 LEU A C 1
ATOM 3376 O O . LEU A 1 432 ? -6.801 -16.854 15.509 1.00 94.88 432 LEU A O 1
ATOM 3380 N N . ARG A 1 433 ? -7.576 -18.887 16.050 1.00 91.75 433 ARG A N 1
ATOM 3381 C CA . ARG A 1 433 ? -7.789 -18.580 17.477 1.00 91.75 433 ARG A CA 1
ATOM 3382 C C . ARG A 1 433 ? -6.548 -17.989 18.158 1.00 91.75 433 ARG A C 1
ATOM 3384 O O . ARG A 1 433 ? -6.690 -17.101 18.989 1.00 91.75 433 ARG A O 1
ATOM 3391 N N . ASP A 1 434 ? -5.362 -18.476 17.792 1.00 85.75 434 ASP A N 1
ATOM 3392 C CA . ASP A 1 434 ? -4.087 -18.072 18.397 1.00 85.75 434 ASP A CA 1
ATOM 3393 C C . ASP A 1 434 ? -3.197 -17.294 17.395 1.00 85.75 434 ASP A C 1
ATOM 3395 O O . ASP A 1 434 ? -1.984 -17.174 17.588 1.00 85.75 434 ASP A O 1
ATOM 3399 N N . THR A 1 435 ? -3.774 -16.811 16.287 1.00 91.56 435 THR A N 1
ATOM 3400 C CA . THR A 1 435 ? -3.060 -16.049 15.249 1.00 91.56 435 THR A CA 1
ATOM 3401 C C . THR A 1 435 ? -3.329 -14.560 15.425 1.00 91.56 435 THR A C 1
ATOM 3403 O O . THR A 1 435 ? -4.479 -14.146 15.528 1.00 91.56 435 THR A O 1
ATOM 3406 N N . GLY A 1 436 ? -2.265 -13.756 15.460 1.00 90.19 436 GLY A N 1
ATOM 3407 C CA . GLY A 1 436 ? -2.382 -12.306 15.511 1.00 90.19 436 GLY A CA 1
ATOM 3408 C C . GLY A 1 436 ? -2.590 -11.692 14.129 1.00 90.19 436 GLY A C 1
ATOM 3409 O O . GLY A 1 436 ? -2.828 -12.366 13.124 1.00 90.19 436 GLY A O 1
ATOM 3410 N N . THR A 1 437 ? -2.471 -10.374 14.074 1.00 87.88 437 THR A N 1
ATOM 3411 C CA . THR A 1 437 ? -2.591 -9.587 12.841 1.00 87.88 437 THR A CA 1
ATOM 3412 C C . THR A 1 437 ? -1.362 -8.708 12.622 1.00 87.88 437 THR A C 1
ATOM 3414 O O . THR A 1 437 ? -1.384 -7.780 11.812 1.00 87.88 437 THR A O 1
ATOM 3417 N N . THR A 1 438 ? -0.295 -8.959 13.383 1.00 81.88 438 THR A N 1
ATOM 3418 C CA . THR A 1 438 ? 0.856 -8.068 13.468 1.00 81.88 438 THR A CA 1
ATOM 3419 C C . THR A 1 438 ? 1.900 -8.491 12.453 1.00 81.88 438 THR A C 1
ATOM 3421 O O . THR A 1 438 ? 2.459 -9.586 12.510 1.00 81.88 438 THR A O 1
ATOM 3424 N N . VAL A 1 439 ? 2.223 -7.575 11.548 1.00 86.00 439 VAL A N 1
ATOM 3425 C CA . VAL A 1 439 ? 3.321 -7.739 10.600 1.00 86.00 439 VAL A CA 1
ATOM 3426 C C . VAL A 1 439 ? 4.494 -6.899 11.088 1.00 86.00 439 VAL A C 1
ATOM 3428 O O . VAL A 1 439 ? 4.331 -5.721 11.399 1.00 86.00 439 VAL A O 1
ATOM 3431 N N . ARG A 1 440 ? 5.675 -7.514 11.196 1.00 85.88 440 ARG A N 1
ATOM 3432 C CA . ARG A 1 440 ? 6.912 -6.800 11.552 1.00 85.88 440 ARG A CA 1
ATOM 3433 C C . ARG A 1 440 ? 7.246 -5.786 10.466 1.00 85.88 440 ARG A C 1
ATOM 3435 O O . ARG A 1 440 ? 6.925 -6.035 9.310 1.00 85.88 440 ARG A O 1
ATOM 3442 N N . ASP A 1 441 ? 7.936 -4.705 10.813 1.00 85.12 441 ASP A N 1
ATOM 3443 C CA . ASP A 1 441 ? 8.382 -3.772 9.785 1.00 85.12 441 ASP A CA 1
ATOM 3444 C C . ASP A 1 441 ? 9.541 -4.362 8.968 1.00 85.12 441 ASP A C 1
ATOM 3446 O O . ASP A 1 441 ? 10.589 -4.707 9.521 1.00 85.12 441 ASP A O 1
ATOM 3450 N N . TYR A 1 442 ? 9.337 -4.541 7.662 1.00 87.38 442 TYR A N 1
ATOM 3451 C CA . TYR A 1 442 ? 10.359 -5.038 6.747 1.00 87.38 442 TYR A CA 1
ATOM 3452 C C . TYR A 1 442 ? 10.077 -4.664 5.287 1.00 87.38 442 TYR A C 1
ATOM 3454 O O . TYR A 1 442 ? 8.947 -4.376 4.883 1.00 87.38 442 TYR A O 1
ATOM 3462 N N . ARG A 1 443 ? 11.132 -4.742 4.470 1.00 85.19 443 ARG A N 1
ATOM 3463 C CA . ARG A 1 443 ? 11.071 -4.670 3.008 1.00 85.19 443 ARG A CA 1
ATOM 3464 C C . ARG A 1 443 ? 12.125 -5.589 2.405 1.00 85.19 443 ARG A C 1
ATOM 3466 O O . ARG A 1 443 ? 13.313 -5.454 2.692 1.00 85.19 443 ARG A O 1
ATOM 3473 N N . GLU A 1 444 ? 11.693 -6.504 1.554 1.00 84.06 444 GLU A N 1
ATOM 3474 C CA . GLU A 1 444 ? 12.575 -7.304 0.715 1.00 84.06 444 GLU A CA 1
ATOM 3475 C C . GLU A 1 444 ? 12.845 -6.592 -0.610 1.00 84.06 444 GLU A C 1
ATOM 3477 O O . GLU A 1 444 ? 11.973 -5.939 -1.180 1.00 84.06 444 GLU A O 1
ATOM 3482 N N . ARG A 1 445 ? 14.065 -6.758 -1.125 1.00 74.00 445 ARG A N 1
ATOM 3483 C CA . ARG A 1 445 ? 14.479 -6.205 -2.425 1.00 74.00 445 ARG A CA 1
ATOM 3484 C C . ARG A 1 445 ? 14.302 -7.193 -3.578 1.00 74.00 445 ARG A C 1
ATOM 3486 O O . ARG A 1 445 ? 14.269 -6.779 -4.731 1.00 74.00 445 ARG A O 1
ATOM 3493 N N . ALA A 1 446 ? 14.179 -8.481 -3.260 1.00 77.81 446 ALA A N 1
ATOM 3494 C CA . ALA A 1 446 ? 14.091 -9.578 -4.217 1.00 77.81 446 ALA A CA 1
ATOM 3495 C C . ALA A 1 446 ? 13.304 -10.764 -3.629 1.00 77.81 446 ALA A C 1
ATOM 3497 O O . ALA A 1 446 ? 12.675 -10.654 -2.579 1.00 77.81 446 ALA A O 1
ATOM 3498 N N . GLN A 1 447 ? 13.361 -11.915 -4.305 1.00 83.38 447 GLN A N 1
ATOM 3499 C CA . GLN A 1 447 ? 12.737 -13.186 -3.913 1.00 83.38 447 GLN A CA 1
ATOM 3500 C C . GLN A 1 447 ? 11.204 -13.150 -3.864 1.00 83.38 447 GLN A C 1
ATOM 3502 O O . GLN A 1 447 ? 10.565 -13.560 -4.835 1.00 83.38 447 GLN A O 1
ATOM 3507 N N . THR A 1 448 ? 10.617 -12.717 -2.741 1.00 89.44 448 THR A N 1
ATOM 3508 C CA . THR A 1 448 ? 9.158 -12.616 -2.577 1.00 89.44 448 THR A CA 1
ATOM 3509 C C . THR A 1 448 ? 8.648 -11.197 -2.749 1.00 89.44 448 THR A C 1
ATOM 3511 O O . THR A 1 448 ? 7.432 -11.002 -2.769 1.00 89.44 448 THR A O 1
ATOM 3514 N N . TYR A 1 449 ? 9.561 -10.223 -2.888 1.00 89.56 449 TYR A N 1
ATOM 3515 C CA . TYR A 1 449 ? 9.230 -8.806 -3.059 1.00 89.56 449 TYR A CA 1
ATOM 3516 C C . TYR A 1 449 ? 8.325 -8.310 -1.906 1.00 89.56 449 TYR A C 1
ATOM 3518 O O . TYR A 1 449 ? 7.410 -7.508 -2.095 1.00 89.56 449 TYR A O 1
ATOM 3526 N N . GLY A 1 450 ? 8.509 -8.903 -0.720 1.00 89.94 450 GLY A N 1
ATOM 3527 C CA . GLY A 1 450 ? 7.664 -8.704 0.448 1.00 89.94 450 GLY A CA 1
ATOM 3528 C C . GLY A 1 450 ? 7.878 -7.378 1.151 1.00 89.94 450 GLY A C 1
ATOM 3529 O O . GLY A 1 450 ? 8.953 -6.785 1.100 1.00 89.94 450 GLY A O 1
ATOM 3530 N N . SER A 1 451 ? 6.838 -6.930 1.839 1.00 92.12 451 SER A N 1
ATOM 3531 C CA . SER A 1 451 ? 6.910 -5.805 2.760 1.00 92.12 451 SER A CA 1
ATOM 3532 C C . SER A 1 451 ? 5.785 -5.883 3.783 1.00 92.12 451 SER A C 1
ATOM 3534 O O . SER A 1 451 ? 4.828 -6.646 3.612 1.00 92.12 451 SER A O 1
ATOM 3536 N N . THR A 1 452 ? 5.871 -5.034 4.805 1.00 92.88 452 THR A N 1
ATOM 3537 C CA . THR A 1 452 ? 4.837 -4.863 5.831 1.00 92.88 452 THR A CA 1
ATOM 3538 C C . THR A 1 452 ? 3.445 -4.663 5.223 1.00 92.88 452 THR A C 1
ATOM 3540 O O . THR A 1 452 ? 2.506 -5.381 5.563 1.00 92.88 452 THR A O 1
ATOM 3543 N N . LEU A 1 453 ? 3.318 -3.733 4.269 1.00 92.81 453 LEU A N 1
ATOM 3544 C CA . LEU A 1 453 ? 2.039 -3.404 3.633 1.00 92.81 453 LEU A CA 1
ATOM 3545 C C . LEU A 1 453 ? 1.516 -4.557 2.763 1.00 92.81 453 LEU A C 1
ATOM 3547 O O . LEU A 1 453 ? 0.318 -4.842 2.765 1.00 92.81 453 LEU A O 1
ATOM 3551 N N . ARG A 1 454 ? 2.409 -5.248 2.038 1.00 95.94 454 ARG A N 1
ATOM 3552 C CA . ARG A 1 454 ? 2.037 -6.395 1.195 1.00 95.94 454 ARG A CA 1
ATOM 3553 C C . ARG A 1 454 ? 1.468 -7.536 2.037 1.00 95.94 454 ARG A C 1
ATOM 3555 O O . ARG A 1 454 ? 0.472 -8.148 1.661 1.00 95.94 454 ARG A O 1
ATOM 3562 N N . ASP A 1 455 ? 2.088 -7.817 3.174 1.00 96.88 455 ASP A N 1
ATOM 3563 C CA . ASP A 1 455 ? 1.651 -8.866 4.093 1.00 96.88 455 ASP A CA 1
ATOM 3564 C C . ASP A 1 455 ? 0.349 -8.504 4.813 1.00 96.88 455 ASP A C 1
ATOM 3566 O O . ASP A 1 455 ? -0.536 -9.351 4.922 1.00 96.88 455 ASP A O 1
ATOM 3570 N N . GLN A 1 456 ? 0.172 -7.241 5.215 1.00 96.62 456 GLN A N 1
ATOM 3571 C CA . GLN A 1 456 ? -1.106 -6.746 5.738 1.00 96.62 456 GLN A CA 1
ATOM 3572 C C . GLN A 1 456 ? -2.244 -6.935 4.728 1.00 96.62 456 GLN A C 1
ATOM 3574 O O . GLN A 1 456 ? -3.337 -7.347 5.107 1.00 96.62 456 GLN A O 1
ATOM 3579 N N . ALA A 1 457 ? -1.991 -6.694 3.438 1.00 97.81 457 ALA A N 1
ATOM 3580 C CA . ALA A 1 457 ? -2.979 -6.921 2.388 1.00 97.81 457 ALA A CA 1
ATOM 3581 C C . ALA A 1 457 ? -3.344 -8.407 2.222 1.00 97.81 457 ALA A C 1
ATOM 3583 O O . ALA A 1 457 ? -4.522 -8.734 2.080 1.00 97.81 457 ALA A O 1
ATOM 3584 N N . ILE A 1 458 ? -2.370 -9.318 2.319 1.00 98.12 458 ILE A N 1
ATOM 3585 C CA . ILE A 1 458 ? -2.637 -10.767 2.328 1.00 98.12 458 ILE A CA 1
ATOM 3586 C C . ILE A 1 458 ? -3.482 -11.164 3.545 1.00 98.12 458 ILE A C 1
ATOM 3588 O O . ILE A 1 458 ? -4.416 -11.959 3.415 1.00 98.12 458 ILE A O 1
ATOM 3592 N N . ILE A 1 459 ? -3.176 -10.622 4.727 1.00 98.06 459 ILE A N 1
ATOM 3593 C CA . ILE A 1 459 ? -3.967 -10.866 5.938 1.00 98.06 459 ILE A CA 1
ATOM 3594 C C . ILE A 1 459 ? -5.399 -10.354 5.740 1.00 98.06 459 ILE A C 1
ATOM 3596 O O . ILE A 1 459 ? -6.336 -11.115 5.968 1.00 98.06 459 ILE A O 1
ATOM 3600 N N . LEU A 1 460 ? -5.579 -9.127 5.237 1.00 97.00 460 LEU A N 1
ATOM 3601 C CA . LEU A 1 460 ? -6.898 -8.549 4.957 1.00 97.00 460 LEU A CA 1
ATOM 3602 C C . LEU A 1 460 ? -7.724 -9.439 4.020 1.00 97.00 460 LEU A C 1
ATOM 3604 O O . LEU A 1 460 ? -8.882 -9.734 4.306 1.00 97.00 460 LEU A O 1
ATOM 3608 N N . GLU A 1 461 ? -7.133 -9.903 2.919 1.00 96.62 461 GLU A N 1
ATOM 3609 C CA . GLU A 1 461 ? -7.796 -10.814 1.982 1.00 96.62 461 GLU A CA 1
ATOM 3610 C C . GLU A 1 461 ? -8.301 -12.092 2.677 1.00 96.62 461 GLU A C 1
ATOM 3612 O O . GLU A 1 461 ? -9.425 -12.537 2.431 1.00 96.62 461 GLU A O 1
ATOM 3617 N N . ASN A 1 462 ? -7.500 -12.666 3.578 1.00 97.81 462 ASN A N 1
ATOM 3618 C CA . ASN A 1 462 ? -7.875 -13.875 4.311 1.00 97.81 462 ASN A CA 1
ATOM 3619 C C . ASN A 1 462 ? -8.871 -13.602 5.450 1.00 97.81 462 ASN A C 1
ATOM 3621 O O . ASN A 1 462 ? -9.708 -14.459 5.728 1.00 97.81 462 ASN A O 1
ATOM 3625 N N . MET A 1 463 ? -8.854 -12.416 6.062 1.00 95.69 463 MET A N 1
ATOM 3626 C CA . MET A 1 463 ? -9.887 -11.989 7.012 1.00 95.69 463 MET A CA 1
ATOM 3627 C C . MET A 1 463 ? -11.250 -11.856 6.337 1.00 95.69 463 MET A C 1
ATOM 3629 O O . MET A 1 463 ? -12.247 -12.332 6.875 1.00 95.69 463 MET A O 1
ATOM 3633 N N . VAL A 1 464 ? -11.288 -11.268 5.136 1.00 94.81 464 VAL A N 1
ATOM 3634 C CA . VAL A 1 464 ? -12.511 -11.164 4.325 1.00 94.81 464 VAL A CA 1
ATOM 3635 C C . VAL A 1 464 ? -13.039 -12.554 3.964 1.00 94.81 464 VAL A C 1
ATOM 3637 O O . VAL A 1 464 ? -14.239 -12.802 4.059 1.00 94.81 464 VAL A O 1
ATOM 3640 N N . LEU A 1 465 ? -12.150 -13.482 3.596 1.00 94.75 465 LEU A N 1
ATOM 3641 C CA . LEU A 1 465 ? -12.495 -14.883 3.326 1.00 94.75 465 LEU A CA 1
ATOM 3642 C C . LEU A 1 465 ? -13.030 -15.621 4.569 1.00 94.75 465 LEU A C 1
ATOM 3644 O O . LEU A 1 465 ? -13.886 -16.494 4.442 1.00 94.75 465 LEU A O 1
ATOM 3648 N N . ALA A 1 466 ? -12.513 -15.298 5.753 1.00 93.06 466 ALA A N 1
ATOM 3649 C CA . ALA A 1 466 ? -12.905 -15.901 7.025 1.00 93.06 466 ALA A CA 1
ATOM 3650 C C . ALA A 1 466 ? -14.074 -15.172 7.720 1.00 93.06 466 ALA A C 1
ATOM 3652 O O . ALA A 1 466 ? -14.368 -15.478 8.872 1.00 93.06 466 ALA A O 1
ATOM 3653 N N . ASP A 1 467 ? -14.725 -14.215 7.045 1.00 90.75 467 ASP A N 1
ATOM 3654 C CA . ASP A 1 467 ? -15.821 -13.392 7.581 1.00 90.75 467 ASP A CA 1
ATOM 3655 C C . ASP A 1 467 ? -15.458 -12.610 8.868 1.00 90.75 467 ASP A C 1
ATOM 3657 O O . ASP A 1 467 ? -16.320 -12.261 9.675 1.00 90.75 467 ASP A O 1
ATOM 3661 N N . ARG A 1 468 ? -14.175 -12.272 9.054 1.00 88.62 468 ARG A N 1
ATOM 3662 C CA . ARG A 1 468 ? -13.642 -11.530 10.215 1.00 88.62 468 ARG A CA 1
ATOM 3663 C C . ARG A 1 468 ? -13.689 -10.016 9.993 1.00 88.62 468 ARG A C 1
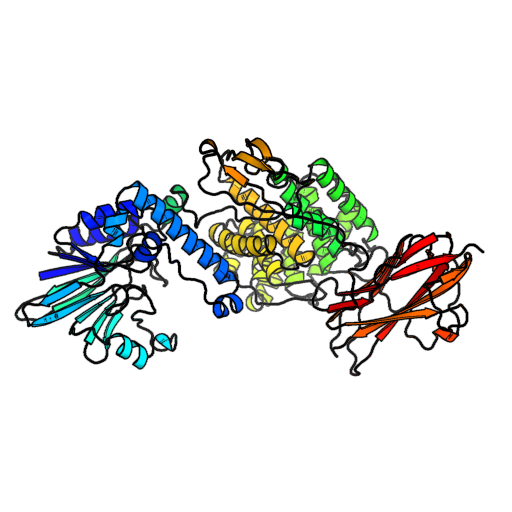ATOM 3665 O O . ARG A 1 468 ? -12.661 -9.342 10.006 1.00 88.62 468 ARG A O 1
ATOM 3672 N N . MET A 1 469 ? -14.880 -9.485 9.723 1.00 85.06 469 MET A N 1
ATOM 3673 C CA . MET A 1 469 ? -15.035 -8.129 9.175 1.00 85.06 469 MET A CA 1
ATOM 3674 C C . MET A 1 469 ? -14.617 -6.999 10.127 1.00 85.06 469 MET A C 1
ATOM 3676 O O . MET A 1 469 ? -14.107 -5.986 9.650 1.00 85.06 469 MET A O 1
ATOM 3680 N N . ASP A 1 470 ? -14.762 -7.175 11.442 1.00 79.31 470 ASP A N 1
ATOM 3681 C CA . ASP A 1 470 ? -14.332 -6.170 12.426 1.00 79.31 470 ASP A CA 1
ATOM 3682 C C . ASP A 1 470 ? -12.803 -6.007 12.428 1.00 79.31 470 ASP A C 1
ATOM 3684 O O . ASP A 1 470 ? -12.285 -4.894 12.334 1.00 79.31 470 ASP A O 1
ATOM 3688 N N . GLU A 1 471 ? -12.075 -7.129 12.455 1.00 83.44 471 GLU A N 1
ATOM 3689 C CA . GLU A 1 471 ? -10.609 -7.158 12.358 1.00 83.44 471 GLU A CA 1
ATOM 3690 C C . GLU A 1 471 ? -10.142 -6.653 10.980 1.00 83.44 471 GLU A C 1
ATOM 3692 O O . GLU A 1 471 ? -9.215 -5.843 10.881 1.00 83.44 471 GLU A O 1
ATOM 3697 N N . ALA A 1 472 ? -10.841 -7.068 9.915 1.00 88.06 472 ALA A N 1
ATOM 3698 C CA . ALA A 1 472 ? -10.573 -6.639 8.545 1.00 88.06 472 ALA A CA 1
ATOM 3699 C C . ALA A 1 472 ? -10.679 -5.118 8.392 1.00 88.06 472 ALA A C 1
ATOM 3701 O O . ALA A 1 472 ? -9.828 -4.508 7.746 1.00 88.06 472 ALA A O 1
ATOM 3702 N N . ASN A 1 473 ? -11.685 -4.491 9.006 1.00 82.00 473 ASN A N 1
ATOM 3703 C CA . ASN A 1 473 ? -11.900 -3.050 8.916 1.00 82.00 473 ASN A CA 1
ATOM 3704 C C . ASN A 1 473 ? -10.707 -2.253 9.470 1.00 82.00 473 ASN A C 1
ATOM 3706 O O . ASN A 1 473 ? -10.318 -1.241 8.888 1.00 82.00 473 ASN A O 1
ATOM 3710 N N . GLN A 1 474 ? -10.074 -2.728 10.548 1.00 80.62 474 GLN A N 1
ATOM 3711 C CA . GLN A 1 474 ? -8.911 -2.051 11.122 1.00 80.62 474 GLN A CA 1
ATOM 3712 C C . GLN A 1 474 ? -7.697 -2.090 10.184 1.00 80.62 474 GLN A C 1
ATOM 3714 O O . GLN A 1 474 ? -7.041 -1.069 9.974 1.00 80.62 474 GLN A O 1
ATOM 3719 N N . ILE A 1 475 ? -7.411 -3.244 9.572 1.00 85.31 475 ILE A N 1
ATOM 3720 C CA . ILE A 1 475 ? -6.318 -3.360 8.594 1.00 85.31 475 ILE A CA 1
ATOM 3721 C C . ILE A 1 475 ? -6.645 -2.586 7.312 1.00 85.31 475 ILE A C 1
ATOM 3723 O O . ILE A 1 475 ? -5.772 -1.921 6.751 1.00 85.31 475 ILE A O 1
ATOM 3727 N N . ALA A 1 476 ? -7.902 -2.626 6.866 1.00 88.81 476 ALA A N 1
ATOM 3728 C CA . ALA A 1 476 ? -8.364 -1.916 5.679 1.00 88.81 476 ALA A CA 1
ATOM 3729 C C . ALA A 1 476 ? -8.134 -0.402 5.785 1.00 88.81 476 ALA A C 1
ATOM 3731 O O . ALA A 1 476 ? -7.700 0.218 4.815 1.00 88.81 476 ALA A O 1
ATOM 3732 N N . LYS A 1 477 ? -8.340 0.191 6.969 1.00 81.44 477 LYS A N 1
ATOM 3733 C CA . LYS A 1 477 ? -8.016 1.603 7.233 1.00 81.44 477 LYS A CA 1
ATOM 3734 C C . LYS A 1 477 ? -6.525 1.900 7.039 1.00 81.44 477 LYS A C 1
ATOM 3736 O O . LYS A 1 477 ? -6.187 2.857 6.344 1.00 81.44 477 LYS A O 1
ATOM 3741 N N . THR A 1 478 ? -5.639 1.061 7.580 1.00 84.25 478 THR A N 1
ATOM 3742 C CA . THR A 1 478 ? -4.179 1.198 7.411 1.00 84.25 478 THR A CA 1
ATOM 3743 C C . THR A 1 478 ? -3.769 1.111 5.941 1.00 84.25 478 THR A C 1
ATOM 3745 O O . THR A 1 478 ? -3.010 1.947 5.450 1.00 84.25 478 THR A O 1
ATOM 3748 N N . ILE A 1 479 ? -4.306 0.132 5.207 1.00 90.19 479 ILE A N 1
ATOM 3749 C CA . ILE A 1 479 ? -4.002 -0.051 3.783 1.00 90.19 479 ILE A CA 1
ATOM 3750 C C . ILE A 1 479 ? -4.530 1.122 2.954 1.00 90.19 479 ILE A C 1
ATOM 3752 O O . ILE A 1 479 ? -3.831 1.621 2.073 1.00 90.19 479 ILE A O 1
ATOM 3756 N N . ALA A 1 480 ? -5.738 1.600 3.245 1.00 86.50 480 ALA A N 1
ATOM 3757 C CA . ALA A 1 480 ? -6.314 2.748 2.562 1.00 86.50 480 ALA A CA 1
ATOM 3758 C C . ALA A 1 480 ? -5.506 4.031 2.785 1.00 86.50 480 ALA A C 1
ATOM 3760 O O . ALA A 1 480 ? -5.265 4.768 1.830 1.00 86.50 480 ALA A O 1
ATOM 3761 N N . ALA A 1 481 ? -5.015 4.264 4.007 1.00 81.94 481 ALA A N 1
ATOM 3762 C CA . ALA A 1 481 ? -4.118 5.379 4.297 1.00 81.94 481 ALA A CA 1
ATOM 3763 C C . ALA A 1 481 ? -2.830 5.298 3.457 1.00 81.94 481 ALA A C 1
ATOM 3765 O O . ALA A 1 481 ? -2.424 6.290 2.850 1.00 81.94 481 ALA A O 1
ATOM 3766 N N . ALA A 1 482 ? -2.224 4.111 3.338 1.00 84.75 482 ALA A N 1
ATOM 3767 C CA . ALA A 1 482 ? -1.045 3.912 2.494 1.00 84.75 482 ALA A CA 1
ATOM 3768 C C . ALA A 1 482 ? -1.346 4.154 1.001 1.00 84.75 482 ALA A C 1
ATOM 3770 O O . ALA A 1 482 ? -0.600 4.869 0.321 1.00 84.75 482 ALA A O 1
ATOM 3771 N N . LEU A 1 483 ? -2.462 3.624 0.491 1.00 86.56 483 LEU A N 1
ATOM 3772 C CA . LEU A 1 483 ? -2.891 3.818 -0.898 1.00 86.56 483 LEU A CA 1
ATOM 3773 C C . LEU A 1 483 ? -3.176 5.291 -1.223 1.00 86.56 483 LEU A C 1
ATOM 3775 O O . LEU A 1 483 ? -2.824 5.741 -2.313 1.00 86.56 483 LEU A O 1
ATOM 3779 N N . SER A 1 484 ? -3.734 6.048 -0.280 1.00 82.75 484 SER A N 1
ATOM 3780 C CA . SER A 1 484 ? -4.033 7.479 -0.438 1.00 82.75 484 SER A CA 1
ATOM 3781 C C . SER A 1 484 ? -2.844 8.407 -0.188 1.00 82.75 484 SER A C 1
ATOM 3783 O O . SER A 1 484 ? -2.910 9.579 -0.538 1.00 82.75 484 SER A O 1
ATOM 3785 N N . SER A 1 485 ? -1.747 7.906 0.382 1.00 80.25 485 SER A N 1
ATOM 3786 C CA . SER A 1 485 ? -0.548 8.710 0.646 1.00 80.25 485 SER A CA 1
ATOM 3787 C C . SER A 1 485 ? 0.271 9.024 -0.616 1.00 80.25 485 SER A C 1
ATOM 3789 O O . SER A 1 485 ? 0.157 8.346 -1.643 1.00 80.25 485 SER A O 1
ATOM 3791 N N . ASP A 1 486 ? 1.190 9.985 -0.510 1.00 76.38 486 ASP A N 1
ATOM 3792 C CA . ASP A 1 486 ? 2.230 10.251 -1.518 1.00 76.38 486 ASP A CA 1
ATOM 3793 C C . ASP A 1 486 ? 3.448 9.324 -1.395 1.00 76.38 486 ASP A C 1
ATOM 3795 O O . ASP A 1 486 ? 4.422 9.463 -2.137 1.00 76.38 486 ASP A O 1
ATOM 3799 N N . LEU A 1 487 ? 3.403 8.345 -0.483 1.00 81.62 487 LEU A N 1
ATOM 3800 C CA . LEU A 1 487 ? 4.475 7.370 -0.346 1.00 81.62 487 LEU A CA 1
ATOM 3801 C C . LEU A 1 487 ? 4.632 6.573 -1.643 1.00 81.62 487 LEU A C 1
ATOM 3803 O O . LEU A 1 487 ? 3.655 6.154 -2.287 1.00 81.62 487 LEU A O 1
ATOM 3807 N N . TRP A 1 488 ? 5.890 6.339 -2.002 1.00 83.62 488 TRP A N 1
ATOM 3808 C CA . TRP A 1 488 ? 6.236 5.381 -3.035 1.00 83.62 488 TRP A CA 1
ATOM 3809 C C . TRP A 1 488 ? 5.902 3.976 -2.547 1.00 83.62 488 TRP A C 1
ATOM 3811 O O . TRP A 1 488 ? 6.289 3.582 -1.446 1.00 83.62 488 TRP A O 1
ATOM 3821 N N . LEU A 1 489 ? 5.198 3.234 -3.392 1.00 89.81 489 LEU A N 1
ATOM 3822 C CA . LEU A 1 489 ? 4.836 1.845 -3.171 1.00 89.81 489 LEU A CA 1
ATOM 3823 C C . LEU A 1 489 ? 5.373 1.032 -4.345 1.00 89.81 489 LEU A C 1
ATOM 3825 O O . LEU A 1 489 ? 5.278 1.456 -5.500 1.00 89.81 489 LEU A O 1
ATOM 3829 N N . SER A 1 490 ? 5.904 -0.149 -4.057 1.00 92.31 490 SER A N 1
ATOM 3830 C CA . SER A 1 490 ? 6.268 -1.107 -5.097 1.00 92.31 490 SER A CA 1
ATOM 3831 C C . SER A 1 490 ? 5.031 -1.607 -5.854 1.00 92.31 490 SER A C 1
ATOM 3833 O O . SER A 1 490 ? 3.883 -1.472 -5.408 1.00 92.31 490 SER A O 1
ATOM 3835 N N . THR A 1 491 ? 5.265 -2.236 -7.005 1.00 94.88 491 THR A N 1
ATOM 3836 C CA . THR A 1 491 ? 4.220 -2.901 -7.795 1.00 94.88 491 THR A CA 1
ATOM 3837 C C . THR A 1 491 ? 3.509 -3.995 -6.997 1.00 94.88 491 THR A C 1
ATOM 3839 O O . THR A 1 491 ? 2.283 -4.063 -7.039 1.00 94.88 491 THR A O 1
ATOM 3842 N N . GLN A 1 492 ? 4.236 -4.778 -6.194 1.00 94.31 492 GLN A N 1
ATOM 3843 C CA . GLN A 1 492 ? 3.649 -5.787 -5.306 1.00 94.31 492 GLN A CA 1
ATOM 3844 C C . GLN A 1 492 ? 2.752 -5.186 -4.230 1.00 94.31 492 GLN A C 1
ATOM 3846 O O . GLN A 1 492 ? 1.640 -5.667 -4.021 1.00 94.31 492 GLN A O 1
ATOM 3851 N N . GLU A 1 493 ? 3.247 -4.167 -3.525 1.00 94.75 493 GLU A N 1
ATOM 3852 C CA . GLU A 1 493 ? 2.497 -3.500 -2.460 1.00 94.75 493 GLU A CA 1
ATOM 3853 C C . GLU A 1 493 ? 1.194 -2.943 -3.001 1.00 94.75 493 GLU A C 1
ATOM 3855 O O . GLU A 1 493 ? 0.130 -3.230 -2.464 1.00 94.75 493 GLU A O 1
ATOM 3860 N N . THR A 1 494 ? 1.281 -2.211 -4.110 1.00 96.19 494 THR A N 1
ATOM 3861 C CA . THR A 1 494 ? 0.116 -1.604 -4.749 1.00 96.19 494 THR A CA 1
ATOM 3862 C C . THR A 1 494 ? -0.836 -2.675 -5.287 1.00 96.19 494 THR A C 1
ATOM 3864 O O . THR A 1 494 ? -2.044 -2.574 -5.085 1.00 96.19 494 THR A O 1
ATOM 3867 N N . GLY A 1 495 ? -0.311 -3.728 -5.923 1.00 97.00 495 GLY A N 1
ATOM 3868 C CA . GLY A 1 495 ? -1.099 -4.823 -6.489 1.00 97.00 495 GLY A CA 1
ATOM 3869 C C . GLY A 1 495 ? -1.906 -5.585 -5.437 1.00 97.00 495 GLY A C 1
ATOM 3870 O O . GLY A 1 495 ? -3.127 -5.692 -5.563 1.00 97.00 495 GLY A O 1
ATOM 3871 N N . PHE A 1 496 ? -1.252 -6.064 -4.373 1.00 97.69 496 PHE A N 1
ATOM 3872 C CA . PHE A 1 496 ? -1.929 -6.770 -3.280 1.00 97.69 496 PHE A CA 1
ATOM 3873 C C . PHE A 1 496 ? -2.856 -5.852 -2.479 1.00 97.69 496 PHE A C 1
ATOM 3875 O O . PHE A 1 496 ? -3.974 -6.259 -2.169 1.00 97.69 496 PHE A O 1
ATOM 3882 N N . ALA A 1 497 ? -2.439 -4.619 -2.173 1.00 96.88 497 ALA A N 1
ATOM 3883 C CA . ALA A 1 497 ? -3.266 -3.668 -1.431 1.00 96.88 497 ALA A CA 1
ATOM 3884 C C . ALA A 1 497 ? -4.571 -3.351 -2.172 1.00 96.88 497 ALA A C 1
ATOM 3886 O O . ALA A 1 497 ? -5.645 -3.423 -1.576 1.00 96.88 497 ALA A O 1
ATOM 3887 N N . LEU A 1 498 ? -4.503 -3.061 -3.476 1.00 96.00 498 LEU A N 1
ATOM 3888 C CA . LEU A 1 498 ? -5.694 -2.817 -4.290 1.00 96.00 498 LEU A CA 1
ATOM 3889 C C . LEU A 1 498 ? -6.566 -4.071 -4.429 1.00 96.00 498 LEU A C 1
ATOM 3891 O O . LEU A 1 498 ? -7.790 -3.966 -4.350 1.00 96.00 498 LEU A O 1
ATOM 3895 N N . LEU A 1 499 ? -5.962 -5.254 -4.598 1.00 96.50 499 LEU A N 1
ATOM 3896 C CA . LEU A 1 499 ? -6.697 -6.518 -4.673 1.00 96.50 499 LEU A CA 1
ATOM 3897 C C . LEU A 1 499 ? -7.490 -6.769 -3.382 1.00 96.50 499 LEU A C 1
ATOM 3899 O O . LEU A 1 499 ? -8.703 -6.983 -3.443 1.00 96.50 499 LEU A O 1
ATOM 3903 N N . ALA A 1 500 ? -6.814 -6.707 -2.232 1.00 96.31 500 ALA A N 1
ATOM 3904 C CA . ALA A 1 500 ? -7.393 -6.959 -0.917 1.00 96.31 500 ALA A CA 1
ATOM 3905 C C . ALA A 1 500 ? -8.458 -5.919 -0.552 1.00 96.31 500 ALA A C 1
ATOM 3907 O O . ALA A 1 500 ? -9.549 -6.294 -0.120 1.00 96.31 500 ALA A O 1
ATOM 3908 N N . MET A 1 501 ? -8.194 -4.631 -0.803 1.00 92.75 501 MET A N 1
ATOM 3909 C CA . MET A 1 501 ? -9.189 -3.572 -0.608 1.00 92.75 501 MET A CA 1
ATOM 3910 C C . MET A 1 501 ? -10.395 -3.747 -1.524 1.00 92.75 501 MET A C 1
ATOM 3912 O O . MET A 1 501 ? -11.522 -3.561 -1.075 1.00 92.75 501 MET A O 1
ATOM 3916 N N . GLY A 1 502 ? -10.191 -4.164 -2.776 1.00 91.56 502 GLY A N 1
ATOM 3917 C CA . GLY A 1 502 ? -11.290 -4.482 -3.682 1.00 91.56 502 GLY A CA 1
ATOM 3918 C C . GLY A 1 502 ? -12.183 -5.599 -3.134 1.00 91.56 502 GLY A C 1
ATOM 3919 O O . GLY A 1 502 ? -13.399 -5.432 -3.093 1.00 91.56 502 GLY A O 1
ATOM 3920 N N . LYS A 1 503 ? -11.596 -6.699 -2.635 1.00 93.00 503 LYS A N 1
ATOM 3921 C CA . LYS A 1 503 ? -12.350 -7.801 -1.999 1.00 93.00 503 LYS A CA 1
ATOM 3922 C C . LYS A 1 503 ? -13.075 -7.348 -0.727 1.00 93.00 503 LYS A C 1
ATOM 3924 O O . LYS A 1 503 ? -14.246 -7.676 -0.544 1.00 93.00 503 LYS A O 1
ATOM 3929 N N . PHE A 1 504 ? -12.401 -6.585 0.134 1.00 91.75 504 PHE A N 1
ATOM 3930 C CA . PHE A 1 504 ? -12.980 -6.039 1.364 1.00 91.75 504 PHE A CA 1
ATOM 3931 C C . PHE A 1 504 ? -14.189 -5.149 1.070 1.00 91.75 504 PHE A C 1
ATOM 3933 O O . PHE A 1 504 ? -15.272 -5.385 1.603 1.00 91.75 504 PHE A O 1
ATOM 3940 N N . LEU A 1 505 ? -14.033 -4.174 0.173 1.00 85.44 505 LEU A N 1
ATOM 3941 C CA . LEU A 1 505 ? -15.101 -3.245 -0.183 1.00 85.44 505 LEU A CA 1
ATOM 3942 C C . LEU A 1 505 ? -16.284 -3.968 -0.835 1.00 85.44 505 LEU A C 1
ATOM 3944 O O . LEU A 1 505 ? -17.417 -3.719 -0.442 1.00 85.44 505 LEU A O 1
ATOM 3948 N N . GLN A 1 506 ? -16.051 -4.923 -1.742 1.00 85.38 506 GLN A N 1
ATOM 3949 C CA . GLN A 1 506 ? -17.132 -5.745 -2.307 1.00 85.38 506 GLN A CA 1
ATOM 3950 C C . GLN A 1 506 ? -17.931 -6.484 -1.222 1.00 85.38 506 GLN A C 1
ATOM 3952 O O . GLN A 1 506 ? -19.159 -6.567 -1.302 1.00 85.38 506 GLN A O 1
ATOM 3957 N N . LYS A 1 507 ? -17.249 -7.009 -0.195 1.00 86.00 507 LYS A N 1
ATOM 3958 C CA . LYS A 1 507 ? -17.889 -7.712 0.922 1.00 86.00 507 LYS A CA 1
ATOM 3959 C C . LYS A 1 507 ? -18.713 -6.768 1.799 1.00 86.00 507 LYS A C 1
ATOM 3961 O O . LYS A 1 507 ? -19.835 -7.121 2.139 1.00 86.00 507 LYS A O 1
ATOM 3966 N N . VAL A 1 508 ? -18.179 -5.589 2.128 1.00 77.56 508 VAL A N 1
ATOM 3967 C CA . VAL A 1 508 ? -18.873 -4.547 2.912 1.00 77.56 508 VAL A CA 1
ATOM 3968 C C . VAL A 1 508 ? -20.084 -3.985 2.158 1.00 77.56 508 VAL A C 1
ATOM 3970 O O . VAL A 1 508 ? -21.132 -3.728 2.745 1.00 77.56 508 VAL A O 1
ATOM 3973 N N . GLU A 1 509 ? -19.971 -3.808 0.843 1.00 67.88 509 GLU A N 1
ATOM 3974 C CA . GLU A 1 509 ? -21.061 -3.289 0.014 1.00 67.88 509 GLU A CA 1
ATOM 3975 C C . GLU A 1 509 ? -22.185 -4.305 -0.192 1.00 67.88 509 GLU A C 1
ATOM 3977 O O . GLU A 1 509 ? -23.352 -3.920 -0.220 1.00 67.88 509 GLU A O 1
ATOM 3982 N N . GLY A 1 510 ? -21.861 -5.599 -0.283 1.00 56.72 510 GLY A N 1
ATOM 3983 C CA . GLY A 1 510 ? -22.862 -6.667 -0.334 1.00 56.72 510 GLY A CA 1
ATOM 3984 C C . GLY A 1 510 ? -23.748 -6.736 0.917 1.00 56.72 510 GLY A C 1
ATOM 3985 O O . GLY A 1 510 ? -24.873 -7.227 0.838 1.00 56.72 510 GLY A O 1
ATOM 3986 N N . THR A 1 511 ? -23.271 -6.222 2.055 1.00 47.28 511 THR A N 1
ATOM 3987 C CA . THR A 1 511 ? -24.011 -6.133 3.324 1.00 47.28 511 THR A CA 1
ATOM 3988 C C . THR A 1 511 ? -24.707 -4.789 3.544 1.00 47.28 511 THR A C 1
ATOM 3990 O O . THR A 1 511 ? -25.683 -4.746 4.292 1.00 47.28 511 THR A O 1
ATOM 3993 N N . GLN A 1 512 ? -24.272 -3.704 2.893 1.00 46.53 512 GLN A N 1
ATOM 3994 C CA . GLN A 1 512 ? -24.897 -2.382 3.003 1.00 46.53 512 GLN A CA 1
ATOM 3995 C C . GLN A 1 512 ? -25.504 -1.930 1.673 1.00 46.53 512 GLN A C 1
ATOM 3997 O O . GLN A 1 512 ? -24.900 -1.209 0.877 1.00 46.53 512 GLN A O 1
ATOM 4002 N N . GLY A 1 513 ? -26.759 -2.318 1.450 1.00 47.16 513 GLY A N 1
ATOM 4003 C CA . GLY A 1 513 ? -27.575 -1.725 0.401 1.00 47.16 513 GLY A CA 1
ATOM 4004 C C . GLY A 1 513 ? -27.935 -0.285 0.755 1.00 47.16 513 GLY A C 1
ATOM 4005 O O . GLY A 1 513 ? -28.929 -0.075 1.437 1.00 47.16 513 GLY A O 1
ATOM 4006 N N . GLN A 1 514 ? -27.172 0.701 0.277 1.00 50.91 514 GLN A N 1
ATOM 4007 C CA . GLN A 1 514 ? -27.645 2.086 0.188 1.00 50.91 514 GLN A CA 1
ATOM 4008 C C . GLN A 1 514 ? -27.146 2.782 -1.086 1.00 50.91 514 GLN A C 1
ATOM 4010 O O . GLN A 1 514 ? -25.951 2.835 -1.387 1.00 50.91 514 GLN A O 1
ATOM 4015 N N . ASN A 1 515 ? -28.109 3.333 -1.828 1.00 53.94 515 ASN A N 1
ATOM 4016 C CA . ASN A 1 515 ? -27.911 4.276 -2.922 1.00 53.94 515 ASN A CA 1
ATOM 4017 C C . ASN A 1 515 ? -27.420 5.611 -2.338 1.00 53.94 515 ASN A C 1
ATOM 4019 O O . ASN A 1 515 ? -28.233 6.497 -2.090 1.00 53.94 515 ASN A O 1
ATOM 4023 N N . ALA A 1 516 ? -26.119 5.764 -2.085 1.00 61.50 516 ALA A N 1
ATOM 4024 C CA . ALA A 1 516 ? -25.574 7.090 -1.801 1.00 61.50 516 ALA A CA 1
ATOM 4025 C C . ALA A 1 516 ? -25.517 7.884 -3.115 1.00 61.50 516 ALA A C 1
ATOM 4027 O O . ALA A 1 516 ? -24.916 7.429 -4.091 1.00 61.50 516 ALA A O 1
ATOM 4028 N N . SER A 1 517 ? -26.174 9.042 -3.141 1.00 74.62 517 SER A N 1
ATOM 4029 C CA . SER A 1 517 ? -26.117 10.005 -4.241 1.00 74.62 517 SER A CA 1
ATOM 4030 C C . SER A 1 517 ? -25.277 11.205 -3.830 1.00 74.62 517 SER A C 1
ATOM 4032 O O . SER A 1 517 ? -25.438 11.719 -2.729 1.00 74.62 517 SER A O 1
ATOM 4034 N N . LEU A 1 518 ? -24.415 11.691 -4.714 1.00 82.38 518 LEU A N 1
ATOM 4035 C CA . LEU A 1 518 ? -23.667 12.926 -4.501 1.00 82.38 518 LEU A CA 1
ATOM 4036 C C . LEU A 1 518 ? -24.219 14.019 -5.399 1.00 82.38 518 LEU A C 1
ATOM 4038 O O . LEU A 1 518 ? -24.193 13.887 -6.621 1.00 82.38 518 LEU A O 1
ATOM 4042 N N . ALA A 1 519 ? -24.653 15.123 -4.806 1.00 87.88 519 ALA A N 1
ATOM 4043 C CA . ALA A 1 519 ? -25.073 16.296 -5.545 1.00 87.88 519 ALA A CA 1
ATOM 4044 C C . ALA A 1 519 ? -24.409 17.559 -5.007 1.00 87.88 519 ALA A C 1
ATOM 4046 O O . ALA A 1 519 ? -24.075 17.666 -3.829 1.00 87.88 519 ALA A O 1
ATOM 4047 N N . GLY A 1 520 ? -24.212 18.537 -5.878 1.00 90.19 520 GLY A N 1
ATOM 4048 C CA . GLY A 1 520 ? -23.517 19.753 -5.506 1.00 90.19 520 GLY A CA 1
ATOM 4049 C C . GLY A 1 520 ? -23.145 20.604 -6.701 1.00 90.19 520 GLY A C 1
ATOM 4050 O O . GLY A 1 520 ? -23.665 20.445 -7.810 1.00 90.19 520 GLY A O 1
ATOM 4051 N N . ASN A 1 521 ? -22.233 21.537 -6.461 1.00 91.81 521 ASN A N 1
ATOM 4052 C CA . ASN A 1 521 ? -21.663 22.360 -7.505 1.00 91.81 521 ASN A CA 1
ATOM 4053 C C . ASN A 1 521 ? -20.154 22.544 -7.331 1.00 91.81 521 ASN A C 1
ATOM 4055 O O . ASN A 1 521 ? -19.662 22.712 -6.218 1.00 91.81 521 ASN A O 1
ATOM 4059 N N . LEU A 1 522 ? -19.438 22.518 -8.451 1.00 90.50 522 LEU A N 1
ATOM 4060 C CA . LEU A 1 522 ? -18.030 22.866 -8.558 1.00 90.50 522 LEU A CA 1
ATOM 4061 C C . LEU A 1 522 ? -17.922 24.206 -9.287 1.00 90.50 522 LEU A C 1
ATOM 4063 O O . LEU A 1 522 ? -18.323 24.325 -10.443 1.00 90.50 522 LEU A O 1
ATOM 4067 N N . ARG A 1 523 ? -17.366 25.217 -8.622 1.00 92.81 523 ARG A N 1
ATOM 4068 C CA . ARG A 1 523 ? -16.997 26.489 -9.243 1.00 92.81 523 ARG A CA 1
ATOM 4069 C C . ARG A 1 523 ? -15.539 26.432 -9.688 1.00 92.81 523 ARG A C 1
ATOM 4071 O O . ARG A 1 523 ? -14.648 26.295 -8.845 1.00 92.81 523 ARG A O 1
ATOM 4078 N N . LEU A 1 524 ? -15.320 26.533 -10.995 1.00 90.19 524 LEU A N 1
ATOM 4079 C CA . LEU A 1 524 ? -14.002 26.535 -11.626 1.00 90.19 524 LEU A CA 1
ATOM 4080 C C . LEU A 1 524 ? -13.298 27.891 -11.447 1.00 90.19 524 LEU A C 1
ATOM 4082 O O . LEU A 1 524 ? -13.968 28.895 -11.177 1.00 90.19 524 LEU A O 1
ATOM 4086 N N . PRO A 1 525 ? -11.967 27.954 -11.644 1.00 87.00 525 PRO A N 1
ATOM 4087 C CA . PRO A 1 525 ? -11.229 29.218 -11.616 1.00 87.00 525 PRO A CA 1
ATOM 4088 C C . PRO A 1 525 ? -11.744 30.262 -12.618 1.00 87.00 525 PRO A C 1
ATOM 4090 O O . PRO A 1 525 ? -11.777 31.451 -12.310 1.00 87.00 525 PRO A O 1
ATOM 4093 N N . SER A 1 526 ? -12.257 29.815 -13.771 1.00 87.94 526 SER A N 1
ATOM 4094 C CA . SER A 1 526 ? -12.901 30.657 -14.791 1.00 87.94 526 SER A CA 1
ATOM 4095 C C . SER A 1 526 ? -14.185 31.356 -14.311 1.00 87.94 526 SER A C 1
ATOM 4097 O O . SER A 1 526 ? -14.709 32.234 -14.995 1.00 87.94 526 SER A O 1
ATOM 4099 N N . GLY A 1 527 ? -14.717 30.968 -13.147 1.00 87.25 527 GLY A N 1
ATOM 4100 C CA . GLY A 1 527 ? -16.016 31.399 -12.634 1.00 87.25 527 GLY A CA 1
ATOM 4101 C C . GLY A 1 527 ? -17.183 30.544 -13.128 1.00 87.25 527 GLY A C 1
ATOM 4102 O O . GLY A 1 527 ? -18.301 30.705 -12.633 1.00 87.25 527 GLY A O 1
ATOM 4103 N N . GLU A 1 528 ? -16.939 29.611 -14.053 1.00 92.75 528 GLU A N 1
ATOM 4104 C CA . GLU A 1 528 ? -17.937 28.643 -14.497 1.00 92.75 528 GLU A CA 1
ATOM 4105 C C . GLU A 1 528 ? -18.399 27.756 -13.333 1.00 92.75 528 GLU A C 1
ATOM 4107 O O . GLU A 1 528 ? -17.611 27.339 -12.479 1.00 92.75 528 GLU A O 1
ATOM 4112 N N . LYS A 1 529 ? -19.703 27.472 -13.297 1.00 92.69 529 LYS A N 1
ATOM 4113 C CA . LYS A 1 529 ? -20.339 26.648 -12.271 1.00 92.69 529 LYS A CA 1
ATOM 4114 C C . LYS A 1 529 ? -20.837 25.346 -12.889 1.00 92.69 529 LYS A C 1
ATOM 4116 O O . LYS A 1 529 ? -21.816 25.347 -13.631 1.00 92.69 529 LYS A O 1
ATOM 4121 N N . ILE A 1 530 ? -20.209 24.238 -12.515 1.00 91.75 530 ILE A N 1
ATOM 4122 C CA . ILE A 1 530 ? -20.601 22.885 -12.902 1.00 91.75 530 ILE A CA 1
ATOM 4123 C C . ILE A 1 530 ? -21.526 22.320 -11.827 1.00 91.75 530 ILE A C 1
ATOM 4125 O O . ILE A 1 530 ? -21.123 22.160 -10.677 1.00 91.75 530 ILE A O 1
ATOM 4129 N N . ILE A 1 531 ? -22.774 22.024 -12.181 1.00 91.69 531 ILE A N 1
ATOM 4130 C CA . ILE A 1 531 ? -23.740 21.385 -11.278 1.00 91.69 531 ILE A CA 1
ATOM 4131 C C . ILE A 1 531 ? -23.691 19.877 -11.514 1.00 91.69 531 ILE A C 1
ATOM 4133 O O . ILE A 1 531 ? -23.767 19.434 -12.659 1.00 91.69 531 ILE A O 1
ATOM 4137 N N . PHE A 1 532 ? -23.607 19.092 -10.442 1.00 88.75 532 PHE A N 1
ATOM 4138 C CA . PHE A 1 532 ? -23.668 17.636 -10.519 1.00 88.75 532 PHE A CA 1
ATOM 4139 C C . PHE A 1 532 ? -24.764 17.070 -9.615 1.00 88.75 532 PHE A C 1
ATOM 4141 O O . PHE A 1 532 ? -25.040 17.581 -8.531 1.00 88.75 532 PHE A O 1
ATOM 4148 N N . ASP A 1 533 ? -25.394 16.001 -10.095 1.00 87.25 533 ASP A N 1
ATOM 4149 C CA . ASP A 1 533 ? -26.413 15.223 -9.390 1.00 87.25 533 ASP A CA 1
ATOM 4150 C C . ASP A 1 533 ? -26.192 13.745 -9.743 1.00 87.25 533 ASP A C 1
ATOM 4152 O O . ASP A 1 533 ? -26.754 13.187 -10.690 1.00 87.25 533 ASP A O 1
ATOM 4156 N N . SER A 1 534 ? -25.213 13.155 -9.066 1.00 80.38 534 SER A N 1
ATOM 4157 C CA . SER A 1 534 ? -24.747 11.798 -9.291 1.00 80.38 534 SER A CA 1
ATOM 4158 C C . SER A 1 534 ? -25.568 10.827 -8.455 1.00 80.38 534 SER A C 1
ATOM 4160 O O . SER A 1 534 ? -25.546 10.863 -7.230 1.00 80.38 534 SER A O 1
ATOM 4162 N N . LYS A 1 535 ? -26.218 9.864 -9.115 1.00 78.25 535 LYS A N 1
ATOM 4163 C CA . LYS A 1 535 ? -26.818 8.693 -8.443 1.00 78.25 535 LYS A CA 1
ATOM 4164 C C . LYS A 1 535 ? -25.776 7.658 -7.997 1.00 78.25 535 LYS A C 1
ATOM 4166 O O . LYS A 1 535 ? -26.138 6.555 -7.598 1.00 78.25 535 LYS A O 1
ATOM 4171 N N . LYS A 1 536 ? -24.495 7.981 -8.164 1.00 74.75 536 LYS A N 1
ATOM 4172 C CA . LYS A 1 536 ? -23.358 7.142 -7.816 1.00 74.75 536 LYS A CA 1
ATOM 4173 C C . LYS A 1 536 ? -22.736 7.624 -6.505 1.00 74.75 536 LYS A C 1
ATOM 4175 O O . LYS A 1 536 ? -22.906 8.780 -6.117 1.00 74.75 536 LYS A O 1
ATOM 4180 N N . LYS A 1 537 ? -21.954 6.743 -5.881 1.00 74.12 537 LYS A N 1
ATOM 4181 C CA . LYS A 1 537 ? -21.280 6.985 -4.596 1.00 74.12 537 LYS A CA 1
ATOM 4182 C C . LYS A 1 537 ? -20.097 7.948 -4.711 1.00 74.12 537 LYS A C 1
ATOM 4184 O O . LYS A 1 537 ? -19.657 8.489 -3.704 1.00 74.12 537 LYS A O 1
ATOM 4189 N N . ALA A 1 538 ? -19.590 8.145 -5.923 1.00 76.12 538 ALA A N 1
ATOM 4190 C CA . ALA A 1 538 ? -18.523 9.080 -6.234 1.00 76.12 538 ALA A CA 1
ATOM 4191 C C . ALA A 1 538 ? -18.874 9.931 -7.465 1.00 76.12 538 ALA A C 1
ATOM 4193 O O . ALA A 1 538 ? -19.693 9.559 -8.316 1.00 76.12 538 ALA A O 1
ATOM 4194 N N . TRP A 1 539 ? -18.247 11.102 -7.532 1.00 81.25 539 TRP A N 1
ATOM 4195 C CA . TRP A 1 539 ? -18.290 12.020 -8.662 1.00 81.25 539 TRP A CA 1
ATOM 4196 C C . TRP A 1 539 ? -16.878 12.545 -8.912 1.00 81.25 539 TRP A C 1
ATOM 4198 O O . TRP A 1 539 ? -16.159 12.862 -7.966 1.00 81.25 539 TRP A O 1
ATOM 4208 N N . SER A 1 540 ? -16.489 12.625 -10.179 1.00 79.00 540 SER A N 1
ATOM 4209 C CA . SER A 1 540 ? -15.168 13.074 -10.609 1.00 79.00 540 SER A CA 1
ATOM 4210 C C . SER A 1 540 ? -15.299 14.163 -11.664 1.00 79.00 540 SER A C 1
ATOM 4212 O O . SER A 1 540 ? -16.211 14.127 -12.494 1.00 79.00 540 SER A O 1
ATOM 4214 N N . TYR A 1 541 ? -14.338 15.079 -11.676 1.00 82.88 541 TYR A N 1
ATOM 4215 C CA . TYR A 1 541 ? -14.208 16.116 -12.690 1.00 82.88 541 TYR A CA 1
ATOM 4216 C C . TYR A 1 541 ? -12.750 16.209 -13.141 1.00 82.88 541 TYR A C 1
ATOM 4218 O O . TYR A 1 541 ? -11.850 16.277 -12.305 1.00 82.88 541 TYR A O 1
ATOM 4226 N N . GLU A 1 542 ? -12.521 16.196 -14.454 1.00 82.56 542 GLU A N 1
ATOM 4227 C CA . GLU A 1 542 ? -11.190 16.353 -15.039 1.00 82.56 542 GLU A CA 1
ATOM 4228 C C . GLU A 1 542 ? -10.895 17.840 -15.260 1.00 82.56 542 GLU A C 1
ATOM 4230 O O . GLU A 1 542 ? -11.593 18.524 -16.009 1.00 82.56 542 GLU A O 1
ATOM 4235 N N . PHE A 1 543 ? -9.851 18.347 -14.605 1.00 81.12 543 PHE A N 1
ATOM 4236 C CA . PHE A 1 543 ? -9.385 19.716 -14.809 1.00 81.12 543 PHE A CA 1
ATOM 4237 C C . PHE A 1 543 ? -8.466 19.781 -16.032 1.00 81.12 543 PHE A C 1
ATOM 4239 O O . PHE A 1 543 ? -7.389 19.189 -16.030 1.00 81.12 543 PHE A O 1
ATOM 4246 N N . THR A 1 544 ? -8.861 20.544 -17.052 1.00 82.31 544 THR A N 1
ATOM 4247 C CA . THR A 1 544 ? -8.050 20.770 -18.264 1.00 82.31 544 THR A CA 1
ATOM 4248 C C . THR A 1 544 ? -7.282 22.096 -18.248 1.00 82.31 544 THR A C 1
ATOM 4250 O O . THR A 1 544 ? -6.404 22.309 -19.081 1.00 82.31 544 THR A O 1
ATOM 4253 N N . GLU A 1 545 ? -7.598 22.995 -17.313 1.00 80.50 545 GLU A N 1
ATOM 4254 C CA . GLU A 1 545 ? -7.005 24.331 -17.169 1.00 80.50 545 GLU A CA 1
ATOM 4255 C C . GLU A 1 545 ? -7.019 24.805 -15.702 1.00 80.50 545 GLU A C 1
ATOM 4257 O O . GLU A 1 545 ? -7.562 24.126 -14.829 1.00 80.50 545 GLU A O 1
ATOM 4262 N N . GLY A 1 546 ? -6.403 25.962 -15.418 1.00 79.94 546 GLY A N 1
ATOM 4263 C CA . GLY A 1 546 ? -6.388 26.562 -14.075 1.00 79.94 546 GLY A CA 1
ATOM 4264 C C . GLY A 1 546 ? -5.396 25.921 -13.095 1.00 79.94 546 GLY A C 1
ATOM 4265 O O . GLY A 1 546 ? -5.658 25.863 -11.893 1.00 79.94 546 GLY A O 1
ATOM 4266 N N . PHE A 1 547 ? -4.259 25.407 -13.584 1.00 79.25 547 PHE A N 1
ATOM 4267 C CA . PHE A 1 547 ? -3.222 24.821 -12.726 1.00 79.25 547 PHE A CA 1
ATOM 4268 C C . PHE A 1 547 ? -2.713 25.841 -11.694 1.00 79.25 547 PHE A C 1
ATOM 4270 O O . PHE A 1 547 ? -2.202 26.900 -12.052 1.00 79.25 547 PHE A O 1
ATOM 4277 N N . GLY A 1 548 ? -2.821 25.496 -10.408 1.00 77.81 548 GLY A N 1
ATOM 4278 C CA . GLY A 1 548 ? -2.445 26.372 -9.293 1.00 77.81 548 GLY A CA 1
ATOM 4279 C C . GLY A 1 548 ? -3.514 27.396 -8.892 1.00 77.81 548 GLY A C 1
ATOM 4280 O O . GLY A 1 548 ? -3.291 28.158 -7.952 1.00 77.81 548 GLY A O 1
ATOM 4281 N N . GLU A 1 549 ? -4.670 27.411 -9.557 1.00 86.31 549 GLU A N 1
ATOM 4282 C CA . GLU A 1 549 ? -5.783 28.308 -9.242 1.00 86.31 549 GLU A CA 1
ATOM 4283 C C . GLU A 1 549 ? -6.836 27.640 -8.340 1.00 86.31 549 GLU A C 1
ATOM 4285 O O . GLU A 1 549 ? -6.875 26.421 -8.163 1.00 86.31 549 GLU A O 1
ATOM 4290 N N . LYS A 1 550 ? -7.703 28.451 -7.720 1.00 87.88 550 LYS A N 1
ATOM 4291 C CA . LYS A 1 550 ? -8.684 27.983 -6.730 1.00 87.88 550 LYS A CA 1
ATOM 4292 C C . LYS A 1 550 ? -9.975 27.501 -7.397 1.00 87.88 550 LYS A C 1
ATOM 4294 O O . LYS A 1 550 ? -10.662 28.289 -8.041 1.00 87.88 550 LYS A O 1
ATOM 4299 N N . ALA A 1 551 ? -10.371 26.263 -7.112 1.00 83.75 551 ALA A N 1
ATOM 4300 C CA . ALA A 1 551 ? -11.723 25.750 -7.344 1.00 83.75 551 ALA A CA 1
ATOM 4301 C C . ALA A 1 551 ? -12.489 25.613 -6.014 1.00 83.75 551 ALA A C 1
ATOM 4303 O O . ALA A 1 551 ? -11.880 25.462 -4.952 1.00 83.75 551 ALA A O 1
ATOM 4304 N N . VAL A 1 552 ? -13.822 25.694 -6.048 1.00 88.56 552 VAL A N 1
ATOM 4305 C CA . VAL A 1 552 ? -14.675 25.555 -4.850 1.00 88.56 552 VAL A CA 1
ATOM 4306 C C . VAL A 1 552 ? -15.737 24.493 -5.093 1.00 88.56 552 VAL A C 1
ATOM 4308 O O . VAL A 1 552 ? -16.529 24.628 -6.019 1.00 88.56 552 VAL A O 1
ATOM 4311 N N . LEU A 1 553 ? -15.750 23.458 -4.255 1.00 86.75 553 LEU A N 1
ATOM 4312 C CA . LEU A 1 553 ? -16.749 22.393 -4.262 1.00 86.75 553 LEU A CA 1
ATOM 4313 C C . LEU A 1 553 ? -17.723 22.601 -3.099 1.00 86.75 553 LEU A C 1
ATOM 4315 O O . LEU A 1 553 ? -17.305 22.693 -1.948 1.00 86.75 553 LEU A O 1
ATOM 4319 N N . GLU A 1 554 ? -19.014 22.641 -3.403 1.00 88.06 554 GLU A N 1
ATOM 4320 C CA . GLU A 1 554 ? -20.099 22.749 -2.427 1.00 88.06 554 GLU A CA 1
ATOM 4321 C C . GLU A 1 554 ? -21.048 21.562 -2.613 1.00 88.06 554 GLU A C 1
ATOM 4323 O O . GLU A 1 554 ? -21.578 21.361 -3.708 1.00 88.06 554 GLU A O 1
ATOM 4328 N N . LEU A 1 555 ? -21.272 20.776 -1.558 1.00 85.75 555 LEU A N 1
ATOM 4329 C CA . LEU A 1 555 ? -22.254 19.692 -1.575 1.00 85.75 555 LEU A CA 1
ATOM 4330 C C . LEU A 1 555 ? -23.646 20.224 -1.246 1.00 85.75 555 LEU A C 1
ATOM 4332 O O . LEU A 1 555 ? -23.823 21.048 -0.350 1.00 85.75 555 LEU A O 1
ATOM 4336 N N . ASP A 1 556 ? -24.634 19.727 -1.977 1.00 84.19 556 ASP A N 1
ATOM 4337 C CA . ASP A 1 556 ? -26.044 19.996 -1.733 1.00 84.19 556 ASP A CA 1
ATOM 4338 C C . ASP A 1 556 ? -26.538 19.114 -0.575 1.00 84.19 556 ASP A C 1
ATOM 4340 O O . ASP A 1 556 ? -26.176 17.934 -0.477 1.00 84.19 556 ASP A O 1
ATOM 4344 N N . SER A 1 557 ? -27.397 19.672 0.281 1.00 78.38 557 SER A N 1
ATOM 4345 C CA . SER A 1 557 ? -28.020 18.968 1.405 1.00 78.38 557 SER A CA 1
ATOM 4346 C C . SER A 1 557 ? -28.840 17.752 0.960 1.00 78.38 557 SER A C 1
ATOM 4348 O O . SER A 1 557 ? -28.986 16.802 1.729 1.00 78.38 557 SER A O 1
ATOM 4350 N N . LYS A 1 558 ? -29.305 17.716 -0.299 1.00 78.31 558 LYS A N 1
ATOM 4351 C CA . LYS A 1 558 ? -29.995 16.551 -0.882 1.00 78.31 558 LYS A CA 1
ATOM 4352 C C . LYS A 1 558 ? -29.102 15.323 -1.105 1.00 78.31 558 LYS A C 1
ATOM 4354 O O . LYS A 1 558 ? -29.630 14.257 -1.403 1.00 78.31 558 LYS A O 1
ATOM 4359 N N . SER A 1 559 ? -27.778 15.445 -0.967 1.00 71.38 559 SER A N 1
ATOM 4360 C CA . SER A 1 559 ? -26.858 14.303 -1.103 1.00 71.38 559 SER A CA 1
ATOM 4361 C C . SER A 1 559 ? -27.107 13.225 -0.042 1.00 71.38 559 SER A C 1
ATOM 4363 O O . SER A 1 559 ? -26.775 12.065 -0.255 1.00 71.38 559 SER A O 1
ATOM 4365 N N . GLY A 1 560 ? -27.690 13.582 1.110 1.00 65.25 560 GLY A N 1
ATOM 4366 C CA . GLY A 1 560 ? -27.989 12.618 2.174 1.00 65.25 560 GLY A CA 1
ATOM 4367 C C . GLY A 1 560 ? -26.745 11.954 2.781 1.00 65.25 560 GLY A C 1
ATOM 4368 O O . GLY A 1 560 ? -26.869 10.932 3.448 1.00 65.25 560 GLY A O 1
ATOM 4369 N N . VAL A 1 561 ? -25.553 12.517 2.549 1.00 67.50 561 VAL A N 1
ATOM 4370 C CA . VAL A 1 561 ? -24.280 12.046 3.109 1.00 67.50 561 VAL A CA 1
ATOM 4371 C C . VAL A 1 561 ? -23.815 12.991 4.215 1.00 67.50 561 VAL A C 1
ATOM 4373 O O . VAL A 1 561 ? -23.822 14.208 4.048 1.00 67.50 561 VAL A O 1
ATOM 4376 N N . THR A 1 562 ? -23.390 12.432 5.347 1.00 59.72 562 THR A N 1
ATOM 4377 C CA . THR A 1 562 ? -22.825 13.188 6.481 1.00 59.72 562 THR A CA 1
ATOM 4378 C C . THR A 1 562 ? -21.324 13.439 6.330 1.00 59.72 562 THR A C 1
ATOM 4380 O O . THR A 1 562 ? -20.752 14.267 7.033 1.00 59.72 562 THR A O 1
ATOM 4383 N N . THR A 1 563 ? -20.650 12.718 5.431 1.00 63.41 563 THR A N 1
ATOM 4384 C CA . THR A 1 563 ? -19.214 12.853 5.162 1.00 63.41 563 THR A CA 1
ATOM 4385 C C . THR A 1 563 ? -18.935 12.538 3.697 1.00 63.41 563 THR A C 1
ATOM 4387 O O . THR A 1 563 ? -19.450 11.560 3.158 1.00 63.41 563 THR A O 1
ATOM 4390 N N . ALA A 1 564 ? -18.092 13.351 3.065 1.00 70.38 564 ALA A N 1
ATOM 4391 C CA . ALA A 1 564 ? -17.549 13.102 1.737 1.00 70.38 564 ALA A CA 1
ATOM 4392 C C . ALA A 1 564 ? -16.036 13.322 1.762 1.00 70.38 564 ALA A C 1
ATOM 4394 O O . ALA A 1 564 ? -15.541 14.212 2.454 1.00 70.38 564 ALA A O 1
ATOM 4395 N N . PHE A 1 565 ? -15.310 12.516 0.994 1.00 72.12 565 PHE A N 1
ATOM 4396 C CA . PHE A 1 565 ? -13.869 12.655 0.824 1.00 72.12 565 PHE A CA 1
ATOM 4397 C C . PHE A 1 565 ? -13.574 13.253 -0.547 1.00 72.12 565 PHE A C 1
ATOM 4399 O O . PHE A 1 565 ? -14.240 12.924 -1.528 1.00 72.12 565 PHE A O 1
ATOM 4406 N N . VAL A 1 566 ? -12.569 14.123 -0.605 1.00 73.50 566 VAL A N 1
ATOM 4407 C CA . VAL A 1 566 ? -12.106 14.745 -1.846 1.00 73.50 566 VAL A CA 1
ATOM 4408 C C . VAL A 1 566 ? -10.658 14.343 -2.064 1.00 73.50 566 VAL A C 1
ATOM 4410 O O . VAL A 1 566 ? -9.821 14.517 -1.180 1.00 73.50 566 VAL A O 1
ATOM 4413 N N . THR A 1 567 ? -10.369 13.834 -3.255 1.00 71.19 567 THR A N 1
ATOM 4414 C CA . THR A 1 567 ? -9.012 13.534 -3.705 1.00 71.19 567 THR A CA 1
ATOM 4415 C C . THR A 1 567 ? -8.730 14.373 -4.941 1.00 71.19 567 THR A C 1
ATOM 4417 O O . THR A 1 567 ? -9.529 14.390 -5.876 1.00 71.19 567 THR A O 1
ATOM 4420 N N . LEU A 1 568 ? -7.602 15.085 -4.934 1.00 72.75 568 LEU A N 1
ATOM 4421 C CA . LEU A 1 568 ? -7.107 15.829 -6.087 1.00 72.75 568 LEU A CA 1
ATOM 4422 C C . LEU A 1 568 ? -5.846 15.142 -6.601 1.00 72.75 568 LEU A C 1
ATOM 4424 O O . LEU A 1 568 ? -4.849 15.062 -5.889 1.00 72.75 568 LEU A O 1
ATOM 4428 N N . THR A 1 569 ? -5.893 14.674 -7.842 1.00 70.44 569 THR A N 1
ATOM 4429 C CA . THR A 1 569 ? -4.776 13.992 -8.500 1.00 70.44 569 THR A CA 1
ATOM 4430 C C . THR A 1 569 ? -4.344 14.766 -9.733 1.00 70.44 569 THR A C 1
ATOM 4432 O O . THR A 1 569 ? -5.190 15.164 -10.532 1.00 70.44 569 THR A O 1
ATOM 4435 N N . TRP A 1 570 ? -3.038 14.922 -9.934 1.00 72.44 570 TRP A N 1
ATOM 4436 C CA . TRP A 1 570 ? -2.482 15.434 -11.184 1.00 72.44 570 TRP A CA 1
ATOM 4437 C C . TRP A 1 570 ? -1.293 14.587 -11.625 1.00 72.44 570 TRP A C 1
ATOM 4439 O O . TRP A 1 570 ? -0.556 14.027 -10.813 1.00 72.44 570 TRP A O 1
ATOM 4449 N N . GLU A 1 571 ? -1.089 14.523 -12.933 1.00 70.12 571 GLU A N 1
ATOM 4450 C CA . GLU A 1 571 ? 0.089 13.922 -13.539 1.00 70.12 571 GLU A CA 1
ATOM 4451 C C . GLU A 1 571 ? 0.604 14.811 -14.666 1.00 70.12 571 GLU A C 1
ATOM 4453 O O . GLU A 1 571 ? -0.144 15.570 -15.278 1.00 70.12 571 GLU A O 1
ATOM 4458 N N . GLY A 1 572 ? 1.906 14.752 -14.929 1.00 71.50 572 GLY A N 1
ATOM 4459 C CA . GLY A 1 572 ? 2.511 15.584 -15.954 1.00 71.50 572 GLY A CA 1
ATOM 4460 C C . GLY A 1 572 ? 3.943 15.184 -16.258 1.00 71.50 572 GLY A C 1
ATOM 4461 O O . GLY A 1 572 ? 4.613 14.515 -15.470 1.00 71.50 572 GLY A O 1
ATOM 4462 N N . ILE A 1 573 ? 4.415 15.610 -17.425 1.00 75.06 573 ILE A N 1
ATOM 4463 C CA . ILE A 1 573 ? 5.813 15.466 -17.825 1.00 75.06 573 ILE A CA 1
ATOM 4464 C C . ILE A 1 573 ? 6.565 16.700 -17.306 1.00 75.06 573 ILE A C 1
ATOM 4466 O O . ILE A 1 573 ? 6.150 17.820 -17.612 1.00 75.06 573 ILE A O 1
ATOM 4470 N N . PRO A 1 574 ? 7.666 16.540 -16.548 1.00 68.81 574 PRO A N 1
ATOM 4471 C CA . PRO A 1 574 ? 8.472 17.672 -16.106 1.00 68.81 574 PRO A CA 1
ATOM 4472 C C . PRO A 1 574 ? 8.925 18.549 -17.283 1.00 68.81 574 PRO A C 1
ATOM 4474 O O . PRO A 1 574 ? 9.274 18.042 -18.352 1.00 68.81 574 PRO A O 1
ATOM 4477 N N . LEU A 1 575 ? 8.978 19.869 -17.077 1.00 71.00 575 LEU A N 1
ATOM 4478 C CA . LEU A 1 575 ? 9.481 20.806 -18.088 1.00 71.00 575 LEU A CA 1
ATOM 4479 C C . LEU A 1 575 ? 10.934 20.478 -18.478 1.00 71.00 575 LEU A C 1
ATOM 4481 O O . LEU A 1 575 ? 11.726 20.017 -17.649 1.00 71.00 575 LEU A O 1
ATOM 4485 N N . ARG A 1 576 ? 11.293 20.730 -19.747 1.00 70.19 576 ARG A N 1
ATOM 4486 C CA . ARG A 1 576 ? 12.645 20.474 -20.280 1.00 70.19 576 ARG A CA 1
ATOM 4487 C C . ARG A 1 576 ? 13.707 21.192 -19.436 1.00 70.19 576 ARG A C 1
ATOM 4489 O O . ARG A 1 576 ? 13.549 22.364 -19.115 1.00 70.19 576 ARG A O 1
ATOM 4496 N N . GLY A 1 577 ? 14.795 20.490 -19.112 1.00 64.44 577 GLY A N 1
ATOM 4497 C CA . GLY A 1 577 ? 15.928 21.038 -18.351 1.00 64.44 577 GLY A CA 1
ATOM 4498 C C . GLY A 1 577 ? 15.808 20.959 -16.822 1.00 64.44 577 GLY A C 1
ATOM 4499 O O . GLY A 1 577 ? 16.720 21.399 -16.133 1.00 64.44 577 GLY A O 1
ATOM 4500 N N . SER A 1 578 ? 14.735 20.375 -16.275 1.00 65.06 578 SER A N 1
ATOM 4501 C CA . SER A 1 578 ? 14.540 20.232 -14.819 1.00 65.06 578 SER A CA 1
ATOM 4502 C C . SER A 1 578 ? 15.313 19.071 -14.176 1.00 65.06 578 SER A C 1
ATOM 4504 O O . SER A 1 578 ? 15.454 19.016 -12.954 1.00 65.06 578 SER A O 1
ATOM 4506 N N . ALA A 1 579 ? 15.812 18.121 -14.973 1.00 74.19 579 ALA A N 1
ATOM 4507 C CA . ALA A 1 579 ? 16.501 16.943 -14.460 1.00 74.19 579 ALA A CA 1
ATOM 4508 C C . ALA A 1 579 ? 17.956 17.262 -14.086 1.00 74.19 579 ALA A C 1
ATOM 4510 O O . ALA A 1 579 ? 18.785 17.530 -14.952 1.00 74.19 579 ALA A O 1
ATOM 4511 N N . THR A 1 580 ? 18.271 17.163 -12.797 1.00 86.56 580 THR A N 1
ATOM 4512 C CA . THR A 1 580 ? 19.628 17.312 -12.256 1.00 86.56 580 THR A CA 1
ATOM 4513 C C . THR A 1 580 ? 20.282 15.963 -11.960 1.00 86.56 580 THR A C 1
ATOM 4515 O O . THR A 1 580 ? 19.592 14.950 -11.772 1.00 86.56 580 THR A O 1
ATOM 4518 N N . ASP A 1 581 ? 21.616 15.956 -11.894 1.00 92.12 581 ASP A N 1
ATOM 4519 C CA . ASP A 1 581 ? 22.377 14.838 -11.333 1.00 92.12 581 ASP A CA 1
ATOM 4520 C C . ASP A 1 581 ? 21.909 14.578 -9.895 1.00 92.12 581 ASP A C 1
ATOM 4522 O O . ASP A 1 581 ? 21.793 15.501 -9.088 1.00 92.12 581 ASP A O 1
ATOM 4526 N N . ALA A 1 582 ? 21.630 13.319 -9.578 1.00 93.50 582 ALA A N 1
ATOM 4527 C CA . ALA A 1 582 ? 21.228 12.899 -8.242 1.00 93.50 582 ALA A CA 1
ATOM 4528 C C . ALA A 1 582 ? 21.625 11.440 -8.029 1.00 93.50 582 ALA A C 1
ATOM 4530 O O . ALA A 1 582 ? 21.611 10.654 -8.973 1.00 93.50 582 ALA A O 1
ATOM 4531 N N . ALA A 1 583 ? 21.985 11.069 -6.807 1.00 93.00 583 ALA A N 1
ATOM 4532 C CA . ALA A 1 583 ? 22.377 9.706 -6.485 1.00 93.00 583 ALA A CA 1
ATOM 4533 C C . ALA A 1 583 ? 22.106 9.396 -5.014 1.00 93.00 583 ALA A C 1
ATOM 4535 O O . ALA A 1 583 ? 22.371 10.222 -4.143 1.00 93.00 583 ALA A O 1
ATOM 4536 N N . SER A 1 584 ? 21.617 8.190 -4.760 1.00 91.06 584 SER A N 1
ATOM 4537 C CA . SER A 1 584 ? 21.438 7.594 -3.443 1.00 91.06 584 SER A CA 1
ATOM 4538 C C . SER A 1 584 ? 21.740 6.105 -3.546 1.00 91.06 584 SER A C 1
ATOM 4540 O O . SER A 1 584 ? 21.128 5.394 -4.340 1.00 91.06 584 SER A O 1
ATOM 4542 N N . ASN A 1 585 ? 22.708 5.626 -2.766 1.00 90.00 585 ASN A N 1
ATOM 4543 C CA . ASN A 1 585 ? 23.149 4.225 -2.679 1.00 90.00 585 ASN A CA 1
ATOM 4544 C C . ASN A 1 585 ? 23.718 3.570 -3.965 1.00 90.00 585 ASN A C 1
ATOM 4546 O O . ASN A 1 585 ? 24.403 2.543 -3.898 1.00 90.00 585 ASN A O 1
ATOM 4550 N N . LEU A 1 586 ? 23.502 4.179 -5.131 1.00 92.00 586 LEU A N 1
ATOM 4551 C CA . LEU A 1 586 ? 24.053 3.801 -6.428 1.00 92.00 586 LEU A CA 1
ATOM 4552 C C . LEU A 1 586 ? 24.887 4.948 -7.007 1.00 92.00 586 LEU A C 1
ATOM 4554 O O . LEU A 1 586 ? 24.653 6.121 -6.735 1.00 92.00 586 LEU A O 1
ATOM 4558 N N . GLY A 1 587 ? 25.863 4.601 -7.838 1.00 93.38 587 GLY A N 1
ATOM 4559 C CA . GLY A 1 587 ? 26.624 5.528 -8.666 1.00 93.38 587 GLY A CA 1
ATOM 4560 C C . GLY A 1 587 ? 26.413 5.211 -10.141 1.00 93.38 587 GLY A C 1
ATOM 4561 O O . GLY A 1 587 ? 26.393 4.043 -10.521 1.00 93.38 587 GLY A O 1
ATOM 4562 N N . LEU A 1 588 ? 26.289 6.251 -10.967 1.00 95.56 588 LEU A N 1
ATOM 4563 C CA . LEU A 1 588 ? 26.173 6.143 -12.421 1.00 95.56 588 LEU A CA 1
ATOM 4564 C C . LEU A 1 588 ? 27.191 7.070 -13.089 1.00 95.56 588 LEU A C 1
ATOM 4566 O O . LEU A 1 588 ? 27.196 8.279 -12.855 1.00 95.56 588 LEU A O 1
ATOM 4570 N N . THR A 1 589 ? 28.053 6.507 -13.931 1.00 95.12 589 THR A N 1
ATOM 4571 C CA . THR A 1 589 ? 28.973 7.259 -14.794 1.00 95.12 589 THR A CA 1
ATOM 4572 C C . THR A 1 589 ? 28.603 7.022 -16.249 1.00 95.12 589 THR A C 1
ATOM 4574 O O . THR A 1 589 ? 28.452 5.876 -16.655 1.00 95.12 589 THR A O 1
ATOM 4577 N N . LEU A 1 590 ? 28.505 8.097 -17.029 1.00 95.81 590 LEU A N 1
ATOM 4578 C CA . LEU A 1 590 ? 28.194 8.065 -18.457 1.00 95.81 590 LEU A CA 1
ATOM 4579 C C . LEU A 1 590 ? 29.363 8.638 -19.263 1.00 95.81 590 LEU A C 1
ATOM 4581 O O . LEU A 1 590 ? 29.871 9.715 -18.941 1.00 95.81 590 LEU A O 1
ATOM 4585 N N . ARG A 1 591 ? 29.791 7.923 -20.305 1.00 96.31 591 ARG A N 1
ATOM 4586 C CA . ARG A 1 591 ? 30.806 8.362 -21.271 1.00 96.31 591 ARG A CA 1
ATOM 4587 C C . ARG A 1 591 ? 30.321 8.105 -22.691 1.00 96.31 591 ARG A C 1
ATOM 4589 O O . ARG A 1 591 ? 29.782 7.042 -22.974 1.00 96.31 591 ARG A O 1
ATOM 4596 N N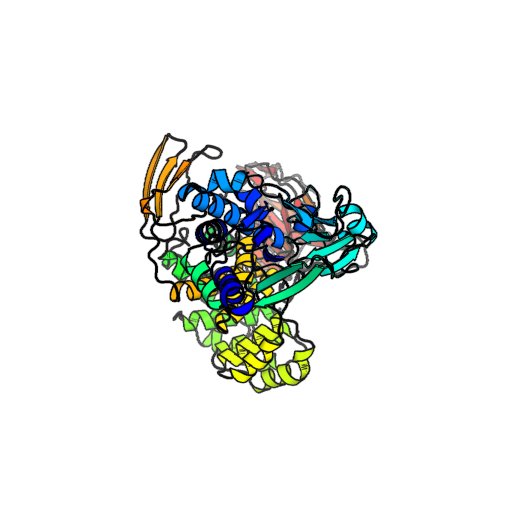 . TRP A 1 592 ? 30.578 9.054 -23.582 1.00 97.31 592 TRP A N 1
ATOM 4597 C CA . TRP A 1 592 ? 30.324 8.912 -25.012 1.00 97.31 592 TRP A CA 1
ATOM 4598 C C . TRP A 1 592 ? 31.648 8.782 -25.748 1.00 97.31 592 TRP A C 1
ATOM 4600 O O . TRP A 1 592 ? 32.551 9.588 -25.518 1.00 97.31 592 TRP A O 1
ATOM 4610 N N . LEU A 1 593 ? 31.780 7.766 -26.596 1.00 97.94 593 LEU A N 1
ATOM 4611 C CA . LEU A 1 593 ? 33.049 7.378 -27.212 1.00 97.94 593 LEU A CA 1
ATOM 4612 C C . LEU A 1 593 ? 32.894 7.199 -28.725 1.00 97.94 593 LEU A C 1
ATOM 4614 O O . LEU A 1 593 ? 31.838 6.780 -29.190 1.00 97.94 593 LEU A O 1
ATOM 4618 N N . ASN A 1 594 ? 33.938 7.484 -29.499 1.00 96.38 594 ASN A N 1
ATOM 4619 C CA . ASN A 1 594 ? 33.988 7.122 -30.918 1.00 96.38 594 ASN A CA 1
ATOM 4620 C C . ASN A 1 594 ? 34.280 5.615 -31.108 1.00 96.38 594 ASN A C 1
ATOM 4622 O O . ASN A 1 594 ? 34.406 4.862 -30.141 1.00 96.38 594 ASN A O 1
ATOM 4626 N N . GLU A 1 595 ? 34.399 5.170 -32.361 1.00 94.50 595 GLU A N 1
ATOM 4627 C CA . GLU A 1 595 ? 34.691 3.765 -32.698 1.00 94.50 595 GLU A CA 1
ATOM 4628 C C . GLU A 1 595 ? 36.077 3.290 -32.208 1.00 94.50 595 GLU A C 1
ATOM 4630 O O . GLU A 1 595 ? 36.255 2.100 -31.945 1.00 94.50 595 GLU A O 1
ATOM 4635 N N . ASP A 1 596 ? 37.012 4.215 -31.966 1.00 94.88 596 ASP A N 1
ATOM 4636 C CA . ASP A 1 596 ? 38.358 3.943 -31.435 1.00 94.88 596 ASP A CA 1
ATOM 4637 C C . ASP A 1 596 ? 38.428 3.965 -29.892 1.00 94.88 596 ASP A C 1
ATOM 4639 O O . ASP A 1 596 ? 39.492 3.764 -29.304 1.00 94.88 596 ASP A O 1
ATOM 4643 N N . GLY A 1 597 ? 37.309 4.239 -29.209 1.00 95.00 597 GLY A N 1
ATOM 4644 C CA . GLY A 1 597 ? 37.235 4.323 -27.745 1.00 95.00 597 GLY A CA 1
ATOM 4645 C C . GLY A 1 597 ? 37.696 5.658 -27.142 1.00 95.00 597 GLY A C 1
ATOM 4646 O O . GLY A 1 597 ? 37.855 5.756 -25.921 1.00 95.00 597 GLY A O 1
ATOM 4647 N N . ALA A 1 598 ? 37.899 6.694 -27.959 1.00 96.44 598 ALA A N 1
ATOM 4648 C CA . ALA A 1 598 ? 38.219 8.049 -27.513 1.00 96.44 598 ALA A CA 1
ATOM 4649 C C . ALA A 1 598 ? 36.942 8.841 -27.151 1.00 96.44 598 ALA A C 1
ATOM 4651 O O . ALA A 1 598 ? 35.942 8.731 -27.865 1.00 96.44 598 ALA A O 1
ATOM 4652 N N . PRO A 1 599 ? 36.946 9.658 -26.077 1.00 97.00 599 PRO A N 1
ATOM 4653 C CA . PRO A 1 599 ? 35.800 10.487 -25.706 1.00 97.00 599 PRO A CA 1
ATOM 4654 C C . PRO A 1 599 ? 35.375 11.472 -26.797 1.00 97.00 599 PRO A C 1
ATOM 4656 O O . PRO A 1 599 ? 36.221 12.098 -27.435 1.00 97.00 599 PRO A O 1
ATOM 4659 N N . ILE A 1 600 ? 34.063 11.656 -26.957 1.00 96.62 600 ILE A N 1
ATOM 4660 C CA . ILE A 1 600 ? 33.474 12.632 -27.884 1.00 96.62 600 ILE A CA 1
ATOM 4661 C C . ILE A 1 600 ? 32.477 13.558 -27.183 1.00 96.62 600 ILE A C 1
ATOM 4663 O O . ILE A 1 600 ? 31.846 13.181 -26.195 1.00 96.62 600 ILE A O 1
ATOM 4667 N N . ASP A 1 601 ? 32.301 14.761 -27.734 1.00 94.06 601 ASP A N 1
ATOM 4668 C CA . ASP A 1 601 ? 31.212 15.660 -27.350 1.00 94.06 601 ASP A CA 1
ATOM 4669 C C . ASP A 1 601 ? 29.966 15.374 -28.197 1.00 94.06 601 ASP A C 1
ATOM 4671 O O . ASP A 1 601 ? 29.924 15.647 -29.397 1.00 94.06 601 ASP A O 1
ATOM 4675 N N . VAL A 1 602 ? 28.934 14.829 -27.558 1.00 94.56 602 VAL A N 1
ATOM 4676 C CA . VAL A 1 602 ? 27.660 14.495 -28.208 1.00 94.56 602 VAL A CA 1
ATOM 4677 C C . VAL A 1 602 ? 26.722 15.687 -28.380 1.00 94.56 602 VAL A C 1
ATOM 4679 O O . VAL A 1 602 ? 25.668 15.541 -28.999 1.00 94.56 602 VAL A O 1
ATOM 4682 N N . LYS A 1 603 ? 27.085 16.880 -27.888 1.00 94.00 603 LYS A N 1
ATOM 4683 C CA . LYS A 1 603 ? 26.298 18.100 -28.125 1.00 94.00 603 LYS A CA 1
ATOM 4684 C C . LYS A 1 603 ? 26.240 18.468 -29.605 1.00 94.00 603 LYS A C 1
ATOM 4686 O O . LYS A 1 603 ? 25.267 19.085 -30.029 1.00 94.00 603 LYS A O 1
ATOM 4691 N N . ASN A 1 604 ? 27.253 18.085 -30.386 1.00 94.50 604 ASN A N 1
ATOM 4692 C CA . ASN A 1 604 ? 27.346 18.377 -31.815 1.00 94.50 604 ASN A CA 1
ATOM 4693 C C . ASN A 1 604 ? 27.853 17.151 -32.584 1.00 94.50 604 ASN A C 1
ATOM 4695 O O . ASN A 1 604 ? 29.056 16.961 -32.754 1.00 94.50 604 ASN A O 1
ATOM 4699 N N . LEU A 1 605 ? 26.926 16.331 -33.074 1.00 96.69 605 LEU A N 1
ATOM 4700 C CA . LEU A 1 605 ? 27.230 15.150 -33.883 1.00 96.69 605 LEU A CA 1
ATOM 4701 C C . LEU A 1 605 ? 26.981 15.428 -35.364 1.00 96.69 605 LEU A C 1
ATOM 4703 O O . LEU A 1 605 ? 26.106 16.217 -35.716 1.00 96.69 605 LEU A O 1
ATOM 4707 N N . ARG A 1 606 ? 27.720 14.762 -36.253 1.00 96.38 606 ARG A N 1
ATOM 4708 C CA . ARG A 1 606 ? 27.445 14.799 -37.699 1.00 96.38 606 ARG A CA 1
ATOM 4709 C C . ARG A 1 606 ? 26.465 13.700 -38.089 1.00 96.38 606 ARG A C 1
ATOM 4711 O O . ARG A 1 606 ? 26.527 12.591 -37.563 1.00 96.38 606 ARG A O 1
ATOM 4718 N N . GLN A 1 607 ? 25.604 13.975 -39.062 1.00 97.31 607 GLN A N 1
ATOM 4719 C CA . GLN A 1 607 ? 24.747 12.955 -39.656 1.00 97.31 607 GLN A CA 1
ATOM 4720 C C . GLN A 1 607 ? 25.578 11.767 -40.173 1.00 97.31 607 GLN A C 1
ATOM 4722 O O . GLN A 1 607 ? 26.554 11.928 -40.907 1.00 97.31 607 GLN A O 1
ATOM 4727 N N . GLY A 1 608 ? 25.162 10.563 -39.790 1.00 96.50 608 GLY A N 1
ATOM 4728 C CA . GLY A 1 608 ? 25.816 9.294 -40.086 1.00 96.50 608 GLY A CA 1
ATOM 4729 C C . GLY A 1 608 ? 26.920 8.897 -39.104 1.00 96.50 608 GLY A C 1
ATOM 4730 O O . GLY A 1 608 ? 27.401 7.770 -39.208 1.00 96.50 608 GLY A O 1
ATOM 4731 N N . GLN A 1 609 ? 27.313 9.765 -38.165 1.00 97.06 609 GLN A N 1
ATOM 4732 C CA . GLN A 1 609 ? 28.364 9.476 -37.188 1.00 97.06 609 GLN A CA 1
ATOM 4733 C C . GLN A 1 609 ? 27.954 8.322 -36.264 1.00 97.06 609 GLN A C 1
ATOM 4735 O O . GLN A 1 609 ? 26.885 8.361 -35.651 1.00 97.06 609 GLN A O 1
ATOM 4740 N N . VAL A 1 610 ? 28.826 7.315 -36.168 1.00 97.00 610 VAL A N 1
ATOM 4741 C CA . VAL A 1 610 ? 28.704 6.168 -35.257 1.00 97.00 610 VAL A CA 1
ATOM 4742 C C . VAL A 1 610 ? 29.479 6.458 -33.981 1.00 97.00 610 VAL A C 1
ATOM 4744 O O . VAL A 1 610 ? 30.558 7.054 -34.017 1.00 97.00 610 VAL A O 1
ATOM 4747 N N . PHE A 1 611 ? 28.915 6.063 -32.847 1.00 97.50 611 PHE A N 1
ATOM 4748 C CA . PHE A 1 611 ? 29.517 6.252 -31.535 1.00 97.50 611 PHE A CA 1
ATOM 4749 C C . PHE A 1 611 ? 28.948 5.253 -30.522 1.00 97.50 611 PHE A C 1
ATOM 4751 O O . PHE A 1 611 ? 28.012 4.508 -30.809 1.00 97.50 611 PHE A O 1
ATOM 4758 N N . TRP A 1 612 ? 29.525 5.238 -29.326 1.00 97.75 612 TRP A N 1
ATOM 4759 C CA . TRP A 1 612 ? 29.166 4.342 -28.236 1.00 97.75 612 TRP A CA 1
ATOM 4760 C C . TRP A 1 612 ? 28.769 5.125 -26.990 1.00 97.75 612 TRP A C 1
ATOM 4762 O O . TRP A 1 612 ? 29.456 6.071 -26.597 1.00 97.75 612 TRP A O 1
ATOM 4772 N N . GLY A 1 613 ? 27.688 4.701 -26.341 1.00 97.19 613 GLY A N 1
ATOM 4773 C CA . GLY A 1 613 ? 27.388 5.060 -24.957 1.00 97.19 613 GLY A CA 1
ATOM 4774 C C . GLY A 1 613 ? 27.958 4.011 -24.014 1.00 97.19 613 GLY A C 1
ATOM 4775 O O . GLY A 1 613 ? 27.670 2.830 -24.185 1.00 97.19 613 GLY A O 1
ATOM 4776 N N . HIS A 1 614 ? 28.756 4.431 -23.034 1.00 97.38 614 HIS A N 1
ATOM 4777 C CA . HIS A 1 614 ? 29.281 3.598 -21.951 1.00 97.38 614 HIS A CA 1
ATOM 4778 C C . HIS A 1 614 ? 28.704 4.064 -20.616 1.00 97.38 614 HIS A C 1
ATOM 4780 O O . HIS A 1 614 ? 28.858 5.224 -20.228 1.00 97.38 614 HIS A O 1
ATOM 4786 N N . PHE A 1 615 ? 28.068 3.137 -19.909 1.00 97.56 615 PHE A N 1
ATOM 4787 C CA . PHE A 1 615 ? 27.419 3.348 -18.626 1.00 97.56 615 PHE A CA 1
ATOM 4788 C C . PHE A 1 615 ? 28.104 2.464 -17.595 1.00 97.56 615 PHE A C 1
ATOM 4790 O O . PHE A 1 615 ? 28.135 1.247 -17.745 1.00 97.56 615 PHE A O 1
ATOM 4797 N N . ARG A 1 616 ? 28.642 3.059 -16.535 1.00 96.00 616 ARG A N 1
ATOM 4798 C CA . ARG A 1 616 ? 29.179 2.314 -15.397 1.00 96.00 616 ARG A CA 1
ATOM 4799 C C . ARG A 1 616 ? 28.284 2.519 -14.192 1.00 96.00 616 ARG A C 1
ATOM 4801 O O . ARG A 1 616 ? 28.128 3.656 -13.741 1.00 96.00 616 ARG A O 1
ATOM 4808 N N . VAL A 1 617 ? 27.751 1.424 -13.666 1.00 95.06 617 VAL A N 1
ATOM 4809 C CA . VAL A 1 617 ? 26.919 1.413 -12.461 1.00 95.06 617 VAL A CA 1
ATOM 4810 C C . VAL A 1 617 ? 27.713 0.798 -11.321 1.00 95.06 617 VAL A C 1
ATOM 4812 O O . VAL A 1 617 ? 28.305 -0.260 -11.494 1.00 95.06 617 VAL A O 1
ATOM 4815 N N . SER A 1 618 ? 27.732 1.442 -10.158 1.00 91.56 618 SER A N 1
ATOM 4816 C CA . SER A 1 618 ? 28.440 0.957 -8.967 1.00 91.56 618 SER A CA 1
ATOM 4817 C C . SER A 1 618 ? 27.580 1.063 -7.716 1.00 91.56 618 SER A C 1
ATOM 4819 O O . SER A 1 618 ? 26.834 2.029 -7.573 1.00 91.56 618 SER A O 1
ATOM 4821 N N . ALA A 1 619 ? 27.741 0.139 -6.773 1.00 87.25 619 ALA A N 1
ATOM 4822 C CA . ALA A 1 619 ? 27.155 0.275 -5.442 1.00 87.25 619 ALA A CA 1
ATOM 4823 C C . ALA A 1 619 ? 28.001 1.232 -4.583 1.00 87.25 619 ALA A C 1
ATOM 4825 O O . ALA A 1 619 ? 29.234 1.169 -4.609 1.00 87.25 619 ALA A O 1
ATOM 4826 N N . THR A 1 620 ? 27.361 2.103 -3.799 1.00 80.00 620 THR A N 1
ATOM 4827 C CA . THR A 1 620 ? 28.076 2.911 -2.791 1.00 80.00 620 THR A CA 1
ATOM 4828 C C . THR A 1 620 ? 28.169 2.194 -1.439 1.00 80.00 620 THR A C 1
ATOM 4830 O O . THR A 1 620 ? 28.986 2.571 -0.597 1.00 80.00 620 THR A O 1
ATOM 4833 N N . SER A 1 621 ? 27.371 1.138 -1.240 1.00 73.50 621 SER A N 1
ATOM 4834 C CA . SER A 1 621 ? 27.413 0.220 -0.095 1.00 73.50 621 SER A CA 1
ATOM 4835 C C . SER A 1 621 ? 28.102 -1.106 -0.440 1.00 73.50 621 SER A C 1
ATOM 4837 O O . SER A 1 621 ? 28.118 -1.514 -1.594 1.00 73.50 621 SER A O 1
ATOM 4839 N N . GLY A 1 622 ? 28.618 -1.826 0.563 1.00 73.81 622 GLY A N 1
ATOM 4840 C CA . GLY A 1 622 ? 29.206 -3.169 0.387 1.00 73.81 622 GLY A CA 1
ATOM 4841 C C . GLY A 1 622 ? 28.199 -4.331 0.355 1.00 73.81 622 GLY A C 1
ATOM 4842 O O . GLY A 1 622 ? 28.607 -5.489 0.386 1.00 73.81 622 GLY A O 1
ATOM 4843 N N . ILE A 1 623 ? 26.900 -4.032 0.349 1.00 80.31 623 ILE A N 1
ATOM 4844 C CA . ILE A 1 623 ? 25.787 -4.994 0.375 1.00 80.31 623 ILE A CA 1
ATOM 4845 C C . ILE A 1 623 ? 25.349 -5.266 -1.075 1.00 80.31 623 ILE A C 1
ATOM 4847 O O . ILE A 1 623 ? 25.406 -4.332 -1.880 1.00 80.31 623 ILE A O 1
ATOM 4851 N N . PRO A 1 624 ? 24.929 -6.498 -1.429 1.00 85.88 624 PRO A N 1
ATOM 4852 C CA . PRO A 1 624 ? 24.387 -6.770 -2.756 1.00 85.88 624 PRO A CA 1
ATOM 4853 C C . PRO A 1 624 ? 23.110 -5.957 -2.998 1.00 85.88 624 PRO A C 1
ATOM 4855 O O . PRO A 1 624 ? 22.329 -5.704 -2.075 1.00 85.88 624 PRO A O 1
ATOM 4858 N N . ILE A 1 625 ? 22.905 -5.549 -4.246 1.00 87.94 625 ILE A N 1
ATOM 4859 C CA . ILE A 1 625 ? 21.713 -4.817 -4.675 1.00 87.94 625 ILE A CA 1
ATOM 4860 C C . ILE A 1 625 ? 21.130 -5.585 -5.850 1.00 87.94 625 ILE A C 1
ATOM 4862 O O . ILE A 1 625 ? 21.778 -5.725 -6.882 1.00 87.94 625 ILE A O 1
ATOM 4866 N N . GLU A 1 626 ? 19.925 -6.098 -5.671 1.00 89.94 626 GLU A N 1
ATOM 4867 C CA . GLU A 1 626 ? 19.242 -6.936 -6.651 1.00 89.94 626 GLU A CA 1
ATOM 4868 C C . GLU A 1 626 ? 18.161 -6.128 -7.380 1.00 89.94 626 GLU A C 1
ATOM 4870 O O . GLU A 1 626 ? 17.713 -5.084 -6.896 1.00 89.94 626 GLU A O 1
ATOM 4875 N N . GLU A 1 627 ? 17.726 -6.635 -8.530 1.00 91.38 627 GLU A N 1
ATOM 4876 C CA . GLU A 1 627 ? 16.581 -6.138 -9.290 1.00 91.38 627 GLU A CA 1
ATOM 4877 C C . GLU A 1 627 ? 16.745 -4.683 -9.760 1.00 91.38 627 GLU A C 1
ATOM 4879 O O . GLU A 1 627 ? 15.855 -3.839 -9.603 1.00 91.38 627 GLU A O 1
ATOM 4884 N N . ILE A 1 628 ? 17.903 -4.380 -10.351 1.00 94.31 628 ILE A N 1
ATOM 4885 C CA . ILE A 1 628 ? 18.259 -3.043 -10.834 1.00 94.31 628 ILE A CA 1
ATOM 4886 C C . ILE A 1 628 ? 17.849 -2.879 -12.294 1.00 94.31 628 ILE A C 1
ATOM 4888 O O . ILE A 1 628 ? 18.079 -3.760 -13.119 1.00 94.31 628 ILE A O 1
ATOM 4892 N N . ALA A 1 629 ? 17.303 -1.710 -12.625 1.00 97.06 629 ALA A N 1
ATOM 4893 C CA . ALA A 1 629 ? 17.037 -1.274 -13.988 1.00 97.06 629 ALA A CA 1
ATOM 4894 C C . ALA A 1 629 ? 17.868 -0.025 -14.316 1.00 97.06 629 ALA A C 1
ATOM 4896 O O . ALA A 1 629 ? 17.698 1.019 -13.685 1.00 97.06 629 ALA A O 1
ATOM 4897 N N . LEU A 1 630 ? 18.745 -0.121 -15.316 1.00 97.81 630 LEU A N 1
ATOM 4898 C CA . LEU A 1 630 ? 19.400 1.014 -15.974 1.00 97.81 630 LEU A CA 1
ATOM 4899 C C . LEU A 1 630 ? 18.622 1.346 -17.246 1.00 97.81 630 LEU A C 1
ATOM 4901 O O . LEU A 1 630 ? 18.389 0.460 -18.058 1.00 97.81 630 LEU A O 1
ATOM 4905 N N . GLU A 1 631 ? 18.264 2.608 -17.454 1.00 97.00 631 GLU A N 1
ATOM 4906 C CA . GLU A 1 631 ? 17.560 3.095 -18.639 1.00 97.00 631 GLU A CA 1
ATOM 4907 C C . GLU A 1 631 ? 18.255 4.329 -19.226 1.00 97.00 631 GLU A C 1
ATOM 4909 O O . GLU A 1 631 ? 18.626 5.270 -18.517 1.00 97.00 631 GLU A O 1
ATOM 4914 N N . GLN A 1 632 ? 18.357 4.342 -20.554 1.00 96.44 632 GLN A N 1
ATOM 4915 C CA . GLN A 1 632 ? 18.657 5.530 -21.342 1.00 96.44 632 GLN A CA 1
ATOM 4916 C C . GLN A 1 632 ? 17.570 5.703 -22.402 1.00 96.44 632 GLN A C 1
ATOM 4918 O O . GLN A 1 632 ? 17.486 4.903 -23.333 1.00 96.44 632 GLN A O 1
ATOM 4923 N N . ILE A 1 633 ? 16.782 6.774 -22.293 1.00 94.62 633 ILE A N 1
ATOM 4924 C CA . ILE A 1 633 ? 15.928 7.248 -23.392 1.00 94.62 633 ILE A CA 1
ATOM 4925 C C . ILE A 1 633 ? 16.806 8.047 -24.357 1.00 94.62 633 ILE A C 1
ATOM 4927 O O . ILE A 1 633 ? 17.637 8.845 -23.927 1.00 94.62 633 ILE A O 1
ATOM 4931 N N . LEU A 1 634 ? 16.657 7.828 -25.654 1.00 95.38 634 LEU A N 1
ATOM 4932 C CA . LEU A 1 634 ? 17.462 8.447 -26.695 1.00 95.38 634 LEU A CA 1
ATOM 4933 C C . LEU A 1 634 ? 16.781 9.702 -27.255 1.00 95.38 634 LEU A C 1
ATOM 4935 O O . LEU A 1 634 ? 15.553 9.770 -27.332 1.00 95.38 634 LEU A O 1
ATOM 4939 N N . PRO A 1 635 ? 17.557 10.711 -27.682 1.00 95.00 635 PRO A N 1
ATOM 4940 C CA . PRO A 1 635 ? 17.018 11.802 -28.476 1.00 95.00 635 PRO A CA 1
ATOM 4941 C C . PRO A 1 635 ? 16.574 11.260 -29.843 1.00 95.00 635 PRO A C 1
ATOM 4943 O O . PRO A 1 635 ? 17.273 10.450 -30.442 1.00 95.00 635 PRO A O 1
ATOM 4946 N N . ALA A 1 636 ? 15.463 11.768 -30.381 1.00 94.75 636 ALA A N 1
ATOM 4947 C CA . ALA A 1 636 ? 14.855 11.268 -31.625 1.00 94.75 636 ALA A CA 1
ATOM 4948 C C . ALA A 1 636 ? 15.761 11.327 -32.878 1.00 94.75 636 ALA A C 1
ATOM 4950 O O . ALA A 1 636 ? 15.438 10.739 -33.905 1.00 94.75 636 ALA A O 1
ATOM 4951 N N . GLY A 1 637 ? 16.879 12.056 -32.826 1.00 95.62 637 GLY A N 1
ATOM 4952 C CA . GLY A 1 637 ? 17.883 12.071 -33.892 1.00 95.62 637 GLY A CA 1
ATOM 4953 C C . GLY A 1 637 ? 18.875 10.905 -33.853 1.00 95.62 637 GLY A C 1
ATOM 4954 O O . GLY A 1 637 ? 19.704 10.809 -34.759 1.00 95.62 637 GLY A O 1
ATOM 4955 N N . TRP A 1 638 ? 18.860 10.072 -32.808 1.00 97.12 638 TRP A N 1
ATOM 4956 C CA . TRP A 1 638 ? 19.769 8.938 -32.624 1.00 97.12 638 TRP A CA 1
ATOM 4957 C C . TRP A 1 638 ? 19.021 7.617 -32.771 1.00 97.12 638 TRP A C 1
ATOM 4959 O O . TRP A 1 638 ? 17.896 7.487 -32.304 1.00 97.12 638 TRP A O 1
ATOM 4969 N N . GLU A 1 639 ? 19.686 6.626 -33.354 1.00 96.50 639 GLU A N 1
ATOM 4970 C CA . GLU A 1 639 ? 19.164 5.267 -33.500 1.00 96.50 639 GLU A CA 1
ATOM 4971 C C . GLU A 1 639 ? 20.129 4.246 -32.894 1.00 96.50 639 GLU A C 1
ATOM 4973 O O . GLU A 1 639 ? 21.352 4.427 -32.923 1.00 96.50 639 GLU A O 1
ATOM 4978 N N . VAL A 1 640 ? 19.574 3.157 -32.353 1.00 96.06 640 VAL A N 1
ATOM 4979 C CA . VAL A 1 640 ? 20.350 2.037 -31.808 1.00 96.06 640 VAL A CA 1
ATOM 4980 C C . VAL A 1 640 ? 20.852 1.138 -32.924 1.00 96.06 640 VAL A C 1
ATOM 4982 O O . VAL A 1 640 ? 20.069 0.580 -33.691 1.00 96.06 640 VAL A O 1
ATOM 4985 N N . GLU A 1 641 ? 22.159 0.891 -32.954 1.00 94.19 641 GLU A N 1
ATOM 4986 C CA . GLU A 1 641 ? 22.717 -0.202 -33.742 1.00 94.19 641 GLU A CA 1
ATOM 4987 C C . GLU A 1 641 ? 22.759 -1.477 -32.901 1.00 94.19 641 GLU A C 1
ATOM 4989 O O . GLU A 1 641 ? 23.653 -1.686 -32.082 1.00 94.19 641 GLU A O 1
ATOM 4994 N N . ASN A 1 642 ? 21.768 -2.350 -33.097 1.00 91.44 642 ASN A N 1
ATOM 4995 C CA . ASN A 1 642 ? 21.677 -3.599 -32.348 1.00 91.44 642 ASN A CA 1
ATOM 4996 C C . ASN A 1 642 ? 22.729 -4.618 -32.826 1.00 91.44 642 ASN A C 1
ATOM 4998 O O . ASN A 1 642 ? 22.509 -5.373 -33.779 1.00 91.44 642 ASN A O 1
ATOM 5002 N N . THR A 1 643 ? 23.862 -4.662 -32.125 1.00 88.00 643 THR A N 1
ATOM 5003 C CA . THR A 1 643 ? 24.995 -5.558 -32.411 1.00 88.00 643 THR A CA 1
ATOM 5004 C C . THR A 1 643 ? 24.629 -7.041 -32.320 1.00 88.00 643 THR A C 1
ATOM 5006 O O . THR A 1 643 ? 25.194 -7.855 -33.048 1.00 88.00 643 THR A O 1
ATOM 5009 N N . ARG A 1 644 ? 23.626 -7.407 -31.507 1.00 83.31 644 ARG A N 1
ATOM 5010 C CA . ARG A 1 644 ? 23.183 -8.802 -31.316 1.00 83.31 644 ARG A CA 1
ATOM 5011 C C . ARG A 1 644 ? 22.495 -9.374 -32.552 1.00 83.31 644 ARG A C 1
ATOM 5013 O O . ARG A 1 644 ? 22.654 -10.552 -32.839 1.00 83.31 644 ARG A O 1
ATOM 5020 N N . LEU A 1 645 ? 21.750 -8.549 -33.292 1.00 86.19 645 LEU A N 1
ATOM 5021 C CA . LEU A 1 645 ? 21.101 -8.972 -34.542 1.00 86.19 645 LEU A CA 1
ATOM 5022 C C . LEU A 1 645 ? 22.097 -9.108 -35.699 1.00 86.19 645 LEU A C 1
ATOM 5024 O O . LEU A 1 645 ? 21.823 -9.812 -36.668 1.00 86.19 645 LEU A O 1
ATOM 5028 N N . ARG A 1 646 ? 23.240 -8.421 -35.602 1.00 84.38 646 ARG A N 1
ATOM 5029 C CA . ARG A 1 646 ? 24.298 -8.420 -36.620 1.00 84.38 646 ARG A CA 1
ATOM 5030 C C . ARG A 1 646 ? 25.443 -9.381 -36.313 1.00 84.38 646 ARG A C 1
ATOM 5032 O O . ARG A 1 646 ? 26.322 -9.517 -37.156 1.00 84.38 646 ARG A O 1
ATOM 5039 N N . TRP A 1 647 ? 25.421 -10.035 -35.148 1.00 80.62 647 TRP A N 1
ATOM 5040 C CA . TRP A 1 647 ? 26.509 -10.890 -34.660 1.00 80.62 647 TRP A CA 1
ATOM 5041 C C . TRP A 1 647 ? 27.865 -10.166 -34.676 1.00 80.62 647 TRP A C 1
ATOM 5043 O O . TRP A 1 647 ? 28.899 -10.759 -34.966 1.00 80.62 647 TRP A O 1
ATOM 5053 N N . GLU A 1 648 ? 27.839 -8.858 -34.413 1.00 87.12 648 GLU A N 1
ATOM 5054 C CA . GLU A 1 648 ? 29.022 -8.001 -34.446 1.00 87.12 648 GLU A CA 1
ATOM 5055 C C . GLU A 1 648 ? 29.821 -8.172 -33.148 1.00 87.12 648 GLU A C 1
ATOM 5057 O O . GLU A 1 648 ? 29.266 -8.048 -32.052 1.00 87.12 648 GLU A O 1
ATOM 5062 N N . GLU A 1 649 ? 31.122 -8.448 -33.263 1.00 86.94 649 GLU A N 1
ATOM 5063 C CA . GLU A 1 649 ? 32.016 -8.501 -32.106 1.00 86.94 649 GLU A CA 1
ATOM 5064 C C . GLU A 1 649 ? 32.247 -7.102 -31.526 1.00 86.94 649 GLU A C 1
ATOM 5066 O O . GLU A 1 649 ? 32.370 -6.110 -32.249 1.00 86.94 649 GLU A O 1
ATOM 5071 N N . LEU A 1 650 ? 32.321 -7.016 -30.196 1.00 91.19 650 LEU A N 1
ATOM 5072 C CA . LEU A 1 650 ? 32.638 -5.757 -29.532 1.00 91.19 650 LEU A CA 1
ATOM 5073 C C . LEU A 1 650 ? 34.106 -5.370 -29.793 1.00 91.19 650 LEU A C 1
ATOM 5075 O O . LEU A 1 650 ? 34.979 -6.240 -29.769 1.00 91.19 650 LEU A O 1
ATOM 5079 N N . PRO A 1 651 ? 34.415 -4.073 -29.984 1.00 92.88 651 PRO A N 1
ATOM 5080 C CA . PRO A 1 651 ? 35.788 -3.617 -30.167 1.00 92.88 651 PRO A CA 1
ATOM 5081 C C . PRO A 1 651 ? 36.718 -4.038 -29.019 1.00 92.88 651 PRO A C 1
ATOM 5083 O O . PRO A 1 651 ? 36.395 -3.858 -27.844 1.00 92.88 651 PRO A O 1
ATOM 5086 N N . GLY A 1 652 ? 37.928 -4.510 -29.340 1.00 92.00 652 GLY A N 1
ATOM 5087 C CA . GLY A 1 652 ? 38.863 -5.059 -28.344 1.00 92.00 652 GLY A CA 1
ATOM 5088 C C . GLY A 1 652 ? 39.293 -4.085 -27.235 1.00 92.00 652 GLY A C 1
ATOM 5089 O O . GLY A 1 652 ? 39.682 -4.512 -26.147 1.00 92.00 652 GLY A O 1
ATOM 5090 N N . TRP A 1 653 ? 39.173 -2.771 -27.449 1.00 93.88 653 TRP A N 1
ATOM 5091 C CA . TRP A 1 653 ? 39.436 -1.762 -26.415 1.00 93.88 653 TRP A CA 1
ATOM 5092 C C . TRP A 1 653 ? 38.422 -1.793 -25.253 1.00 93.88 653 TRP A C 1
ATOM 5094 O O . TRP A 1 653 ? 38.697 -1.227 -24.187 1.00 93.88 653 TRP A O 1
ATOM 5104 N N . MET A 1 654 ? 37.284 -2.476 -25.425 1.00 94.69 654 MET A N 1
ATOM 5105 C CA . MET A 1 654 ? 36.269 -2.699 -24.392 1.00 94.69 654 MET A CA 1
ATOM 5106 C C . MET A 1 654 ? 36.600 -3.862 -23.446 1.00 94.69 654 MET A C 1
ATOM 5108 O O . MET A 1 654 ? 35.999 -3.949 -22.381 1.00 94.69 654 MET A O 1
ATOM 5112 N N . ASN A 1 655 ? 37.587 -4.713 -23.760 1.00 90.94 655 ASN A N 1
ATOM 5113 C CA . ASN A 1 655 ? 37.904 -5.928 -22.985 1.00 90.94 655 ASN A CA 1
ATOM 5114 C C . ASN A 1 655 ? 38.305 -5.669 -21.519 1.00 90.94 655 ASN A C 1
ATOM 5116 O O . ASN A 1 655 ? 38.323 -6.583 -20.702 1.00 90.94 655 ASN A O 1
ATOM 5120 N N . LYS A 1 656 ? 38.644 -4.422 -21.175 1.00 89.25 656 LYS A N 1
ATOM 5121 C CA . LYS A 1 656 ? 38.945 -3.982 -19.802 1.00 89.25 656 LYS A CA 1
ATOM 5122 C C . LYS A 1 656 ? 37.701 -3.775 -18.928 1.00 89.25 656 LYS A C 1
ATOM 5124 O O . LYS A 1 656 ? 37.840 -3.488 -17.741 1.00 89.25 656 LYS A O 1
ATOM 5129 N N . TRP A 1 657 ? 36.513 -3.819 -19.519 1.00 91.81 657 TRP A N 1
ATOM 5130 C CA . TRP A 1 657 ? 35.243 -3.570 -18.852 1.00 91.81 657 TRP A CA 1
ATOM 5131 C C . TRP A 1 657 ? 34.517 -4.863 -18.533 1.00 91.81 657 TRP A C 1
ATOM 5133 O O . TRP A 1 657 ? 34.620 -5.849 -19.261 1.00 91.81 657 TRP A O 1
ATOM 5143 N N . LEU A 1 658 ? 33.747 -4.835 -17.449 1.00 88.12 658 LEU A N 1
ATOM 5144 C CA . LEU A 1 658 ? 32.940 -5.973 -17.043 1.00 88.12 658 LEU A CA 1
ATOM 5145 C C . LEU A 1 658 ? 31.562 -5.878 -17.710 1.00 88.12 658 LEU A C 1
ATOM 5147 O O . LEU A 1 658 ? 30.598 -5.424 -17.096 1.00 88.12 658 LEU A O 1
ATOM 5151 N N . LEU A 1 659 ? 31.525 -6.242 -18.993 1.00 90.88 659 LEU A N 1
ATOM 5152 C CA . LEU A 1 659 ? 30.335 -6.215 -19.848 1.00 90.88 659 LEU A CA 1
ATOM 5153 C C . LEU A 1 659 ? 29.536 -7.526 -19.775 1.00 90.88 659 LEU A C 1
ATOM 5155 O O . LEU A 1 659 ? 30.015 -8.533 -19.248 1.00 90.88 659 LEU A O 1
ATOM 5159 N N . GLN A 1 660 ? 28.341 -7.515 -20.378 1.00 88.12 660 GLN A N 1
ATOM 5160 C CA . GLN A 1 660 ? 27.487 -8.696 -20.580 1.00 88.12 660 GLN A CA 1
ATOM 5161 C C . GLN A 1 660 ? 27.096 -9.389 -19.265 1.00 88.12 660 GLN A C 1
ATOM 5163 O O . GLN A 1 660 ? 27.063 -10.614 -19.177 1.00 88.12 660 GLN A O 1
ATOM 5168 N N . GLN A 1 661 ? 26.859 -8.591 -18.222 1.00 90.88 661 GLN A N 1
ATOM 5169 C CA . GLN A 1 661 ? 26.406 -9.063 -16.909 1.00 90.88 661 GLN A CA 1
ATOM 5170 C C . GLN A 1 661 ? 24.902 -8.833 -16.697 1.00 90.88 661 GLN A C 1
ATOM 5172 O O . GLN A 1 661 ? 24.375 -9.135 -15.630 1.00 90.88 661 GLN A O 1
ATOM 5177 N N . GLU A 1 662 ? 24.204 -8.274 -17.687 1.00 92.31 662 GLU A N 1
ATOM 5178 C CA . GLU A 1 662 ? 22.757 -8.113 -17.652 1.00 92.31 662 GLU A CA 1
ATOM 5179 C C . GLU A 1 662 ? 22.013 -9.452 -17.726 1.00 92.31 662 GLU A C 1
ATOM 5181 O O . GLU A 1 662 ? 22.316 -10.321 -18.542 1.00 92.31 662 GLU A O 1
ATOM 5186 N N . GLU A 1 663 ? 20.982 -9.597 -16.897 1.00 91.81 663 GLU A N 1
ATOM 5187 C CA . GLU A 1 663 ? 20.045 -10.717 -16.958 1.00 91.81 663 GLU A CA 1
ATOM 5188 C C . GLU A 1 663 ? 19.049 -10.563 -18.110 1.00 91.81 663 GLU A C 1
ATOM 5190 O O . GLU A 1 663 ? 18.574 -11.548 -18.682 1.00 91.81 663 GLU A O 1
ATOM 5195 N N . TYR A 1 664 ? 18.694 -9.316 -18.425 1.00 94.31 664 TYR A N 1
ATOM 5196 C CA . TYR A 1 664 ? 17.759 -8.987 -19.489 1.00 94.31 664 TYR A CA 1
ATOM 5197 C C . TYR A 1 664 ? 18.085 -7.624 -20.102 1.00 94.31 664 TYR A C 1
ATOM 5199 O O . TYR A 1 664 ? 18.508 -6.692 -19.417 1.00 94.31 664 TYR A O 1
ATOM 5207 N N . LEU A 1 665 ? 17.872 -7.519 -21.411 1.00 93.38 665 LEU A N 1
ATOM 5208 C CA . LEU A 1 665 ? 18.140 -6.331 -22.212 1.00 93.38 665 LEU A CA 1
ATOM 5209 C C . LEU A 1 665 ? 16.906 -6.025 -23.059 1.00 93.38 665 LEU A C 1
ATOM 5211 O O . LEU A 1 665 ? 16.498 -6.852 -23.875 1.00 93.38 665 LEU A O 1
ATOM 5215 N N . ASP A 1 666 ? 16.331 -4.840 -22.875 1.00 93.44 666 ASP A N 1
ATOM 5216 C CA . ASP A 1 666 ? 15.201 -4.343 -23.663 1.00 93.44 666 ASP A CA 1
ATOM 5217 C C . ASP A 1 666 ? 15.669 -3.173 -24.534 1.00 93.44 666 ASP A C 1
ATOM 5219 O O . ASP A 1 666 ? 15.999 -2.101 -24.026 1.00 93.44 666 ASP A O 1
ATOM 5223 N N . ILE A 1 667 ? 15.731 -3.395 -25.848 1.00 93.75 667 ILE A N 1
ATOM 5224 C CA . ILE A 1 667 ? 16.075 -2.371 -26.839 1.00 93.75 667 ILE A CA 1
ATOM 5225 C C . ILE A 1 667 ? 14.796 -2.000 -27.582 1.00 93.75 667 ILE A C 1
ATOM 5227 O O . ILE A 1 667 ? 14.155 -2.856 -28.195 1.00 93.75 667 ILE A O 1
ATOM 5231 N N . ARG A 1 668 ? 14.449 -0.717 -27.542 1.00 93.12 668 ARG A N 1
ATOM 5232 C CA . ARG A 1 668 ? 13.337 -0.109 -28.276 1.00 93.12 668 ARG A CA 1
ATOM 5233 C C . ARG A 1 668 ? 13.873 0.988 -29.187 1.00 93.12 668 ARG A C 1
ATOM 5235 O O . ARG A 1 668 ? 15.034 1.376 -29.082 1.00 93.12 668 ARG A O 1
ATOM 5242 N N . ASP A 1 669 ? 12.998 1.522 -30.027 1.00 91.56 669 ASP A N 1
ATOM 5243 C CA . ASP A 1 669 ? 13.338 2.609 -30.946 1.00 91.56 669 ASP A CA 1
ATOM 5244 C C . ASP A 1 669 ? 13.818 3.865 -30.201 1.00 91.56 669 ASP A C 1
ATOM 5246 O O . ASP A 1 669 ? 14.738 4.544 -30.648 1.00 91.56 669 ASP A O 1
ATOM 5250 N N . ASP A 1 670 ? 13.229 4.155 -29.038 1.00 92.94 670 ASP A N 1
ATOM 5251 C CA . ASP A 1 670 ? 13.475 5.380 -28.278 1.00 92.94 670 ASP A CA 1
ATOM 5252 C C . ASP A 1 670 ? 14.312 5.178 -27.009 1.00 92.94 670 ASP A C 1
ATOM 5254 O O . ASP A 1 670 ? 14.583 6.152 -26.311 1.00 92.94 670 ASP A O 1
ATOM 5258 N N . ARG A 1 671 ? 14.699 3.946 -26.652 1.00 95.00 671 ARG A N 1
ATOM 5259 C CA . ARG A 1 671 ? 15.400 3.671 -25.386 1.00 95.00 671 ARG A CA 1
ATOM 5260 C C . ARG A 1 671 ? 16.096 2.319 -25.343 1.00 95.00 671 ARG A C 1
ATOM 5262 O O . ARG A 1 671 ? 15.698 1.371 -26.017 1.00 95.00 671 ARG A O 1
ATOM 5269 N N . ILE A 1 672 ? 17.068 2.209 -24.444 1.00 96.75 672 ILE A N 1
ATOM 5270 C CA . ILE A 1 672 ? 17.669 0.936 -24.037 1.00 96.75 672 ILE A CA 1
ATOM 5271 C C . ILE A 1 672 ? 17.548 0.773 -22.530 1.00 96.75 672 ILE A C 1
ATOM 5273 O O . ILE A 1 672 ? 17.708 1.744 -21.782 1.00 96.75 672 ILE A O 1
ATOM 5277 N N . ARG A 1 673 ? 17.277 -0.459 -22.092 1.00 96.94 673 ARG A N 1
ATOM 5278 C CA . ARG A 1 673 ? 17.210 -0.834 -20.681 1.00 96.94 673 ARG A CA 1
ATOM 5279 C C . ARG A 1 673 ? 18.000 -2.099 -20.394 1.00 96.94 673 ARG A C 1
ATOM 5281 O O . ARG A 1 673 ? 17.813 -3.104 -21.076 1.00 96.94 673 ARG A O 1
ATOM 5288 N N . TRP A 1 674 ? 18.801 -2.061 -19.340 1.00 97.31 674 TRP A N 1
ATOM 5289 C CA . TRP A 1 674 ? 19.541 -3.205 -18.819 1.00 97.31 674 TRP A CA 1
ATOM 5290 C C . TRP A 1 674 ? 19.005 -3.565 -17.441 1.00 97.31 674 TRP A C 1
ATOM 5292 O O . TRP A 1 674 ? 18.849 -2.685 -16.593 1.00 97.31 674 TRP A O 1
ATOM 5302 N N . PHE A 1 675 ? 18.763 -4.852 -17.219 1.00 96.50 675 PHE A N 1
ATOM 5303 C CA . PHE A 1 675 ? 18.312 -5.390 -15.941 1.00 96.50 675 PHE A CA 1
ATOM 5304 C C . PHE A 1 675 ? 19.365 -6.336 -15.384 1.00 96.50 675 PHE A C 1
ATOM 5306 O O . PHE A 1 675 ? 19.836 -7.212 -16.110 1.00 96.50 675 PHE A O 1
ATOM 5313 N N . PHE A 1 676 ? 19.772 -6.136 -14.135 1.00 94.69 676 PHE A N 1
ATOM 5314 C CA . PHE A 1 676 ? 20.906 -6.843 -13.541 1.00 94.69 676 PHE A CA 1
ATOM 5315 C C . PHE A 1 676 ? 20.900 -6.755 -12.015 1.00 94.69 676 PHE A C 1
ATOM 5317 O O . PHE A 1 676 ? 20.192 -5.936 -11.430 1.00 94.69 676 PHE A O 1
ATOM 5324 N N . ASP A 1 677 ? 21.777 -7.546 -11.402 1.00 92.44 677 ASP A N 1
ATOM 5325 C CA . ASP A 1 677 ? 22.101 -7.475 -9.982 1.00 92.44 677 ASP A CA 1
ATOM 5326 C C . ASP A 1 677 ? 23.541 -6.973 -9.798 1.00 92.44 677 ASP A C 1
ATOM 5328 O O . ASP A 1 677 ? 24.442 -7.283 -10.582 1.00 92.44 677 ASP A O 1
ATOM 5332 N N . LEU A 1 678 ? 23.780 -6.202 -8.738 1.00 89.81 678 LEU A N 1
ATOM 5333 C CA . LEU A 1 678 ? 25.118 -5.852 -8.272 1.00 89.81 678 LEU A CA 1
ATOM 5334 C C . LEU A 1 678 ? 25.518 -6.792 -7.127 1.00 89.81 678 LEU A C 1
ATOM 5336 O O . LEU A 1 678 ? 24.924 -6.728 -6.045 1.00 89.81 678 LEU A O 1
ATOM 5340 N N . PRO A 1 679 ? 26.540 -7.646 -7.316 1.00 81.62 679 PRO A N 1
ATOM 5341 C CA . PRO A 1 679 ? 26.961 -8.582 -6.286 1.00 81.62 679 PRO A CA 1
ATOM 5342 C C . PRO A 1 679 ? 27.592 -7.864 -5.091 1.00 81.62 679 PRO A C 1
ATOM 5344 O O . PRO A 1 679 ? 28.193 -6.794 -5.210 1.00 81.62 679 PRO A O 1
ATOM 5347 N N . ALA A 1 680 ? 27.524 -8.512 -3.928 1.00 73.00 680 ALA A N 1
ATOM 5348 C CA . ALA A 1 680 ? 28.244 -8.079 -2.741 1.00 73.00 680 ALA A CA 1
ATOM 5349 C C . ALA A 1 680 ? 29.745 -8.132 -3.030 1.00 73.00 680 ALA A C 1
ATOM 5351 O O . ALA A 1 680 ? 30.294 -9.203 -3.294 1.00 73.00 680 ALA A O 1
ATOM 5352 N N . THR A 1 681 ? 30.441 -7.004 -2.956 1.00 61.69 681 THR A N 1
ATOM 5353 C CA . THR A 1 681 ? 31.901 -7.024 -3.059 1.00 61.69 681 THR A CA 1
ATOM 5354 C C . THR A 1 681 ? 32.530 -6.405 -1.833 1.00 61.69 681 THR A C 1
ATOM 5356 O O . THR A 1 681 ? 32.216 -5.273 -1.477 1.00 61.69 681 THR A O 1
ATOM 5359 N N . GLY A 1 682 ? 33.522 -7.088 -1.258 1.00 52.44 682 GLY A N 1
ATOM 5360 C CA . GLY A 1 682 ? 34.359 -6.557 -0.174 1.00 52.44 682 GLY A CA 1
ATOM 5361 C C . GLY A 1 682 ? 35.240 -5.357 -0.563 1.00 52.44 682 GLY A C 1
ATOM 5362 O O . GLY A 1 682 ? 36.136 -4.990 0.190 1.00 52.44 682 GLY A O 1
ATOM 5363 N N . ARG A 1 683 ? 35.031 -4.747 -1.738 1.00 52.03 683 ARG A N 1
ATOM 5364 C CA . ARG A 1 683 ? 35.721 -3.541 -2.210 1.00 52.03 683 ARG A CA 1
ATOM 5365 C C . ARG A 1 683 ? 34.693 -2.435 -2.444 1.00 52.03 683 ARG A C 1
ATOM 5367 O O . ARG A 1 683 ? 33.712 -2.654 -3.147 1.00 52.03 683 ARG A O 1
ATOM 5374 N N . LYS A 1 684 ? 34.953 -1.231 -1.923 1.00 48.91 684 LYS A N 1
ATOM 5375 C CA . LYS A 1 684 ? 34.287 -0.006 -2.401 1.00 48.91 684 LYS A CA 1
ATOM 5376 C C . LYS A 1 684 ? 34.551 0.103 -3.918 1.00 48.91 684 LYS A C 1
ATOM 5378 O O . LYS A 1 684 ? 35.712 0.005 -4.313 1.00 48.91 684 LYS A O 1
ATOM 5383 N N . ASN A 1 685 ? 33.511 0.293 -4.739 1.00 53.81 685 ASN A N 1
ATOM 5384 C CA . ASN A 1 685 ? 33.551 0.453 -6.210 1.00 53.81 685 ASN A CA 1
ATOM 5385 C C . ASN A 1 685 ? 33.595 -0.814 -7.097 1.00 53.81 685 ASN A C 1
ATOM 5387 O O . ASN A 1 685 ? 34.147 -0.750 -8.204 1.00 53.81 685 ASN A O 1
ATOM 5391 N N . SER A 1 686 ? 32.989 -1.942 -6.708 1.00 69.56 686 SER A N 1
ATOM 5392 C CA . SER A 1 686 ? 32.581 -2.896 -7.751 1.00 69.56 686 SER A CA 1
ATOM 5393 C C . SER A 1 686 ? 31.478 -2.266 -8.590 1.00 69.56 686 SER A C 1
ATOM 5395 O O . SER A 1 686 ? 30.511 -1.695 -8.083 1.00 69.56 686 SER A O 1
ATOM 5397 N N . GLY A 1 687 ? 31.684 -2.268 -9.896 1.00 85.62 687 GLY A N 1
ATOM 5398 C CA . GLY A 1 687 ? 30.719 -1.721 -10.821 1.00 85.62 687 GLY A CA 1
ATOM 5399 C C . GLY A 1 687 ? 30.691 -2.551 -12.079 1.00 85.62 687 GLY A C 1
ATOM 5400 O O . GLY A 1 687 ? 31.716 -3.116 -12.466 1.00 85.62 687 GLY A O 1
ATOM 5401 N N . LEU A 1 688 ? 29.510 -2.616 -12.670 1.00 93.62 688 LEU A N 1
ATOM 5402 C CA . LEU A 1 688 ? 29.264 -3.247 -13.951 1.00 93.62 688 LEU A CA 1
ATOM 5403 C C . LEU A 1 688 ? 29.279 -2.179 -15.035 1.00 93.62 688 LEU A C 1
ATOM 5405 O O . LEU A 1 688 ? 28.931 -1.017 -14.794 1.00 93.62 688 LEU A O 1
ATOM 5409 N N . ASP A 1 689 ? 29.725 -2.578 -16.214 1.00 95.31 689 ASP A N 1
ATOM 5410 C CA . ASP A 1 689 ? 29.807 -1.715 -17.374 1.00 95.31 689 ASP A CA 1
ATOM 5411 C C . ASP A 1 689 ? 28.761 -2.174 -18.402 1.00 95.31 689 ASP A C 1
ATOM 5413 O O . ASP A 1 689 ? 28.581 -3.366 -18.645 1.00 95.31 689 ASP A O 1
ATOM 5417 N N . PHE A 1 690 ? 28.080 -1.220 -19.027 1.00 96.75 690 PHE A N 1
ATOM 5418 C CA . PHE A 1 690 ? 27.076 -1.452 -20.060 1.00 96.75 690 PHE A CA 1
ATOM 5419 C C . PHE A 1 690 ? 27.375 -0.558 -21.252 1.00 96.75 690 PHE A C 1
ATOM 5421 O O . PHE A 1 690 ? 27.816 0.585 -21.091 1.00 96.75 690 PHE A O 1
ATOM 5428 N N . VAL A 1 691 ? 27.154 -1.080 -22.455 1.00 96.25 691 VAL A N 1
ATOM 5429 C CA . VAL A 1 691 ? 27.456 -0.364 -23.694 1.00 96.25 691 VAL A CA 1
ATOM 5430 C C . VAL A 1 691 ? 26.321 -0.464 -24.695 1.00 96.25 691 VAL A C 1
ATOM 5432 O O . VAL A 1 691 ? 25.619 -1.472 -24.766 1.00 96.25 691 VAL A O 1
ATOM 5435 N N . VAL A 1 692 ? 26.171 0.584 -25.500 1.00 96.00 692 VAL A N 1
ATOM 5436 C CA . VAL A 1 692 ? 25.280 0.599 -26.659 1.00 96.00 692 VAL A CA 1
ATOM 5437 C C . VAL A 1 692 ? 25.939 1.323 -27.822 1.00 96.00 692 VAL A C 1
ATOM 5439 O O . VAL A 1 692 ? 26.522 2.394 -27.642 1.00 96.00 692 VAL A O 1
ATOM 5442 N N . LYS A 1 693 ? 25.837 0.735 -29.014 1.00 96.62 693 LYS A N 1
ATOM 5443 C CA . LYS A 1 693 ? 26.253 1.357 -30.269 1.00 96.62 693 LYS A CA 1
ATOM 5444 C C . LYS A 1 693 ? 25.110 2.209 -30.808 1.00 96.62 693 LYS A C 1
ATOM 5446 O O . LYS A 1 693 ? 23.969 1.752 -30.875 1.00 96.62 693 LYS A O 1
ATOM 5451 N N . LEU A 1 694 ? 25.413 3.445 -31.177 1.00 97.25 694 LEU A N 1
ATOM 5452 C CA . LEU A 1 694 ? 24.442 4.435 -31.625 1.00 97.25 694 LEU A CA 1
ATOM 5453 C C . LEU A 1 694 ? 24.900 5.082 -32.930 1.00 97.25 694 LEU A C 1
ATOM 5455 O O . LEU A 1 694 ? 26.098 5.201 -33.205 1.00 97.25 694 LEU A O 1
ATOM 5459 N N . ARG A 1 695 ? 23.931 5.557 -33.711 1.00 97.06 695 ARG A N 1
ATOM 5460 C CA . ARG A 1 695 ? 24.165 6.364 -34.909 1.00 97.06 695 ARG A CA 1
ATOM 5461 C C . ARG A 1 695 ? 23.336 7.639 -34.858 1.00 97.06 695 ARG A C 1
ATOM 5463 O O . ARG A 1 695 ? 22.146 7.595 -34.567 1.00 97.06 695 ARG A O 1
ATOM 5470 N N . ALA A 1 696 ? 23.947 8.775 -35.185 1.00 97.50 696 ALA A N 1
ATOM 5471 C CA . ALA A 1 696 ? 23.217 10.020 -35.416 1.00 97.50 696 ALA A CA 1
ATOM 5472 C C . ALA A 1 696 ? 22.626 10.009 -36.835 1.00 97.50 696 ALA A C 1
ATOM 5474 O O . ALA A 1 696 ? 23.378 9.954 -37.807 1.00 97.50 696 ALA A O 1
ATOM 5475 N N . VAL A 1 697 ? 21.301 10.048 -36.977 1.00 96.94 697 VAL A N 1
ATOM 5476 C CA . VAL A 1 697 ? 20.617 9.806 -38.262 1.00 96.94 697 VAL A CA 1
ATOM 5477 C C . VAL A 1 697 ? 19.930 11.057 -38.791 1.00 96.94 697 VAL A C 1
ATOM 5479 O O . VAL A 1 697 ? 20.243 11.509 -39.896 1.00 96.94 697 VAL A O 1
ATOM 5482 N N . THR A 1 698 ? 19.025 11.645 -38.013 1.00 97.12 698 THR A N 1
ATOM 5483 C CA . THR A 1 698 ? 18.178 12.748 -38.486 1.00 97.12 698 THR A CA 1
ATOM 5484 C C . THR A 1 698 ? 18.765 14.094 -38.057 1.00 97.12 698 THR A C 1
ATOM 5486 O O . THR A 1 698 ? 18.945 14.306 -36.857 1.00 97.12 698 THR A O 1
ATOM 5489 N N . PRO A 1 699 ? 19.082 15.019 -38.989 1.00 97.38 699 PRO A N 1
ATOM 5490 C CA . PRO A 1 699 ? 19.564 16.350 -38.641 1.00 97.38 699 PRO A CA 1
ATOM 5491 C C . PRO A 1 699 ? 18.507 17.160 -37.891 1.00 97.38 699 PRO A C 1
ATOM 5493 O O . PRO A 1 699 ? 17.354 17.226 -38.313 1.00 97.38 699 PRO A O 1
ATOM 5496 N N . GLY A 1 700 ? 18.906 17.826 -36.812 1.00 96.81 700 GLY A N 1
ATOM 5497 C CA . GLY A 1 700 ? 17.982 18.583 -35.974 1.00 96.81 700 GLY A CA 1
ATOM 5498 C C . GLY A 1 700 ? 18.554 18.934 -34.607 1.00 96.81 700 GLY A C 1
ATOM 5499 O O . GLY A 1 700 ? 19.689 18.582 -34.279 1.00 96.81 700 GLY A O 1
ATOM 5500 N N . ARG A 1 701 ? 17.751 19.645 -33.811 1.00 96.38 701 ARG A N 1
ATOM 5501 C CA . ARG A 1 701 ? 18.017 19.915 -32.394 1.00 96.38 701 ARG A CA 1
ATOM 5502 C C . ARG A 1 701 ? 17.088 19.056 -31.553 1.00 96.38 701 ARG A C 1
ATOM 5504 O O . ARG A 1 701 ? 15.875 19.086 -31.755 1.00 96.38 701 ARG A O 1
ATOM 5511 N N . TYR A 1 702 ? 17.660 18.321 -30.615 1.00 94.88 702 TYR A N 1
ATOM 5512 C CA . TYR A 1 702 ? 16.941 17.393 -29.755 1.00 94.88 702 TYR A CA 1
ATOM 5513 C C . TYR A 1 702 ? 17.388 17.578 -28.309 1.00 94.88 702 TYR A C 1
ATOM 5515 O O . TYR A 1 702 ? 18.431 18.166 -28.035 1.00 94.88 702 TYR A O 1
ATOM 5523 N N . THR A 1 703 ? 16.615 17.031 -27.381 1.00 91.75 703 THR A N 1
ATOM 5524 C CA . THR A 1 703 ? 17.006 16.939 -25.975 1.00 91.75 703 THR A CA 1
ATOM 5525 C C . THR A 1 703 ? 17.358 15.489 -25.687 1.00 91.75 703 THR A C 1
ATOM 5527 O O . THR A 1 703 ? 16.545 14.607 -25.953 1.00 91.75 703 THR A O 1
ATOM 5530 N N . LEU A 1 704 ? 18.557 15.247 -25.162 1.00 93.31 704 LEU A N 1
ATOM 5531 C CA . LEU A 1 704 ? 18.952 13.983 -24.550 1.00 93.31 704 LEU A CA 1
ATOM 5532 C C . LEU A 1 704 ? 18.306 13.918 -23.158 1.00 93.31 704 LEU A C 1
ATOM 5534 O O . LEU A 1 704 ? 18.626 14.763 -22.318 1.00 93.31 704 LEU A O 1
ATOM 5538 N N . PRO A 1 705 ? 17.399 12.966 -22.891 1.00 92.00 705 PRO A N 1
ATOM 5539 C CA . PRO A 1 705 ? 16.866 12.742 -21.552 1.00 92.00 705 PRO A CA 1
ATOM 5540 C C . PRO A 1 705 ? 17.945 12.211 -20.593 1.00 92.00 705 PRO A C 1
ATOM 5542 O O . PRO A 1 705 ? 18.959 11.664 -21.041 1.00 92.00 705 PRO A O 1
ATOM 5545 N N . PRO A 1 706 ? 17.749 12.355 -19.271 1.00 92.62 706 PRO A N 1
ATOM 5546 C CA . PRO A 1 706 ? 18.704 11.851 -18.297 1.00 92.62 706 PRO A CA 1
ATOM 5547 C C . PRO A 1 706 ? 18.856 10.327 -18.379 1.00 92.62 706 PRO A C 1
ATOM 5549 O O . PRO A 1 706 ? 17.880 9.604 -18.577 1.00 92.62 706 PRO A O 1
ATOM 5552 N N . ALA A 1 707 ? 20.080 9.847 -18.164 1.00 95.81 707 ALA A N 1
ATOM 5553 C CA . ALA A 1 707 ? 20.328 8.436 -17.892 1.00 95.81 707 ALA A CA 1
ATOM 5554 C C . ALA A 1 707 ? 19.931 8.141 -16.445 1.00 95.81 707 ALA A C 1
ATOM 5556 O O . ALA A 1 707 ? 20.285 8.918 -15.551 1.00 95.81 707 ALA A O 1
ATOM 5557 N N . GLN A 1 708 ? 19.243 7.031 -16.197 1.00 95.69 708 GLN A N 1
ATOM 5558 C CA . GLN A 1 708 ? 18.777 6.680 -14.858 1.00 95.69 708 GLN A CA 1
ATOM 5559 C C . GLN A 1 708 ? 19.020 5.216 -14.530 1.00 95.69 708 GLN A C 1
ATOM 5561 O O . GLN A 1 708 ? 18.859 4.348 -15.378 1.00 95.69 708 GLN A O 1
ATOM 5566 N N . VAL A 1 709 ? 19.388 4.942 -13.286 1.00 96.75 709 VAL A N 1
ATOM 5567 C CA . VAL A 1 709 ? 19.477 3.598 -12.726 1.00 96.75 709 VAL A CA 1
ATOM 5568 C C . VAL A 1 709 ? 18.761 3.567 -11.386 1.00 96.75 709 VAL A C 1
ATOM 5570 O O . VAL A 1 709 ? 18.902 4.506 -10.606 1.00 96.75 709 VAL A O 1
ATOM 5573 N N . GLN A 1 710 ? 17.991 2.518 -11.121 1.00 94.25 710 GLN A N 1
ATOM 5574 C CA . GLN A 1 710 ? 17.247 2.363 -9.870 1.00 94.25 710 GLN A CA 1
ATOM 5575 C C . GLN A 1 710 ? 17.031 0.894 -9.508 1.00 94.25 710 GLN A C 1
ATOM 5577 O O . GLN A 1 710 ? 16.950 0.051 -10.401 1.00 94.25 710 GLN A O 1
ATOM 5582 N N . ALA A 1 711 ? 16.890 0.591 -8.216 1.00 91.25 711 ALA A N 1
ATOM 5583 C CA . ALA A 1 711 ? 16.334 -0.690 -7.783 1.00 91.25 711 ALA A CA 1
ATOM 5584 C C . ALA A 1 711 ? 14.805 -0.667 -7.950 1.00 91.25 711 ALA A C 1
ATOM 5586 O O . ALA A 1 711 ? 14.136 0.254 -7.484 1.00 91.25 711 ALA A O 1
ATOM 5587 N N . MET A 1 712 ? 14.236 -1.676 -8.612 1.00 91.31 712 MET A N 1
ATOM 5588 C CA . MET A 1 712 ? 12.815 -1.681 -8.997 1.00 91.31 712 MET A CA 1
ATOM 5589 C C . MET A 1 712 ? 11.851 -1.737 -7.800 1.00 91.31 712 MET A C 1
ATOM 5591 O O . MET A 1 712 ? 10.721 -1.257 -7.911 1.00 91.31 712 MET A O 1
ATOM 5595 N N . TYR A 1 713 ? 12.297 -2.293 -6.667 1.00 86.44 713 TYR A N 1
ATOM 5596 C CA . TYR A 1 713 ? 11.475 -2.540 -5.473 1.00 86.44 713 TYR A CA 1
ATOM 5597 C C . TYR A 1 713 ? 11.921 -1.747 -4.226 1.00 86.44 713 TYR A C 1
ATOM 5599 O O . TYR A 1 713 ? 11.373 -1.948 -3.140 1.00 86.44 713 TYR A O 1
ATOM 5607 N N . ASP A 1 714 ? 12.880 -0.824 -4.369 1.00 84.50 714 ASP A N 1
ATOM 5608 C CA . ASP A 1 714 ? 13.388 0.018 -3.277 1.00 84.50 714 ASP A CA 1
ATOM 5609 C C . ASP A 1 714 ? 13.861 1.385 -3.808 1.00 84.50 714 ASP A C 1
ATOM 5611 O O . ASP A 1 714 ? 14.976 1.532 -4.314 1.00 84.50 714 ASP A O 1
ATOM 5615 N N . GLN A 1 715 ? 13.015 2.412 -3.662 1.00 84.38 715 GLN A N 1
ATOM 5616 C CA . GLN A 1 715 ? 13.301 3.767 -4.157 1.00 84.38 715 GLN A CA 1
ATOM 5617 C C . GLN A 1 715 ? 14.517 4.443 -3.505 1.00 84.38 715 GLN A C 1
ATOM 5619 O O . GLN A 1 715 ? 14.967 5.483 -3.982 1.00 84.38 715 GLN A O 1
ATOM 5624 N N . SER A 1 716 ? 15.061 3.890 -2.415 1.00 85.81 716 SER A N 1
ATOM 5625 C CA . SER A 1 716 ? 16.244 4.462 -1.766 1.00 85.81 716 SER A CA 1
ATOM 5626 C C . SER A 1 716 ? 17.538 4.223 -2.555 1.00 85.81 716 SER A C 1
ATOM 5628 O O . SER A 1 716 ? 18.568 4.823 -2.237 1.00 85.81 716 SER A O 1
ATOM 5630 N N . TYR A 1 717 ? 17.488 3.390 -3.601 1.00 89.69 717 TYR A N 1
ATOM 5631 C CA . TYR A 1 717 ? 18.603 3.057 -4.486 1.00 89.69 717 TYR A CA 1
ATOM 5632 C C . TYR A 1 717 ? 18.363 3.611 -5.885 1.00 89.69 717 TYR A C 1
ATOM 5634 O O . TYR A 1 717 ? 17.649 3.011 -6.688 1.00 89.69 717 TYR A O 1
ATOM 5642 N N . TYR A 1 718 ? 19.005 4.731 -6.204 1.00 93.44 718 TYR A N 1
ATOM 5643 C CA . TYR A 1 718 ? 18.943 5.317 -7.536 1.00 93.44 718 TYR A CA 1
ATOM 5644 C C . TYR A 1 718 ? 20.186 6.145 -7.860 1.00 93.44 718 TYR A C 1
ATOM 5646 O O . TYR A 1 718 ? 20.867 6.666 -6.979 1.00 93.44 718 TYR A O 1
ATOM 5654 N N . ALA A 1 719 ? 20.470 6.319 -9.143 1.00 95.19 719 ALA A N 1
ATOM 5655 C CA . ALA A 1 719 ? 21.359 7.359 -9.630 1.00 95.19 719 ALA A CA 1
ATOM 5656 C C . ALA A 1 719 ? 20.877 7.872 -10.983 1.00 95.19 719 ALA A C 1
ATOM 5658 O O . ALA A 1 719 ? 20.375 7.124 -11.818 1.00 95.19 719 ALA A O 1
ATOM 5659 N N . ARG A 1 720 ? 21.044 9.168 -11.209 1.00 94.75 720 ARG A N 1
ATOM 5660 C CA . ARG A 1 720 ? 20.629 9.862 -12.419 1.00 94.75 720 ARG A CA 1
ATOM 5661 C C . ARG A 1 720 ? 21.741 10.783 -12.885 1.00 94.75 720 ARG A C 1
ATOM 5663 O O . ARG A 1 720 ? 22.343 11.492 -12.079 1.00 94.75 720 ARG A O 1
ATOM 5670 N N . ARG A 1 721 ? 21.980 10.791 -14.194 1.00 94.69 721 ARG A N 1
ATOM 5671 C CA . ARG A 1 721 ? 22.849 11.756 -14.870 1.00 94.69 721 ARG A CA 1
ATOM 5672 C C . ARG A 1 721 ? 22.001 12.624 -15.779 1.00 94.69 721 ARG A C 1
ATOM 5674 O O . ARG A 1 721 ? 21.289 12.102 -16.633 1.00 94.69 721 ARG A O 1
ATOM 5681 N N . ALA A 1 722 ? 22.063 13.930 -15.566 1.00 91.38 722 ALA A N 1
ATOM 5682 C CA . ALA A 1 722 ? 21.390 14.931 -16.364 1.00 91.38 722 ALA A CA 1
ATOM 5683 C C . ALA A 1 722 ? 21.783 14.773 -17.834 1.00 91.38 722 ALA A C 1
ATOM 5685 O O . ALA A 1 722 ? 22.948 14.559 -18.179 1.00 91.38 722 ALA A O 1
ATOM 5686 N N . GLY A 1 723 ? 20.774 14.862 -18.692 1.00 89.12 723 GLY A N 1
ATOM 5687 C CA . GLY A 1 723 ? 20.983 14.972 -20.122 1.00 89.12 723 GLY A CA 1
ATOM 5688 C C . GLY A 1 723 ? 21.225 16.426 -20.526 1.00 89.12 723 GLY A C 1
ATOM 5689 O O . GLY A 1 723 ? 21.754 17.229 -19.757 1.00 89.12 723 GLY A O 1
ATOM 5690 N N . GLY A 1 724 ? 20.827 16.784 -21.739 1.00 90.12 724 GLY A N 1
ATOM 5691 C CA . GLY A 1 724 ? 20.997 18.145 -22.238 1.00 90.12 724 GLY A CA 1
ATOM 5692 C C . GLY A 1 724 ? 20.644 18.283 -23.707 1.00 90.12 724 GLY A C 1
ATOM 5693 O O . GLY A 1 724 ? 20.243 17.321 -24.359 1.00 90.12 724 GLY A O 1
ATOM 5694 N N . ASP A 1 725 ? 20.795 19.490 -24.235 1.00 92.38 725 ASP A N 1
ATOM 5695 C CA . ASP A 1 725 ? 20.528 19.748 -25.645 1.00 92.38 725 ASP A CA 1
ATOM 5696 C C . ASP A 1 725 ? 21.640 19.182 -26.531 1.00 92.38 725 ASP A C 1
ATOM 5698 O O . ASP A 1 725 ? 22.833 19.350 -26.259 1.00 92.38 725 ASP A O 1
ATOM 5702 N N . ILE A 1 726 ? 21.230 18.522 -27.613 1.00 93.88 726 ILE A N 1
ATOM 5703 C CA . ILE A 1 726 ? 22.115 17.941 -28.618 1.00 93.88 726 ILE A CA 1
ATOM 5704 C C . ILE A 1 726 ? 21.696 18.392 -30.017 1.00 93.88 726 ILE A C 1
ATOM 5706 O O . ILE A 1 726 ? 20.518 18.623 -30.300 1.00 93.88 726 ILE A O 1
ATOM 5710 N N . THR A 1 727 ? 22.670 18.506 -30.914 1.00 96.56 727 THR A N 1
ATOM 5711 C CA . THR A 1 727 ? 22.471 18.859 -32.321 1.00 96.56 727 THR A CA 1
ATOM 5712 C C . THR A 1 727 ? 23.064 17.780 -33.216 1.00 96.56 727 THR A C 1
ATOM 5714 O O . THR A 1 727 ? 24.224 17.399 -33.058 1.00 96.56 727 THR A O 1
ATOM 5717 N N . VAL A 1 728 ? 22.278 17.323 -34.192 1.00 96.75 728 VAL A N 1
ATOM 5718 C CA . VAL A 1 728 ? 22.760 16.519 -35.319 1.00 96.75 728 VAL A CA 1
ATOM 5719 C C . VAL A 1 728 ? 22.893 17.447 -36.524 1.00 96.75 728 VAL A C 1
ATOM 5721 O O . VAL A 1 728 ? 21.899 17.909 -37.086 1.00 96.75 728 VAL A O 1
ATOM 5724 N N . ALA A 1 729 ? 24.127 17.763 -36.899 1.00 93.62 729 ALA A N 1
ATOM 5725 C CA . ALA A 1 729 ? 24.442 18.607 -38.040 1.00 93.62 729 ALA A CA 1
ATOM 5726 C C . ALA A 1 729 ? 24.306 17.817 -39.348 1.00 93.62 729 ALA A C 1
ATOM 5728 O O . ALA A 1 729 ? 24.745 16.667 -39.445 1.00 93.62 729 ALA A O 1
ATOM 5729 N N . LYS A 1 730 ? 23.715 18.451 -40.366 1.00 91.31 730 LYS A N 1
ATOM 5730 C CA . LYS A 1 730 ? 23.648 17.890 -41.719 1.00 91.31 730 LYS A CA 1
ATOM 5731 C C . LYS A 1 730 ? 25.070 17.663 -42.248 1.00 91.31 730 LYS A C 1
ATOM 5733 O O . LYS A 1 730 ? 25.953 18.480 -41.985 1.00 91.31 730 LYS A O 1
ATOM 5738 N N . LYS A 1 731 ? 25.260 16.526 -42.919 1.00 76.75 731 LYS A N 1
ATOM 5739 C CA . LYS A 1 731 ? 26.544 16.109 -43.489 1.00 76.75 731 LYS A CA 1
ATOM 5740 C C . LYS A 1 731 ? 27.062 17.092 -44.534 1.00 76.75 731 LYS A C 1
ATOM 5742 O O . LYS A 1 731 ? 26.219 17.614 -45.302 1.00 76.75 731 LYS A O 1
#

pLDDT: mean 89.19, std 10.55, range [46.53, 98.62]